Protein AF-0000000076003621 (afdb_homodimer)

Solvent-accessible surface area (backbone atoms only — not comparable to full-atom values): 28282 Å² total; per-residue (Å²): 124,83,83,75,46,68,60,59,46,50,54,52,49,52,49,28,58,71,68,69,46,86,74,50,71,67,56,45,51,52,56,72,64,28,63,40,57,48,38,31,34,68,28,37,88,36,46,29,37,24,36,35,69,44,71,56,98,90,53,69,40,78,43,74,31,65,52,78,73,79,88,33,91,80,41,56,34,46,34,38,33,46,78,54,76,48,55,56,41,84,85,41,44,79,79,32,50,40,42,40,43,40,58,27,38,72,63,53,36,50,29,49,46,36,62,70,53,46,44,52,33,43,67,65,29,80,82,43,19,76,74,44,52,66,67,57,47,48,39,50,50,51,43,40,50,43,36,45,6,50,48,42,36,56,53,35,67,68,35,69,69,48,70,64,55,89,81,62,53,70,46,48,54,40,61,62,37,50,46,47,50,26,48,46,32,29,70,43,32,86,44,71,68,52,14,53,40,22,41,49,55,29,60,55,42,45,70,48,51,57,46,60,68,43,42,88,70,48,57,76,77,54,44,55,58,47,46,53,48,43,52,52,36,49,49,51,51,63,63,46,74,90,45,86,79,57,67,51,64,72,57,50,53,50,47,50,50,39,65,73,95,125,83,83,75,46,67,61,58,44,50,54,53,49,52,49,28,59,71,67,69,47,86,74,48,71,68,57,47,51,52,56,73,65,29,63,43,56,48,37,29,34,68,28,37,89,36,47,32,36,26,36,36,71,44,71,56,96,91,53,69,41,78,44,73,32,67,55,76,74,79,88,32,90,80,41,56,35,44,34,39,34,46,78,52,75,47,56,57,41,84,86,41,43,79,78,32,50,40,43,38,42,40,56,26,37,70,62,52,36,50,29,47,47,38,62,70,51,47,42,51,32,44,66,64,28,80,82,43,19,77,73,43,51,66,67,58,45,49,39,51,50,49,43,42,49,42,37,44,8,52,47,42,39,56,55,33,68,67,36,68,70,50,69,63,55,91,78,62,53,70,45,48,52,40,60,61,38,50,45,48,50,25,48,47,32,31,72,44,33,86,43,70,68,50,14,54,40,23,40,48,54,28,59,54,42,46,70,47,51,59,46,60,68,42,44,90,72,48,57,75,75,54,45,54,57,46,46,52,49,44,51,52,37,50,50,50,50,63,65,45,75,90,45,86,79,59,69,51,66,72,57,50,55,49,47,51,51,40,65,72,94

Nearest PDB structures (foldseek):
  6rlb-assembly1_A  TM=5.817E-01  e=7.624E-12  Homo sapiens
  6sc2-assembly1_A  TM=5.817E-01  e=7.624E-12  Homo sapiens
  6rlb-assembly1_B  TM=5.662E-01  e=7.692E-11  Homo sapiens
  6sc2-assembly1_B  TM=5.662E-01  e=7.692E-11  Homo sapiens
  8j07-assembly1_k9  TM=4.889E-01  e=2.533E-06  Homo sapiens

pLDDT: mean 79.36, std 13.83, range [41.5, 97.62]

Secondary structure (DSSP, 8-state):
---S-HHHHHHHHHHHHHHT----HHHHHHHHT-HHHHHHHH-TT--EEEEEEES-TT--EEEEESS----STT-EEEEEEESSS----TTTHHHHEEEEEEES-HHHHHHHIIIIIIHIIIII-TTTGGGS-HHHHHHHHHHHHHHHHHHHHHHHHSS-GGG--TT--TT--SHHHHHHHHHHHHHH-SSHHHHHHHHHHHHHHHHHHHHHHHGGGS-HHHHHHHHHHHHHHHHHHHH--SSSSPPPHHHHHHHHHHHH-/---S-HHHHHHHHHHHHHHT----HHHHHHHHT-HHHHHHHH-TT--EEEEEEES-TT--EEEEESS----STT-EEEEEEESSS----TTTHHHHEEEEEEES-HHHHHHHIIIIIIHIIIII-TTTGGGS-HHHHHHHHHHHHHHHHHHHHHHHHSS-GGG--TT--TT--SHHHHHHHHHHHHHH-SSHHHHHHHHHHHHHHHHHHHHHHHGGGS-HHHHHHHHHHHHHHHHHHHH--SSSSPPPHHHHHHHHHHHH-

Organism: Limulus polyphemus (NCBI:txid6850)

Structure (mmCIF, N/CA/C/O backbone):
data_AF-0000000076003621-model_v1
#
loop_
_entity.id
_entity.type
_entity.pdbx_description
1 polymer 'Cytoplasmic dynein 2 heavy chain 1-like'
#
loop_
_atom_site.group_PDB
_atom_site.id
_atom_site.type_symbol
_atom_site.label_atom_id
_atom_site.label_alt_id
_atom_site.label_comp_id
_atom_site.label_asym_id
_atom_site.label_entity_id
_atom_site.label_seq_id
_atom_site.pdbx_PDB_ins_code
_atom_site.Cartn_x
_atom_site.Cartn_y
_atom_site.Cartn_z
_atom_site.occupancy
_atom_site.B_iso_or_equiv
_atom_site.auth_seq_id
_atom_site.auth_comp_id
_atom_site.auth_asym_id
_atom_site.auth_atom_id
_atom_site.pdbx_PDB_model_num
ATOM 1 N N . MET A 1 1 ? 32.781 -0.521 5.449 1 44.59 1 MET A N 1
ATOM 2 C CA . MET A 1 1 ? 33.469 -1.793 5.207 1 44.59 1 MET A CA 1
ATOM 3 C C . MET A 1 1 ? 32.469 -2.928 5.07 1 44.59 1 MET A C 1
ATOM 5 O O . MET A 1 1 ? 31.438 -2.945 5.766 1 44.59 1 MET A O 1
ATOM 9 N N . PRO A 1 2 ? 32.594 -3.572 3.93 1 59.22 2 PRO A N 1
ATOM 10 C CA . PRO A 1 2 ? 31.734 -4.746 3.758 1 59.22 2 PRO A CA 1
ATOM 11 C C . PRO A 1 2 ? 31.875 -5.758 4.891 1 59.22 2 PRO A C 1
ATOM 13 O O . PRO A 1 2 ? 33 -6.125 5.254 1 59.22 2 PRO A O 1
ATOM 16 N N . SER A 1 3 ? 31.156 -5.715 5.992 1 62.19 3 SER A N 1
ATOM 17 C CA . SER A 1 3 ? 31.266 -6.508 7.211 1 62.19 3 SER A CA 1
ATOM 18 C C . SER A 1 3 ? 31.266 -8 6.902 1 62.19 3 SER A C 1
ATOM 20 O O . SER A 1 3 ? 31.5 -8.82 7.789 1 62.19 3 SER A O 1
ATOM 22 N N . GLY A 1 4 ? 31.312 -8.297 5.516 1 77.81 4 GLY A N 1
ATOM 23 C CA . GLY A 1 4 ? 31.328 -9.688 5.102 1 77.81 4 GLY A CA 1
ATOM 24 C C . GLY A 1 4 ? 29.953 -10.242 4.781 1 77.81 4 GLY A C 1
ATOM 25 O O . GLY A 1 4 ? 29.828 -11.258 4.098 1 77.81 4 GLY A O 1
ATOM 26 N N . ASP A 1 5 ? 28.969 -9.766 5.348 1 92 5 ASP A N 1
ATOM 27 C CA . ASP A 1 5 ? 27.609 -10.18 5.023 1 92 5 ASP A CA 1
ATOM 28 C C . ASP A 1 5 ? 26.922 -9.156 4.113 1 92 5 ASP A C 1
ATOM 30 O O . ASP A 1 5 ? 26.484 -8.109 4.574 1 92 5 ASP A O 1
ATOM 34 N N . SER A 1 6 ? 26.891 -9.5 2.891 1 90.81 6 SER A N 1
ATOM 35 C CA . SER A 1 6 ? 26.375 -8.578 1.889 1 90.81 6 SER A CA 1
ATOM 36 C C . SER A 1 6 ? 24.906 -8.234 2.154 1 90.81 6 SER A C 1
ATOM 38 O O . SER A 1 6 ? 24.453 -7.141 1.818 1 90.81 6 SER A O 1
ATOM 40 N N . ARG A 1 7 ? 24.25 -9.18 2.76 1 95 7 ARG A N 1
ATOM 41 C CA . ARG A 1 7 ? 22.859 -8.93 3.086 1 95 7 ARG A CA 1
ATOM 42 C C . ARG A 1 7 ? 22.719 -7.789 4.09 1 95 7 ARG A C 1
ATOM 44 O O . ARG A 1 7 ? 21.938 -6.859 3.881 1 95 7 ARG A O 1
ATOM 51 N N . LYS A 1 8 ? 23.469 -7.887 5.102 1 94.62 8 LYS A N 1
ATOM 52 C CA . LYS A 1 8 ? 23.422 -6.887 6.164 1 94.62 8 LYS A CA 1
ATOM 53 C C . LYS A 1 8 ? 23.969 -5.543 5.68 1 94.62 8 LYS A C 1
ATOM 55 O O . LYS A 1 8 ? 23.469 -4.488 6.066 1 94.62 8 LYS A O 1
ATOM 60 N N . ASP A 1 9 ? 24.953 -5.613 4.824 1 91.31 9 ASP A N 1
ATOM 61 C CA . ASP A 1 9 ? 25.5 -4.391 4.242 1 91.31 9 ASP A CA 1
ATOM 62 C C . ASP A 1 9 ? 24.438 -3.637 3.443 1 91.31 9 ASP A C 1
ATOM 64 O O . ASP A 1 9 ? 24.359 -2.41 3.521 1 91.31 9 ASP A O 1
ATOM 68 N N . PHE A 1 10 ? 23.734 -4.375 2.729 1 92.56 10 PHE A N 1
ATOM 69 C CA . PHE A 1 10 ? 22.672 -3.785 1.912 1 92.56 10 PHE A CA 1
ATOM 70 C C . PHE A 1 10 ? 21.656 -3.062 2.783 1 92.56 10 PHE A C 1
ATOM 72 O O . PHE A 1 10 ? 21.312 -1.907 2.521 1 92.56 10 PHE A O 1
ATOM 79 N N . ILE A 1 11 ? 21.203 -3.678 3.844 1 94.88 11 ILE A N 1
ATOM 80 C CA . ILE A 1 11 ? 20.172 -3.141 4.719 1 94.88 11 ILE A CA 1
ATOM 81 C C . ILE A 1 11 ? 20.703 -1.92 5.461 1 94.88 11 ILE A C 1
ATOM 83 O O . ILE A 1 11 ? 20.062 -0.873 5.496 1 94.88 11 ILE A O 1
ATOM 87 N N . LEU A 1 12 ? 21.859 -2.041 5.953 1 92.62 12 LEU A N 1
ATOM 88 C CA . LEU A 1 12 ? 22.438 -0.977 6.77 1 92.62 12 LEU A CA 1
ATOM 89 C C . LEU A 1 12 ? 22.781 0.239 5.918 1 92.62 12 LEU A C 1
ATOM 91 O O . LEU A 1 12 ? 22.609 1.379 6.359 1 92.62 12 LEU A O 1
ATOM 95 N N . THR A 1 13 ? 23.234 -0.003 4.723 1 89.62 13 THR A N 1
ATOM 96 C CA . THR A 1 13 ? 23.516 1.105 3.818 1 89.62 13 THR A CA 1
ATOM 97 C C . THR A 1 13 ? 22.234 1.846 3.447 1 89.62 13 THR A C 1
ATOM 99 O O . THR A 1 13 ? 22.203 3.078 3.422 1 89.62 13 THR A O 1
ATOM 102 N N . SER A 1 14 ? 21.234 1.098 3.16 1 91.44 14 SER A N 1
ATOM 103 C CA . SER A 1 14 ? 19.953 1.691 2.82 1 91.44 14 SER A CA 1
ATOM 104 C C . SER A 1 14 ? 19.422 2.549 3.963 1 91.44 14 SER A C 1
ATOM 106 O O . SER A 1 14 ? 18.891 3.641 3.734 1 91.44 14 SER A O 1
ATOM 108 N N . ILE A 1 15 ? 19.609 2.043 5.133 1 92.12 15 ILE A N 1
ATOM 109 C CA . ILE A 1 15 ? 19.125 2.752 6.316 1 92.12 15 ILE A CA 1
ATOM 110 C C . ILE A 1 15 ? 19.922 4.043 6.5 1 92.12 15 ILE A C 1
ATOM 112 O O . ILE A 1 15 ? 19.344 5.105 6.73 1 92.12 15 ILE A O 1
ATOM 116 N N . GLY A 1 16 ? 21.141 3.936 6.402 1 88.12 16 GLY A N 1
ATOM 117 C CA . GLY A 1 16 ? 21.969 5.117 6.527 1 88.12 16 GLY A CA 1
ATOM 118 C C . GLY A 1 16 ? 21.641 6.191 5.508 1 88.12 16 GLY A C 1
ATOM 119 O O . GLY A 1 16 ? 21.594 7.379 5.836 1 88.12 16 GLY A O 1
ATOM 120 N N . ASP A 1 17 ? 21.438 5.758 4.344 1 86.25 17 ASP A N 1
ATOM 121 C CA . ASP A 1 17 ? 21.109 6.691 3.27 1 86.25 17 ASP A CA 1
ATOM 122 C C . ASP A 1 17 ? 19.734 7.336 3.502 1 86.25 17 ASP A C 1
ATOM 124 O O . ASP A 1 17 ? 19.578 8.547 3.338 1 86.25 17 ASP A O 1
ATOM 128 N N . PHE A 1 18 ? 18.828 6.617 3.891 1 89.44 18 PHE A N 1
ATOM 129 C CA . PHE A 1 18 ? 17.453 7.102 4.062 1 89.44 18 PHE A CA 1
ATOM 130 C C . PHE A 1 18 ? 17.391 8.125 5.184 1 89.44 18 PHE A C 1
ATOM 132 O O . PHE A 1 18 ? 16.719 9.156 5.051 1 89.44 18 PHE A O 1
ATOM 139 N N . PHE A 1 19 ? 18.031 7.828 6.203 1 88.06 19 PHE A N 1
ATOM 140 C CA . PHE A 1 19 ? 17.953 8.727 7.352 1 88.06 19 PHE A CA 1
ATOM 141 C C . PHE A 1 19 ? 19.078 9.758 7.309 1 88.06 19 PHE A C 1
ATOM 143 O O . PHE A 1 19 ? 19.172 10.609 8.195 1 88.06 19 PHE A O 1
ATOM 150 N N . SER A 1 20 ? 19.859 9.688 6.285 1 82.38 20 SER A N 1
ATOM 151 C CA . SER A 1 20 ? 21 10.594 6.137 1 82.38 20 SER A CA 1
ATOM 152 C C . SER A 1 20 ? 21.859 10.602 7.391 1 82.38 20 SER A C 1
ATOM 154 O O . SER A 1 20 ? 22.188 11.672 7.922 1 82.38 20 SER A O 1
ATOM 156 N N . LEU A 1 21 ? 22.125 9.445 7.828 1 81.19 21 LEU A N 1
ATOM 157 C CA . LEU A 1 21 ? 22.938 9.305 9.031 1 81.19 21 LEU A CA 1
ATOM 158 C C . LEU A 1 21 ? 24.297 8.727 8.695 1 81.19 21 LEU A C 1
ATOM 160 O O . LEU A 1 21 ? 24.422 7.852 7.836 1 81.19 21 LEU A O 1
ATOM 164 N N . SER A 1 22 ? 25.219 9.406 9.312 1 78.56 22 SER A N 1
ATOM 165 C CA . SER A 1 22 ? 26.562 8.812 9.305 1 78.56 22 SER A CA 1
ATOM 166 C C . SER A 1 22 ? 26.75 7.895 10.5 1 78.56 22 SER A C 1
ATOM 168 O O . SER A 1 22 ? 26.75 8.344 11.648 1 78.56 22 SER A O 1
ATOM 170 N N . MET A 1 23 ? 26.812 6.645 10.227 1 76.75 23 MET A N 1
ATOM 171 C CA . MET A 1 23 ? 26.938 5.672 11.312 1 76.75 23 MET A CA 1
ATOM 172 C C . MET A 1 23 ? 28.391 5.406 11.641 1 76.75 23 MET A C 1
ATOM 174 O O . MET A 1 23 ? 29.203 5.133 10.75 1 76.75 23 MET A O 1
ATOM 178 N N . ASP A 1 24 ? 28.625 5.676 12.953 1 81.75 24 ASP A N 1
ATOM 179 C CA . ASP A 1 24 ? 29.984 5.32 13.375 1 81.75 24 ASP A CA 1
ATOM 180 C C . ASP A 1 24 ? 30.141 3.803 13.477 1 81.75 24 ASP A C 1
ATOM 182 O O . ASP A 1 24 ? 29.172 3.059 13.344 1 81.75 24 ASP A O 1
ATOM 186 N N . GLU A 1 25 ? 31.328 3.441 13.672 1 80.81 25 GLU A N 1
ATOM 187 C CA . GLU A 1 25 ? 31.656 2.02 13.672 1 80.81 25 GLU A CA 1
ATOM 188 C C . GLU A 1 25 ? 30.922 1.288 14.797 1 80.81 25 GLU A C 1
ATOM 190 O O . GLU A 1 25 ? 30.484 0.15 14.617 1 80.81 25 GLU A O 1
ATOM 195 N N . ASN A 1 26 ? 30.828 1.912 15.891 1 83.81 26 ASN A N 1
ATOM 196 C CA . ASN A 1 26 ? 30.156 1.29 17.031 1 83.81 26 ASN A CA 1
ATOM 197 C C . ASN A 1 26 ? 28.672 1.074 16.75 1 83.81 26 ASN A C 1
ATOM 199 O O . ASN A 1 26 ? 28.125 0.01 17.047 1 83.81 26 ASN A O 1
ATOM 203 N N . THR A 1 27 ? 28.062 2.039 16.188 1 85.31 27 THR A N 1
ATOM 204 C CA . THR A 1 27 ? 26.641 1.944 15.836 1 85.31 27 THR A CA 1
ATOM 205 C C . THR A 1 27 ? 26.422 0.868 14.773 1 85.31 27 THR A C 1
ATOM 207 O O . THR A 1 27 ? 25.5 0.068 14.875 1 85.31 27 THR A O 1
ATOM 210 N N . LEU A 1 28 ? 27.266 0.879 13.883 1 86 28 LEU A N 1
ATOM 211 C CA . LEU A 1 28 ? 27.172 -0.095 12.797 1 86 28 LEU A CA 1
ATOM 212 C C . LEU A 1 28 ? 27.312 -1.517 13.336 1 86 28 LEU A C 1
ATOM 214 O O . LEU A 1 28 ? 26.578 -2.414 12.914 1 86 28 LEU A O 1
ATOM 218 N N . ASN A 1 29 ? 28.234 -1.646 14.242 1 86.81 29 ASN A N 1
ATOM 219 C CA . ASN A 1 29 ? 28.438 -2.965 14.836 1 86.81 29 ASN A CA 1
ATOM 220 C C . ASN A 1 29 ? 27.234 -3.404 15.664 1 86.81 29 ASN A C 1
ATOM 222 O O . ASN A 1 29 ? 26.859 -4.582 15.664 1 86.81 29 ASN A O 1
ATOM 226 N N . GLN A 1 30 ? 26.734 -2.539 16.344 1 89.69 30 GLN A N 1
ATOM 227 C CA . GLN A 1 30 ? 25.547 -2.842 17.156 1 89.69 30 GLN A CA 1
ATOM 228 C C . GLN A 1 30 ? 24.375 -3.258 16.281 1 89.69 30 GLN A C 1
ATOM 230 O O . GLN A 1 30 ? 23.688 -4.246 16.562 1 89.69 30 GLN A O 1
ATOM 235 N N . LEU A 1 31 ? 24.172 -2.547 15.227 1 91.94 31 LEU A N 1
ATOM 236 C CA . LEU A 1 31 ? 23.078 -2.834 14.32 1 91.94 31 LEU A CA 1
ATOM 237 C C . LEU A 1 31 ? 23.312 -4.129 13.555 1 91.94 31 LEU A C 1
ATOM 239 O O . LEU A 1 31 ? 22.391 -4.898 13.312 1 91.94 31 LEU A O 1
ATOM 243 N N . PHE A 1 32 ? 24.531 -4.328 13.25 1 92.19 32 PHE A N 1
ATOM 244 C CA . PHE A 1 32 ? 24.938 -5.52 12.516 1 92.19 32 PHE A CA 1
ATOM 245 C C . PHE A 1 32 ? 24.609 -6.781 13.305 1 92.19 32 PHE A C 1
ATOM 247 O O . PHE A 1 32 ? 24.281 -7.816 12.719 1 92.19 32 PHE A O 1
ATOM 254 N N . ASN A 1 33 ? 24.672 -6.648 14.562 1 93.38 33 ASN A N 1
ATOM 255 C CA . ASN A 1 33 ? 24.453 -7.816 15.406 1 93.38 33 ASN A CA 1
ATOM 256 C C . ASN A 1 33 ? 23.094 -7.781 16.078 1 93.38 33 ASN A C 1
ATOM 258 O O . ASN A 1 33 ? 22.797 -8.594 16.953 1 93.38 33 ASN A O 1
ATOM 262 N N . ALA A 1 34 ? 22.281 -6.898 15.695 1 95.38 34 ALA A N 1
ATOM 263 C CA . ALA A 1 34 ? 20.953 -6.766 16.281 1 95.38 34 ALA A CA 1
ATOM 264 C C . ALA A 1 34 ? 20.109 -8.023 16.031 1 95.38 34 ALA A C 1
ATOM 266 O O . ALA A 1 34 ? 20.141 -8.586 14.945 1 95.38 34 ALA A O 1
ATOM 267 N N . LYS A 1 35 ? 19.438 -8.438 16.984 1 96.94 35 LYS A N 1
ATOM 268 C CA . LYS A 1 35 ? 18.625 -9.641 16.906 1 96.94 35 LYS A CA 1
ATOM 269 C C . LYS A 1 35 ? 17.531 -9.5 15.852 1 96.94 35 LYS A C 1
ATOM 271 O O . LYS A 1 35 ? 17.219 -10.445 15.133 1 96.94 35 LYS A O 1
ATOM 276 N N . GLU A 1 36 ? 16.922 -8.352 15.758 1 97.56 36 GLU A N 1
ATOM 277 C CA . GLU A 1 36 ? 15.836 -8.102 14.828 1 97.56 36 GLU A CA 1
ATOM 278 C C . GLU A 1 36 ? 16.297 -8.266 13.383 1 97.56 36 GLU A C 1
ATOM 280 O O . GLU A 1 36 ? 15.555 -8.805 12.555 1 97.56 36 GLU A O 1
ATOM 285 N N . LEU A 1 37 ? 17.484 -7.781 13.141 1 97.44 37 LEU A N 1
ATOM 286 C CA . LEU A 1 37 ? 18.047 -7.926 11.797 1 97.44 37 LEU A CA 1
ATOM 287 C C . LEU A 1 37 ? 18.328 -9.391 11.484 1 97.44 37 LEU A C 1
ATOM 289 O O . LEU A 1 37 ? 18 -9.867 10.391 1 97.44 37 LEU A O 1
ATOM 293 N N . ASN A 1 38 ? 18.906 -10.086 12.414 1 97.44 38 ASN A N 1
ATOM 294 C CA . ASN A 1 38 ? 19.188 -11.508 12.242 1 97.44 38 ASN A CA 1
ATOM 295 C C . ASN A 1 38 ? 17.906 -12.312 12.039 1 97.44 38 ASN A C 1
ATOM 297 O O . ASN A 1 38 ? 17.859 -13.203 11.195 1 97.44 38 ASN A O 1
ATOM 301 N N . ASN A 1 39 ? 16.922 -12.023 12.797 1 97.31 39 ASN A N 1
ATOM 302 C CA . ASN A 1 39 ? 15.641 -12.703 12.648 1 97.31 39 ASN A CA 1
ATOM 303 C C . ASN A 1 39 ? 15.062 -12.508 11.25 1 97.31 39 ASN A C 1
ATOM 305 O O . ASN A 1 39 ? 14.594 -13.469 10.633 1 97.31 39 ASN A O 1
ATOM 309 N N . PHE A 1 40 ? 15.094 -11.375 10.797 1 97.56 40 PHE A N 1
ATOM 310 C CA . PHE A 1 40 ? 14.531 -11.039 9.492 1 97.56 40 PHE A CA 1
ATOM 311 C C . PHE A 1 40 ? 15.258 -11.805 8.391 1 97.56 40 PHE A C 1
ATOM 313 O O . PHE A 1 40 ? 14.617 -12.312 7.465 1 97.56 40 PHE A O 1
ATOM 320 N N . LEU A 1 41 ? 16.547 -11.844 8.531 1 97.19 41 LEU A N 1
ATOM 321 C CA . LEU A 1 41 ? 17.344 -12.43 7.453 1 97.19 41 LEU A CA 1
ATOM 322 C C . LEU A 1 41 ? 17.375 -13.945 7.562 1 97.19 41 LEU A C 1
ATOM 324 O O . LEU A 1 41 ? 17.328 -14.648 6.551 1 97.19 41 LEU A O 1
ATOM 328 N N . ASP A 1 42 ? 17.391 -14.461 8.773 1 96.69 42 ASP A N 1
ATOM 329 C CA . ASP A 1 42 ? 17.734 -15.867 8.953 1 96.69 42 ASP A CA 1
ATOM 330 C C . ASP A 1 42 ? 16.516 -16.672 9.367 1 96.69 42 ASP A C 1
ATOM 332 O O . ASP A 1 42 ? 16.578 -17.906 9.438 1 96.69 42 ASP A O 1
ATOM 336 N N . GLU A 1 43 ? 15.477 -16.047 9.711 1 93.94 43 GLU A N 1
ATOM 337 C CA . GLU A 1 43 ? 14.258 -16.766 10.07 1 93.94 43 GLU A CA 1
ATOM 338 C C . GLU A 1 43 ? 13.203 -16.656 8.977 1 93.94 43 GLU A C 1
ATOM 340 O O . GLU A 1 43 ? 12.852 -15.555 8.555 1 93.94 43 GLU A O 1
ATOM 345 N N . GLN A 1 44 ? 12.688 -17.719 8.602 1 88.69 44 GLN A N 1
ATOM 346 C CA . GLN A 1 44 ? 11.727 -17.766 7.508 1 88.69 44 GLN A CA 1
ATOM 347 C C . GLN A 1 44 ? 10.398 -17.125 7.91 1 88.69 44 GLN A C 1
ATOM 349 O O . GLN A 1 44 ? 9.719 -16.516 7.074 1 88.69 44 GLN A O 1
ATOM 354 N N . ASP A 1 45 ? 10.055 -17.156 9.18 1 87.56 45 ASP A N 1
ATOM 355 C CA . ASP A 1 45 ? 8.742 -16.688 9.625 1 87.56 45 ASP A CA 1
ATOM 356 C C . ASP A 1 45 ? 8.781 -15.227 10.055 1 87.56 45 ASP A C 1
ATOM 358 O O . ASP A 1 45 ? 7.777 -14.672 10.5 1 87.56 45 ASP A O 1
ATOM 362 N N . CYS A 1 46 ? 9.93 -14.633 9.945 1 92.94 46 CYS A N 1
ATOM 363 C CA . CYS A 1 46 ? 10.055 -13.203 10.203 1 92.94 46 CYS A CA 1
ATOM 364 C C . CYS A 1 46 ? 10.078 -12.414 8.898 1 92.94 46 CYS A C 1
ATOM 366 O O . CYS A 1 46 ? 11.086 -12.406 8.195 1 92.94 46 CYS A O 1
ATOM 368 N N . HIS A 1 47 ? 9.055 -11.602 8.68 1 93.38 47 HIS A N 1
ATOM 369 C CA . HIS A 1 47 ? 8.852 -11.07 7.34 1 93.38 47 HIS A CA 1
ATOM 370 C C . HIS A 1 47 ? 9.18 -9.578 7.289 1 93.38 47 HIS A C 1
ATOM 372 O O . HIS A 1 47 ? 9.305 -9 6.207 1 93.38 47 HIS A O 1
ATOM 378 N N . ILE A 1 48 ? 9.414 -8.992 8.5 1 96 48 ILE A N 1
ATOM 379 C CA . ILE A 1 48 ? 9.461 -7.535 8.484 1 96 48 ILE A CA 1
ATOM 380 C C . ILE A 1 48 ? 10.656 -7.043 9.305 1 96 48 ILE A C 1
ATOM 382 O O . ILE A 1 48 ? 10.969 -7.609 10.352 1 96 48 ILE A O 1
ATOM 386 N N . LEU A 1 49 ? 11.297 -6.117 8.805 1 97.56 49 LEU A N 1
ATOM 387 C CA . LEU A 1 49 ? 12.258 -5.312 9.547 1 97.56 49 LEU A CA 1
ATOM 388 C C . LEU A 1 49 ? 11.945 -3.828 9.414 1 97.56 49 LEU A C 1
ATOM 390 O O . LEU A 1 49 ? 12 -3.271 8.312 1 97.56 49 LEU A O 1
ATOM 394 N N . SER A 1 50 ? 11.531 -3.213 10.453 1 95.5 50 SER A N 1
ATOM 395 C CA . SER A 1 50 ? 11.258 -1.778 10.469 1 95.5 50 SER A CA 1
ATOM 396 C C . SER A 1 50 ? 12.344 -1.021 11.227 1 95.5 50 SER A C 1
ATOM 398 O O . SER A 1 50 ? 12.906 -1.535 12.203 1 95.5 50 SER A O 1
ATOM 400 N N . THR A 1 51 ? 12.641 0.121 10.75 1 94.44 51 THR A N 1
ATOM 401 C CA . THR A 1 51 ? 13.695 0.934 11.344 1 94.44 51 THR A CA 1
ATOM 402 C C . THR A 1 51 ? 13.18 2.328 11.68 1 94.44 51 THR A C 1
ATOM 404 O O . THR A 1 51 ? 12.453 2.938 10.891 1 94.44 51 THR A O 1
ATOM 407 N N . GLN A 1 52 ? 13.5 2.744 12.836 1 89.81 52 GLN A N 1
ATOM 408 C CA . GLN A 1 52 ? 13.148 4.09 13.281 1 89.81 52 GLN A CA 1
ATOM 409 C C . GLN A 1 52 ? 14.328 4.754 13.992 1 89.81 52 GLN A C 1
ATOM 411 O O . GLN A 1 52 ? 15.25 4.074 14.445 1 89.81 52 GLN A O 1
ATOM 416 N N . VAL A 1 53 ? 14.242 5.996 13.953 1 87.31 53 VAL A N 1
ATOM 417 C CA . VAL A 1 53 ? 15.289 6.75 14.633 1 87.31 53 VAL A CA 1
ATOM 418 C C . VAL A 1 53 ? 14.688 7.555 15.781 1 87.31 53 VAL A C 1
ATOM 420 O O . VAL A 1 53 ? 13.617 8.148 15.641 1 87.31 53 VAL A O 1
ATOM 423 N N . GLU A 1 54 ? 15.273 7.273 16.906 1 79.25 54 GLU A N 1
ATOM 424 C CA . GLU A 1 54 ? 14.852 8.039 18.078 1 79.25 54 GLU A CA 1
ATOM 425 C C . GLU A 1 54 ? 16 8.891 18.609 1 79.25 54 GLU A C 1
ATOM 427 O O . GLU A 1 54 ? 17.172 8.5 18.531 1 79.25 54 GLU A O 1
ATOM 432 N N . GLY A 1 55 ? 15.484 10.023 19.094 1 74 55 GLY A N 1
ATOM 433 C CA . GLY A 1 55 ? 16.484 10.82 19.797 1 74 55 GLY A CA 1
ATOM 434 C C . GLY A 1 55 ? 16.594 12.234 19.266 1 74 55 GLY A C 1
ATOM 435 O O . GLY A 1 55 ? 15.891 12.602 18.312 1 74 55 GLY A O 1
ATOM 436 N N . GLN A 1 56 ? 17.281 13.055 19.984 1 64.19 56 GLN A N 1
ATOM 437 C CA . GLN A 1 56 ? 17.5 14.461 19.672 1 64.19 56 GLN A CA 1
ATOM 438 C C . GLN A 1 56 ? 18.719 14.633 18.766 1 64.19 56 GLN A C 1
ATOM 440 O O . GLN A 1 56 ? 19.531 13.711 18.609 1 64.19 56 GLN A O 1
ATOM 445 N N . LYS A 1 57 ? 18.953 15.758 17.984 1 60.56 57 LYS A N 1
ATOM 446 C CA . LYS A 1 57 ? 19.875 16.188 16.938 1 60.56 57 LYS A CA 1
ATOM 447 C C . LYS A 1 57 ? 21.219 15.484 17.078 1 60.56 57 LYS A C 1
ATOM 449 O O . LYS A 1 57 ? 21.75 14.945 16.094 1 60.56 57 LYS A O 1
ATOM 454 N N . ASP A 1 58 ? 21.812 15.367 18.219 1 63 58 ASP A N 1
ATOM 455 C CA . ASP A 1 58 ? 23.203 14.945 18.359 1 63 58 ASP A CA 1
ATOM 456 C C . ASP A 1 58 ? 23.281 13.484 18.797 1 63 58 ASP A C 1
ATOM 458 O O . ASP A 1 58 ? 24.359 12.875 18.75 1 63 58 ASP A O 1
ATOM 462 N N . GLU A 1 59 ? 22.141 12.93 19.078 1 71 59 GLU A N 1
ATOM 463 C CA . GLU A 1 59 ? 22.172 11.555 19.578 1 71 59 GLU A CA 1
ATOM 464 C C . GLU A 1 59 ? 21.047 10.727 18.984 1 71 59 GLU A C 1
ATOM 466 O O . GLU A 1 59 ? 20.188 10.219 19.703 1 71 59 GLU A O 1
ATOM 471 N N . LYS A 1 60 ? 21.156 10.508 17.781 1 77.5 60 LYS A N 1
ATOM 472 C CA . LYS A 1 60 ? 20.125 9.711 17.125 1 77.5 60 LYS A CA 1
ATOM 473 C C . LYS A 1 60 ? 20.438 8.219 17.203 1 77.5 60 LYS A C 1
ATOM 475 O O . LYS A 1 60 ? 21.578 7.809 16.984 1 77.5 60 LYS A O 1
ATOM 480 N N . GLU A 1 61 ? 19.531 7.508 17.734 1 84.62 61 GLU A N 1
ATOM 481 C CA . GLU A 1 61 ? 19.672 6.059 17.828 1 84.62 61 GLU A CA 1
ATOM 482 C C . GLU A 1 61 ? 18.672 5.359 16.891 1 84.62 61 GLU A C 1
ATOM 484 O O . GLU A 1 61 ? 17.5 5.746 16.828 1 84.62 61 GLU A O 1
ATOM 489 N N . ILE A 1 62 ? 19.219 4.43 16.219 1 89.25 62 ILE A N 1
ATOM 490 C CA . ILE A 1 62 ? 18.406 3.646 15.305 1 89.25 62 ILE A CA 1
ATOM 491 C C . ILE A 1 62 ? 17.859 2.412 16.016 1 89.25 62 ILE A C 1
ATOM 493 O O . ILE A 1 62 ? 18.594 1.736 16.75 1 89.25 62 ILE A O 1
ATOM 497 N N . TYR A 1 63 ? 16.656 2.162 15.812 1 89.75 63 TYR A N 1
ATOM 498 C CA . TYR A 1 63 ? 16.031 1 16.422 1 89.75 63 TYR A CA 1
ATOM 499 C C . TYR A 1 63 ? 15.375 0.11 15.375 1 89.75 63 TYR A C 1
ATOM 501 O O . TYR A 1 63 ? 14.773 0.606 14.422 1 89.75 63 TYR A O 1
ATOM 509 N N . PHE A 1 64 ? 15.602 -1.197 15.641 1 95.25 64 PHE A N 1
ATOM 510 C CA . PHE A 1 64 ? 14.992 -2.193 14.773 1 95.25 64 PHE A CA 1
ATOM 511 C C . PHE A 1 64 ? 13.797 -2.846 15.453 1 95.25 64 PHE A C 1
ATOM 513 O O . PHE A 1 64 ? 13.797 -3.037 16.672 1 95.25 64 PHE A O 1
ATOM 520 N N . MET A 1 65 ? 12.844 -3.16 14.656 1 94.62 65 MET A N 1
ATOM 521 C CA . MET A 1 65 ? 11.711 -3.959 15.117 1 94.62 65 MET A CA 1
ATOM 522 C C . MET A 1 65 ? 11.266 -4.945 14.047 1 94.62 65 MET A C 1
ATOM 524 O O . MET A 1 65 ? 11.391 -4.668 12.852 1 94.62 65 MET A O 1
ATOM 528 N N . ASN A 1 66 ? 10.742 -6.047 14.461 1 96.19 66 ASN A N 1
ATOM 529 C CA . ASN A 1 66 ? 10.188 -7.012 13.523 1 96.19 66 ASN A CA 1
ATOM 530 C C . ASN A 1 66 ? 8.672 -6.875 13.414 1 96.19 66 ASN A C 1
ATOM 532 O O . ASN A 1 66 ? 7.957 -7.875 13.328 1 96.19 66 ASN A O 1
ATOM 536 N N . LYS A 1 67 ? 8.273 -5.723 13.625 1 91.19 67 LYS A N 1
ATOM 537 C CA . LYS A 1 67 ? 6.895 -5.281 13.438 1 91.19 67 LYS A CA 1
ATOM 538 C C . LYS A 1 67 ? 6.832 -3.801 13.078 1 91.19 67 LYS A C 1
ATOM 540 O O . LYS A 1 67 ? 7.832 -3.088 13.195 1 91.19 67 LYS A O 1
ATOM 545 N N . VAL A 1 68 ? 5.785 -3.377 12.539 1 90.94 68 VAL A N 1
ATOM 546 C CA . VAL A 1 68 ? 5.605 -1.965 12.219 1 90.94 68 VAL A CA 1
ATOM 547 C C . VAL A 1 68 ? 4.75 -1.293 13.289 1 90.94 68 VAL A C 1
ATOM 549 O O . VAL A 1 68 ? 3.59 -1.66 13.484 1 90.94 68 VAL A O 1
ATOM 552 N N . GLU A 1 69 ? 5.34 -0.372 13.938 1 86.25 69 GLU A N 1
ATOM 553 C CA . GLU A 1 69 ? 4.648 0.346 15 1 86.25 69 GLU A CA 1
ATOM 554 C C . GLU A 1 69 ? 4.91 1.848 14.914 1 86.25 69 GLU A C 1
ATOM 556 O O . GLU A 1 69 ? 5.738 2.383 15.648 1 86.25 69 GLU A O 1
ATOM 561 N N . PRO A 1 70 ? 4.137 2.443 14.039 1 82.56 70 PRO A N 1
ATOM 562 C CA . PRO A 1 70 ? 4.328 3.893 13.945 1 82.56 70 PRO A CA 1
ATOM 563 C C . PRO A 1 70 ? 3.936 4.621 15.227 1 82.56 70 PRO A C 1
ATOM 565 O O . PRO A 1 70 ? 2.924 4.289 15.852 1 82.56 70 PRO A O 1
ATOM 568 N N . LYS A 1 71 ? 4.766 5.441 15.688 1 73.75 71 LYS A N 1
ATOM 569 C CA . LYS A 1 71 ? 4.527 6.191 16.922 1 73.75 71 LYS A CA 1
ATOM 570 C C . LYS A 1 71 ? 3.715 7.453 16.641 1 73.75 71 LYS A C 1
ATOM 572 O O . LYS A 1 71 ? 3.102 8.016 17.562 1 73.75 71 LYS A O 1
ATOM 577 N N . GLY A 1 72 ? 3.533 7.863 15.547 1 66.38 72 GLY A N 1
ATOM 578 C CA . GLY A 1 72 ? 2.762 9.062 15.258 1 66.38 72 GLY A CA 1
ATOM 579 C C . GLY A 1 72 ? 3.611 10.203 14.734 1 66.38 72 GLY A C 1
ATOM 580 O O . GLY A 1 72 ? 4.629 9.977 14.078 1 66.38 72 GLY A O 1
ATOM 581 N N . THR A 1 73 ? 3.557 11.414 15.109 1 62.16 73 THR A N 1
ATOM 582 C CA . THR A 1 73 ? 3.84 12.688 14.461 1 62.16 73 THR A CA 1
ATOM 583 C C . THR A 1 73 ? 5.328 12.82 14.148 1 62.16 73 THR A C 1
ATOM 585 O O . THR A 1 73 ? 6.156 12.883 15.055 1 62.16 73 THR A O 1
ATOM 588 N N . ASP A 1 74 ? 5.77 12.805 12.906 1 65.94 74 ASP A N 1
ATOM 589 C CA . ASP A 1 74 ? 7.012 13.148 12.227 1 65.94 74 ASP A CA 1
ATOM 590 C C . ASP A 1 74 ? 7.996 11.977 12.266 1 65.94 74 ASP A C 1
ATOM 592 O O . ASP A 1 74 ? 9.203 12.172 12.109 1 65.94 74 ASP A O 1
ATOM 596 N N . ASP A 1 75 ? 7.461 10.906 12.633 1 76.69 75 ASP A N 1
ATOM 597 C CA . ASP A 1 75 ? 8.32 9.727 12.68 1 76.69 75 ASP A CA 1
ATOM 598 C C . ASP A 1 75 ? 8.523 9.148 11.281 1 76.69 75 ASP A C 1
ATOM 600 O O . ASP A 1 75 ? 7.559 8.836 10.586 1 76.69 75 ASP A O 1
ATOM 604 N N . ARG A 1 76 ? 9.844 9.086 10.938 1 87.38 76 ARG A N 1
ATOM 605 C CA . ARG A 1 76 ? 10.164 8.438 9.672 1 87.38 76 ARG A CA 1
ATOM 606 C C . ARG A 1 76 ? 10.492 6.961 9.891 1 87.38 76 ARG A C 1
ATOM 608 O O . ARG A 1 76 ? 11.281 6.613 10.766 1 87.38 76 ARG A O 1
ATOM 615 N N . ILE A 1 77 ? 9.93 6.133 9.117 1 92.62 77 ILE A N 1
ATOM 616 C CA . ILE A 1 77 ? 10.141 4.699 9.266 1 92.62 77 ILE A CA 1
ATOM 617 C C . ILE A 1 77 ? 10.531 4.094 7.914 1 92.62 77 ILE A C 1
ATOM 619 O O . ILE A 1 77 ? 9.922 4.414 6.887 1 92.62 77 ILE A O 1
ATOM 623 N N . LEU A 1 78 ? 11.562 3.361 7.883 1 94.62 78 LEU A N 1
ATOM 624 C CA . LEU A 1 78 ? 11.945 2.547 6.73 1 94.62 78 LEU A CA 1
ATOM 625 C C . LEU A 1 78 ? 11.672 1.07 6.996 1 94.62 78 LEU A C 1
ATOM 627 O O . LEU A 1 78 ? 12.07 0.538 8.039 1 94.62 78 LEU A O 1
ATOM 631 N N . ILE A 1 79 ? 11.016 0.438 6.055 1 95.69 79 ILE A N 1
ATOM 632 C CA . ILE A 1 79 ? 10.562 -0.932 6.273 1 95.69 79 ILE A CA 1
ATOM 633 C C . ILE A 1 79 ? 11.078 -1.831 5.156 1 95.69 79 ILE A C 1
ATOM 635 O O . ILE A 1 79 ? 10.953 -1.497 3.975 1 95.69 79 ILE A O 1
ATOM 639 N N . PHE A 1 80 ? 11.656 -2.912 5.59 1 96.25 80 PHE A N 1
ATOM 640 C CA . PHE A 1 80 ? 11.969 -4.016 4.691 1 96.25 80 PHE A CA 1
ATOM 641 C C . PHE A 1 80 ? 11.047 -5.203 4.949 1 96.25 80 PHE A C 1
ATOM 643 O O . PHE A 1 80 ? 10.805 -5.562 6.102 1 96.25 80 PHE A O 1
ATOM 650 N N . PHE A 1 81 ? 10.531 -5.781 3.902 1 94.38 81 PHE A N 1
ATOM 651 C CA . PHE A 1 81 ? 9.695 -6.953 4.141 1 94.38 81 PHE A CA 1
ATOM 652 C C . PHE A 1 81 ? 9.875 -7.98 3.027 1 94.38 81 PHE A C 1
ATOM 654 O O . PHE A 1 81 ? 10.164 -7.621 1.884 1 94.38 81 PHE A O 1
ATOM 661 N N . LYS A 1 82 ? 9.703 -9.242 3.432 1 91.69 82 LYS A N 1
ATOM 662 C CA . LYS A 1 82 ? 9.852 -10.375 2.516 1 91.69 82 LYS A CA 1
ATOM 663 C C . LYS A 1 82 ? 8.555 -10.641 1.76 1 91.69 82 LYS A C 1
ATOM 665 O O . LYS A 1 82 ? 7.469 -10.562 2.334 1 91.69 82 LYS A O 1
ATOM 670 N N . ILE A 1 83 ? 8.711 -11.008 0.527 1 85.5 83 ILE A N 1
ATOM 671 C CA . ILE A 1 83 ? 7.531 -11.344 -0.261 1 85.5 83 ILE A CA 1
ATOM 672 C C . ILE A 1 83 ? 7.234 -12.836 -0.139 1 85.5 83 ILE A C 1
ATOM 674 O O . ILE A 1 83 ? 6.09 -13.266 -0.292 1 85.5 83 ILE A O 1
ATOM 678 N N . ARG A 1 84 ? 8.281 -13.594 0.112 1 82.88 84 ARG A N 1
ATOM 679 C CA . ARG A 1 84 ? 8.164 -15.031 0.357 1 82.88 84 ARG A CA 1
ATOM 680 C C . ARG A 1 84 ? 8.758 -15.398 1.714 1 82.88 84 ARG A C 1
ATOM 682 O O . ARG A 1 84 ? 9.695 -14.758 2.184 1 82.88 84 ARG A O 1
ATOM 689 N N . PRO A 1 85 ? 8.172 -16.406 2.285 1 84.5 85 PRO A N 1
ATOM 690 C CA . PRO A 1 85 ? 8.672 -16.844 3.592 1 84.5 85 PRO A CA 1
ATOM 691 C C . PRO A 1 85 ? 9.961 -17.656 3.492 1 84.5 85 PRO A C 1
ATOM 693 O O . PRO A 1 85 ? 10 -18.812 3.908 1 84.5 85 PRO A O 1
ATOM 696 N N . ASP A 1 86 ? 11.016 -17.062 2.996 1 89.75 86 ASP A N 1
ATOM 697 C CA . ASP A 1 86 ? 12.32 -17.703 2.836 1 89.75 86 ASP A CA 1
ATOM 698 C C . ASP A 1 86 ? 13.375 -17 3.693 1 89.75 86 ASP A C 1
ATOM 700 O O . ASP A 1 86 ? 13.242 -15.828 4.023 1 89.75 86 ASP A O 1
ATOM 704 N N . VAL A 1 87 ? 14.312 -17.812 4.027 1 93.75 87 VAL A N 1
ATOM 705 C CA . VAL A 1 87 ? 15.523 -17.188 4.555 1 93.75 87 VAL A CA 1
ATOM 706 C C . VAL A 1 87 ? 16.188 -16.344 3.471 1 93.75 87 VAL A C 1
ATOM 708 O O . VAL A 1 87 ? 16.188 -16.719 2.295 1 93.75 87 VAL A O 1
ATOM 711 N N . ILE A 1 88 ? 16.656 -15.227 3.846 1 95.19 88 ILE A N 1
ATOM 712 C CA . ILE A 1 88 ? 17.266 -14.344 2.867 1 95.19 88 ILE A CA 1
ATOM 713 C C . ILE A 1 88 ? 18.734 -14.734 2.664 1 95.19 88 ILE A C 1
ATOM 715 O O . ILE A 1 88 ? 19.484 -14.852 3.631 1 95.19 88 ILE A O 1
ATOM 719 N N . THR A 1 89 ? 19.094 -14.984 1.477 1 94.75 89 THR A N 1
ATOM 720 C CA . THR A 1 89 ? 20.469 -15.266 1.039 1 94.75 89 THR A CA 1
ATOM 721 C C . THR A 1 89 ? 20.953 -14.195 0.068 1 94.75 89 THR A C 1
ATOM 723 O O . THR A 1 89 ? 20.156 -13.383 -0.42 1 94.75 89 THR A O 1
ATOM 726 N N . PRO A 1 90 ? 22.234 -14.18 -0.143 1 91 90 PRO A N 1
ATOM 727 C CA . PRO A 1 90 ? 22.719 -13.219 -1.136 1 91 90 PRO A CA 1
ATOM 728 C C . PRO A 1 90 ? 22.062 -13.398 -2.504 1 91 90 PRO A C 1
ATOM 730 O O . PRO A 1 90 ? 21.906 -12.43 -3.248 1 91 90 PRO A O 1
ATOM 733 N N . ASP A 1 91 ? 21.516 -14.562 -2.812 1 90.38 91 ASP A N 1
ATOM 734 C CA . ASP A 1 91 ? 20.953 -14.867 -4.125 1 90.38 91 ASP A CA 1
ATOM 735 C C . ASP A 1 91 ? 19.516 -14.359 -4.234 1 90.38 91 ASP A C 1
ATOM 737 O O . ASP A 1 91 ? 19.047 -14.023 -5.324 1 90.38 91 ASP A O 1
ATOM 741 N N . ASN A 1 92 ? 18.844 -14.297 -3.129 1 90.25 92 ASN A N 1
ATOM 742 C CA . ASN A 1 92 ? 17.438 -13.938 -3.234 1 90.25 92 ASN A CA 1
ATOM 743 C C . ASN A 1 92 ? 17.141 -12.586 -2.574 1 90.25 92 ASN A C 1
ATOM 745 O O . ASN A 1 92 ? 15.992 -12.18 -2.461 1 90.25 92 ASN A O 1
ATOM 749 N N . LEU A 1 93 ? 18.188 -11.891 -2.152 1 90.81 93 LEU A N 1
ATOM 750 C CA . LEU A 1 93 ? 18.094 -10.617 -1.449 1 90.81 93 LEU A CA 1
ATOM 751 C C . LEU A 1 93 ? 17.297 -9.602 -2.262 1 90.81 93 LEU A C 1
ATOM 753 O O . LEU A 1 93 ? 16.344 -9.008 -1.752 1 90.81 93 LEU A O 1
ATOM 757 N N . HIS A 1 94 ? 17.531 -9.555 -3.543 1 86.69 94 HIS A N 1
ATOM 758 C CA . HIS A 1 94 ? 16.969 -8.5 -4.371 1 86.69 94 HIS A CA 1
ATOM 759 C C . HIS A 1 94 ? 15.633 -8.922 -4.973 1 86.69 94 HIS A C 1
ATOM 761 O O . HIS A 1 94 ? 14.875 -8.078 -5.449 1 86.69 94 HIS A O 1
ATOM 767 N N . SER A 1 95 ? 15.391 -10.188 -4.855 1 85.12 95 SER A N 1
ATOM 768 C CA . SER A 1 95 ? 14.141 -10.672 -5.434 1 85.12 95 SER A CA 1
ATOM 769 C C . SER A 1 95 ? 13.094 -10.906 -4.355 1 85.12 95 SER A C 1
ATOM 771 O O . SER A 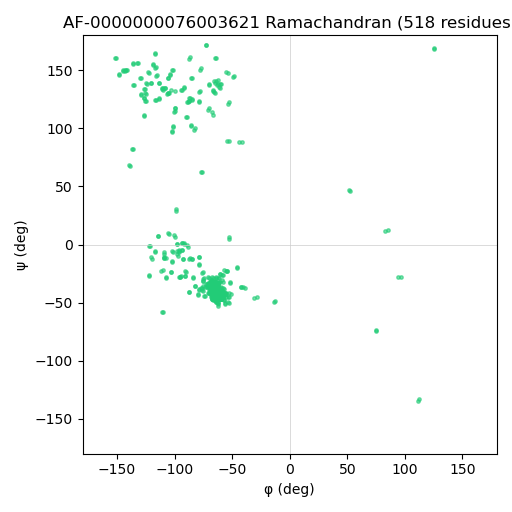1 95 ? 11.898 -11.016 -4.656 1 85.12 95 SER A O 1
ATOM 773 N N . ASN A 1 96 ? 13.539 -10.93 -3.145 1 89.88 96 ASN A N 1
ATOM 774 C CA . ASN A 1 96 ? 12.594 -11.32 -2.105 1 89.88 96 ASN A CA 1
ATOM 775 C C . ASN A 1 96 ? 12.359 -10.195 -1.107 1 89.88 96 ASN A C 1
ATOM 777 O O . ASN A 1 96 ? 11.484 -10.297 -0.244 1 89.88 96 ASN A O 1
ATOM 781 N N . ILE A 1 97 ? 13.086 -9.117 -1.221 1 92.12 97 ILE A N 1
ATOM 782 C CA . ILE A 1 97 ? 12.93 -8.031 -0.259 1 92.12 97 ILE A CA 1
ATOM 783 C C . ILE A 1 97 ? 12.344 -6.801 -0.954 1 92.12 97 ILE A C 1
ATOM 785 O O . ILE A 1 97 ? 12.875 -6.344 -1.97 1 92.12 97 ILE A O 1
ATOM 789 N N . PHE A 1 98 ? 11.25 -6.32 -0.386 1 92.62 98 PHE A N 1
ATOM 790 C CA . PHE A 1 98 ? 10.656 -5.043 -0.763 1 92.62 98 PHE A CA 1
ATOM 791 C C . PHE A 1 98 ? 11 -3.967 0.26 1 92.62 98 PHE A C 1
ATOM 793 O O . PHE A 1 98 ? 11.281 -4.273 1.422 1 92.62 98 PHE A O 1
ATOM 800 N N . ILE A 1 99 ? 11.078 -2.746 -0.193 1 93.75 99 ILE A N 1
ATOM 801 C CA . ILE A 1 99 ? 11.352 -1.61 0.68 1 93.75 99 ILE A CA 1
ATOM 802 C C . ILE A 1 99 ? 10.195 -0.611 0.603 1 93.75 99 ILE A C 1
ATOM 804 O O . ILE A 1 99 ? 9.672 -0.344 -0.48 1 93.75 99 ILE A O 1
ATOM 808 N N . THR A 1 100 ? 9.812 -0.07 1.71 1 93.06 100 THR A N 1
ATOM 809 C CA . THR A 1 100 ? 8.812 0.994 1.758 1 93.06 100 THR A CA 1
ATOM 810 C C . THR A 1 100 ? 9.086 1.941 2.922 1 93.06 100 THR A C 1
ATOM 812 O O . THR A 1 100 ? 9.648 1.533 3.941 1 93.06 100 THR A O 1
ATOM 815 N N . SER A 1 101 ? 8.789 3.174 2.73 1 93 101 SER A N 1
ATOM 816 C CA . SER A 1 101 ? 8.953 4.145 3.809 1 93 101 SER A CA 1
ATOM 817 C C . SER A 1 101 ? 7.617 4.781 4.184 1 93 101 SER A C 1
ATOM 819 O O . SER A 1 101 ? 6.656 4.723 3.414 1 93 101 SER A O 1
ATOM 821 N N . MET A 1 102 ? 7.559 5.219 5.352 1 87.31 102 MET A N 1
ATOM 822 C CA . MET A 1 102 ? 6.383 5.945 5.824 1 87.31 102 MET A CA 1
ATOM 823 C C . MET A 1 102 ? 6.789 7.078 6.766 1 87.31 102 MET A C 1
ATOM 825 O O . MET A 1 102 ? 7.816 6.992 7.441 1 87.31 102 MET A O 1
ATOM 829 N N . ILE A 1 103 ? 5.914 8.094 6.672 1 79.69 103 ILE A N 1
ATOM 830 C CA . ILE A 1 103 ? 6.117 9.219 7.578 1 79.69 103 ILE A CA 1
ATOM 831 C C . ILE A 1 103 ? 4.832 9.5 8.352 1 79.69 103 ILE A C 1
ATOM 833 O O . ILE A 1 103 ? 3.758 9.633 7.762 1 79.69 103 ILE A O 1
ATOM 837 N N . ASP A 1 104 ? 4.891 9.547 9.688 1 74.69 104 ASP A N 1
ATOM 838 C CA . ASP A 1 104 ? 3.842 10.008 10.594 1 74.69 104 ASP A CA 1
ATOM 839 C C . ASP A 1 104 ? 2.729 8.977 10.719 1 74.69 104 ASP A C 1
ATOM 841 O O . ASP A 1 104 ? 2.721 8.18 11.664 1 74.69 104 ASP A O 1
ATOM 845 N N . SER A 1 105 ? 1.853 8.812 9.688 1 80.56 105 SER A N 1
ATOM 846 C CA . SER A 1 105 ? 0.605 8.062 9.797 1 80.56 105 SER A CA 1
ATOM 847 C C . SER A 1 105 ? 0.517 6.98 8.734 1 80.56 105 SER A C 1
ATOM 849 O O . SER A 1 105 ? 0.715 7.25 7.547 1 80.56 105 SER A O 1
ATOM 851 N N . PRO A 1 106 ? 0.326 5.758 9.312 1 87.81 106 PRO A N 1
ATOM 852 C CA . PRO A 1 106 ? 0.129 4.688 8.328 1 87.81 1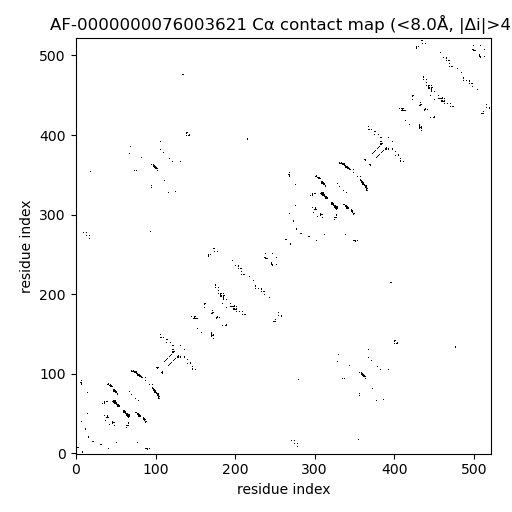06 PRO A CA 1
ATOM 853 C C . PRO A 1 106 ? -1.06 4.941 7.406 1 87.81 106 PRO A C 1
ATOM 855 O O . PRO A 1 106 ? -1.075 4.465 6.27 1 87.81 106 PRO A O 1
ATOM 858 N N . ILE A 1 107 ? -2.041 5.703 7.883 1 87.31 107 ILE A N 1
ATOM 859 C CA . ILE A 1 107 ? -3.195 6.035 7.055 1 87.31 107 ILE A CA 1
ATOM 860 C C . ILE A 1 107 ? -2.762 6.938 5.902 1 87.31 107 ILE A C 1
ATOM 862 O O . ILE A 1 107 ? -3.102 6.684 4.742 1 87.31 107 ILE A O 1
ATOM 866 N N . THR A 1 108 ? -2.021 7.887 6.246 1 84.44 108 THR A N 1
ATOM 867 C CA . THR A 1 108 ? -1.517 8.82 5.242 1 84.44 108 THR A CA 1
ATOM 868 C C . THR A 1 108 ? -0.597 8.102 4.258 1 84.44 108 THR A C 1
ATOM 870 O O . THR A 1 108 ? -0.653 8.359 3.053 1 84.44 108 THR A O 1
ATOM 873 N N . ALA A 1 109 ? 0.214 7.242 4.793 1 88.69 109 ALA A N 1
ATOM 874 C CA . ALA A 1 109 ? 1.139 6.492 3.951 1 88.69 109 ALA A CA 1
ATOM 875 C C . ALA A 1 109 ? 0.385 5.609 2.961 1 88.69 109 ALA A C 1
ATOM 877 O O . ALA A 1 109 ? 0.719 5.57 1.774 1 88.69 109 ALA A O 1
ATOM 878 N N . LEU A 1 110 ? -0.576 4.922 3.441 1 92.44 110 LEU A N 1
ATOM 879 C CA . LEU A 1 110 ? -1.376 4.07 2.568 1 92.44 110 LEU A CA 1
ATOM 880 C C . LEU A 1 110 ? -2.111 4.902 1.522 1 92.44 110 LEU A C 1
ATOM 882 O O . LEU A 1 110 ? -2.146 4.535 0.345 1 92.44 110 LEU A O 1
ATOM 886 N N . TYR A 1 111 ? -2.676 5.984 1.965 1 90.94 111 TYR A N 1
ATOM 887 C CA . TYR A 1 111 ? -3.404 6.859 1.051 1 90.94 111 TYR A CA 1
ATOM 888 C C . TYR A 1 111 ? -2.516 7.297 -0.108 1 90.94 111 TYR A C 1
ATOM 890 O O . TYR A 1 111 ? -2.883 7.137 -1.274 1 90.94 111 TYR A O 1
ATOM 898 N N . HIS A 1 112 ? -1.392 7.777 0.15 1 88.38 112 HIS A N 1
ATOM 899 C CA . HIS A 1 112 ? -0.516 8.32 -0.884 1 88.38 112 HIS A CA 1
ATOM 900 C C . HIS A 1 112 ? 0.026 7.211 -1.78 1 88.38 112 HIS A C 1
ATOM 902 O O . HIS A 1 112 ? 0.217 7.414 -2.982 1 88.38 112 HIS A O 1
ATOM 908 N N . SER A 1 113 ? 0.363 6.086 -1.171 1 92.25 113 SER A N 1
ATOM 909 C CA . SER A 1 113 ? 0.821 4.961 -1.979 1 92.25 113 SER A CA 1
ATOM 910 C C . SER A 1 113 ? -0.236 4.543 -2.996 1 92.25 113 SER A C 1
ATOM 912 O O . SER A 1 113 ? 0.079 4.305 -4.164 1 92.25 113 SER A O 1
ATOM 914 N N . VAL A 1 114 ? -1.43 4.453 -2.512 1 92.12 114 VAL A N 1
ATOM 915 C CA . VAL A 1 114 ? -2.523 4.062 -3.398 1 92.12 114 VAL A CA 1
ATOM 916 C C . VAL A 1 114 ? -2.746 5.148 -4.449 1 92.12 114 VAL A C 1
ATOM 918 O O . VAL A 1 114 ? -2.799 4.859 -5.648 1 92.12 114 VAL A O 1
ATOM 921 N N . GLN A 1 115 ? -2.797 6.324 -4.02 1 90.75 115 GLN A N 1
ATOM 922 C CA . GLN A 1 115 ? -3.15 7.449 -4.875 1 90.75 115 GLN A CA 1
ATOM 923 C C . GLN A 1 115 ? -2.086 7.684 -5.945 1 90.75 115 GLN A C 1
ATOM 925 O O . GLN A 1 115 ? -2.408 7.965 -7.098 1 90.75 115 GLN A O 1
ATOM 930 N N . LYS A 1 116 ? -0.918 7.617 -5.57 1 89.25 116 LYS A N 1
ATOM 931 C CA . LYS A 1 116 ? 0.15 8.055 -6.465 1 89.25 116 LYS A CA 1
ATOM 932 C C . LYS A 1 116 ? 0.744 6.875 -7.227 1 89.25 116 LYS A C 1
ATOM 934 O O . LYS A 1 116 ? 1.207 7.031 -8.359 1 89.25 116 LYS A O 1
ATOM 939 N N . ILE A 1 117 ? 0.683 5.711 -6.645 1 91.56 117 ILE A N 1
ATOM 940 C CA . ILE A 1 117 ? 1.413 4.598 -7.242 1 91.56 117 ILE A CA 1
ATOM 941 C C . ILE A 1 117 ? 0.427 3.59 -7.828 1 91.56 117 ILE A C 1
ATOM 943 O O . ILE A 1 117 ? 0.402 3.371 -9.039 1 91.56 117 ILE A O 1
ATOM 947 N N . PHE A 1 118 ? -0.437 3.07 -7.035 1 92.44 118 PHE A N 1
ATOM 948 C CA . PHE A 1 118 ? -1.134 1.846 -7.41 1 92.44 118 PHE A CA 1
ATOM 949 C C . PHE A 1 118 ? -2.387 2.162 -8.219 1 92.44 118 PHE A C 1
ATOM 951 O O . PHE A 1 118 ? -2.705 1.458 -9.18 1 92.44 118 PHE A O 1
ATOM 958 N N . ALA A 1 119 ? -3.084 3.188 -7.812 1 89.62 119 ALA A N 1
ATOM 959 C CA . ALA A 1 119 ? -4.32 3.506 -8.523 1 89.62 119 ALA A CA 1
ATOM 960 C C . ALA A 1 119 ? -4.043 3.842 -9.984 1 89.62 119 ALA A C 1
ATOM 962 O O . ALA A 1 119 ? -4.676 3.287 -10.891 1 89.62 119 ALA A O 1
ATOM 963 N N . PRO A 1 120 ? -3.098 4.656 -10.25 1 87.19 120 PRO A N 1
ATOM 964 C CA . PRO A 1 120 ? -2.826 4.973 -11.648 1 87.19 120 PRO A CA 1
ATOM 965 C C . PRO A 1 120 ? -2.406 3.746 -12.461 1 87.19 120 PRO A C 1
ATOM 967 O O . PRO A 1 120 ? -2.74 3.639 -13.641 1 87.19 120 PRO A O 1
ATOM 970 N N . VAL A 1 121 ? -1.747 2.846 -11.906 1 87.81 121 VAL A N 1
ATOM 971 C CA . VAL A 1 121 ? -1.237 1.676 -12.617 1 87.81 121 VAL A CA 1
ATOM 972 C C . VAL A 1 121 ? -2.355 0.651 -12.789 1 87.81 121 VAL A C 1
ATOM 974 O O . VAL A 1 121 ? -2.523 0.087 -13.875 1 87.81 121 VAL A O 1
ATOM 977 N N . LEU A 1 122 ? -3.08 0.489 -11.766 1 88.19 122 LEU A N 1
ATOM 978 C CA . LEU A 1 122 ? -4.027 -0.622 -11.766 1 88.19 122 LEU A CA 1
ATOM 979 C C . LEU A 1 122 ? -5.383 -0.181 -12.305 1 88.19 122 LEU A C 1
ATOM 981 O O . LEU A 1 122 ? -6.176 -1.011 -12.758 1 88.19 122 LEU A O 1
ATOM 985 N N . LEU A 1 123 ? -5.656 1.09 -12.234 1 82.81 123 LEU A N 1
ATOM 986 C CA . LEU A 1 123 ? -6.965 1.571 -12.664 1 82.81 123 LEU A CA 1
ATOM 987 C C . LEU A 1 123 ? -6.871 2.229 -14.039 1 82.81 123 LEU A C 1
ATOM 989 O O . LEU A 1 123 ? -7.863 2.301 -14.766 1 82.81 123 LEU A O 1
ATOM 993 N N . LYS A 1 124 ? -5.746 2.695 -14.422 1 78.44 124 LYS A N 1
ATOM 994 C CA . LYS A 1 124 ? -5.672 3.521 -15.625 1 78.44 124 LYS A CA 1
ATOM 995 C C . LYS A 1 124 ? -4.707 2.922 -16.641 1 78.44 124 LYS A C 1
ATOM 997 O O . LYS A 1 124 ? -4.824 3.178 -17.844 1 78.44 124 LYS A O 1
ATOM 1002 N N . ASN A 1 125 ? -3.734 2.166 -16.188 1 75.31 125 ASN A N 1
ATOM 1003 C CA . ASN A 1 125 ? -2.695 1.633 -17.062 1 75.31 125 ASN A CA 1
ATOM 1004 C C . ASN A 1 125 ? -3.244 0.56 -18 1 75.31 125 ASN A C 1
ATOM 1006 O O . ASN A 1 125 ? -3.963 -0.341 -17.562 1 75.31 125 ASN A O 1
ATOM 1010 N N . GLU A 1 126 ? -2.869 0.579 -19.172 1 71.62 126 GLU A N 1
ATOM 1011 C CA . GLU A 1 126 ? -3.389 -0.292 -20.234 1 71.62 126 GLU A CA 1
ATOM 1012 C C . GLU A 1 126 ? -2.943 -1.736 -20.016 1 71.62 126 GLU A C 1
ATOM 1014 O O . GLU A 1 126 ? -3.656 -2.672 -20.391 1 71.62 126 GLU A O 1
ATOM 1019 N N . ARG A 1 127 ? -1.881 -1.877 -19.516 1 74.88 127 ARG A N 1
ATOM 1020 C CA . ARG A 1 127 ? -1.313 -3.215 -19.391 1 74.88 127 ARG A CA 1
ATOM 1021 C C . ARG A 1 127 ? -1.932 -3.953 -18.203 1 74.88 127 ARG A C 1
ATOM 1023 O O . ARG A 1 127 ? -2.199 -5.152 -18.281 1 74.88 127 ARG A O 1
ATOM 1030 N N . TRP A 1 128 ? -2.156 -3.285 -17.188 1 77.25 128 TRP A N 1
ATOM 1031 C CA . TRP A 1 128 ? -2.502 -3.963 -15.938 1 77.25 128 TRP A CA 1
ATOM 1032 C C . TRP A 1 128 ? -3.977 -3.766 -15.602 1 77.25 128 TRP A C 1
ATOM 1034 O O . TRP A 1 128 ? -4.594 -4.621 -14.961 1 77.25 128 TRP A O 1
ATOM 1044 N N . SER A 1 129 ? -4.531 -2.695 -16.031 1 72.25 129 SER A N 1
ATOM 1045 C CA . SER A 1 129 ? -5.902 -2.354 -15.664 1 72.25 129 SER A CA 1
ATOM 1046 C C . SER A 1 129 ? -6.883 -3.416 -16.141 1 72.25 129 SER A C 1
ATOM 1048 O O . SER A 1 129 ? -7.781 -3.818 -15.398 1 72.25 129 SER A O 1
ATOM 1050 N N . PRO A 1 130 ? -6.656 -3.922 -17.297 1 69.5 130 PRO A N 1
ATOM 1051 C CA . PRO A 1 130 ? -7.605 -4.934 -17.766 1 69.5 130 PRO A CA 1
ATOM 1052 C C . PRO A 1 130 ? -7.543 -6.227 -16.953 1 69.5 130 PRO A C 1
ATOM 1054 O O . PRO A 1 130 ? -8.539 -6.941 -16.844 1 69.5 130 PRO A O 1
ATOM 1057 N N . SER A 1 131 ? -6.395 -6.52 -16.469 1 68.5 131 SER A N 1
ATOM 1058 C CA . SER A 1 131 ? -6.219 -7.746 -15.695 1 68.5 131 SER A CA 1
ATOM 1059 C C . SER A 1 131 ? -6.727 -7.574 -14.266 1 68.5 131 SER A C 1
ATOM 1061 O O . SER A 1 131 ? -6.922 -8.562 -13.547 1 68.5 131 SER A O 1
ATOM 1063 N N . PHE A 1 132 ? -6.848 -6.363 -13.961 1 78 132 PHE A N 1
ATOM 1064 C CA . PHE A 1 132 ? -7.32 -6.047 -12.617 1 78 132 PHE A CA 1
ATOM 1065 C C . PHE A 1 132 ? -8.844 -6.059 -12.562 1 78 132 PHE A C 1
ATOM 1067 O O . PHE A 1 132 ? -9.5 -5.242 -13.219 1 78 132 PHE A O 1
ATOM 1074 N N . ASN A 1 133 ? -9.492 -7.027 -12.055 1 73.5 133 ASN A N 1
ATOM 1075 C CA . ASN A 1 133 ? -10.93 -7.262 -12.109 1 73.5 133 ASN A CA 1
ATOM 1076 C C . ASN A 1 133 ? -11.711 -6.062 -11.578 1 73.5 133 ASN A C 1
ATOM 1078 O O . ASN A 1 133 ? -11.219 -5.324 -10.727 1 73.5 133 ASN A O 1
ATOM 1082 N N . PRO A 1 134 ? -12.805 -5.801 -12.023 1 71.75 134 PRO A N 1
ATOM 1083 C CA . PRO A 1 134 ? -13.633 -4.633 -11.719 1 71.75 134 PRO A CA 1
ATOM 1084 C C . PRO A 1 134 ? -13.945 -4.504 -10.227 1 71.75 134 PRO A C 1
ATOM 1086 O O . PRO A 1 134 ? -14.016 -3.389 -9.703 1 71.75 134 PRO A O 1
ATOM 1089 N N . LYS A 1 135 ? -14.148 -5.574 -9.656 1 73.5 135 LYS A N 1
ATOM 1090 C CA . LYS A 1 135 ? -14.422 -5.531 -8.219 1 73.5 135 LYS A CA 1
ATOM 1091 C C . LYS A 1 135 ? -13.258 -4.914 -7.457 1 73.5 135 LYS A C 1
ATOM 1093 O O . LYS A 1 135 ? -13.453 -4.059 -6.594 1 73.5 135 LYS A O 1
ATOM 1098 N N . LEU A 1 136 ? -12.109 -5.359 -7.773 1 83.06 136 LEU A N 1
ATOM 1099 C CA . LEU A 1 136 ? -10.906 -4.844 -7.117 1 83.06 136 LEU A CA 1
ATOM 1100 C C . LEU A 1 136 ? -10.68 -3.381 -7.477 1 83.06 136 LEU A C 1
ATOM 1102 O O . LEU A 1 136 ? -10.188 -2.605 -6.652 1 83.06 136 LEU A O 1
ATOM 1106 N N . GLN A 1 137 ? -11.023 -3.076 -8.672 1 81.62 137 GLN A N 1
ATOM 1107 C CA . GLN A 1 137 ? -10.93 -1.676 -9.07 1 81.62 137 GLN A CA 1
ATOM 1108 C C . GLN A 1 137 ? -11.844 -0.795 -8.219 1 81.62 137 GLN A C 1
ATOM 1110 O O . GLN A 1 137 ? -11.43 0.278 -7.773 1 81.62 137 GLN A O 1
ATOM 1115 N N . SER A 1 138 ? -12.969 -1.326 -8.062 1 78.5 138 SER A N 1
ATOM 1116 C CA . SER A 1 138 ? -13.93 -0.59 -7.246 1 78.5 138 SER A CA 1
ATOM 1117 C C . SER A 1 138 ? -13.461 -0.491 -5.797 1 78.5 138 SER A C 1
ATOM 1119 O O . SER A 1 138 ? -13.539 0.575 -5.184 1 78.5 138 SER A O 1
ATOM 1121 N N . LEU A 1 139 ? -13.023 -1.576 -5.262 1 82.44 139 LEU A N 1
ATOM 1122 C CA . LEU A 1 139 ? -12.523 -1.605 -3.893 1 82.44 139 LEU A CA 1
ATOM 1123 C C . LEU A 1 139 ? -11.367 -0.623 -3.715 1 82.44 139 LEU A C 1
ATOM 1125 O O . LEU A 1 139 ? -11.328 0.122 -2.734 1 82.44 139 LEU A O 1
ATOM 1129 N N . LEU A 1 140 ? -10.508 -0.672 -4.668 1 90.19 140 LEU A N 1
ATOM 1130 C CA . LEU A 1 140 ? -9.352 0.208 -4.609 1 90.19 140 LEU A CA 1
ATOM 1131 C C . LEU A 1 140 ? -9.773 1.671 -4.695 1 90.19 140 LEU A C 1
ATOM 1133 O O . LEU A 1 140 ? -9.234 2.521 -3.98 1 90.19 140 LEU A O 1
ATOM 1137 N N . GLY A 1 141 ? -10.656 1.889 -5.547 1 84.69 141 GLY A N 1
ATOM 1138 C CA . GLY A 1 141 ? -11.172 3.24 -5.676 1 84.69 141 GLY A CA 1
ATOM 1139 C C . GLY A 1 141 ? -11.867 3.736 -4.418 1 84.69 141 GLY A C 1
ATOM 1140 O O . GLY A 1 141 ? -11.648 4.871 -3.99 1 84.69 141 GLY A O 1
ATOM 1141 N N . GLU A 1 142 ? -12.648 2.916 -3.865 1 80.19 142 GLU A N 1
ATOM 1142 C CA . GLU A 1 142 ? -13.359 3.26 -2.635 1 80.19 142 GLU A CA 1
ATOM 1143 C C . GLU A 1 142 ? -12.383 3.451 -1.475 1 80.19 142 GLU A C 1
ATOM 1145 O O . GLU A 1 142 ? -12.57 4.344 -0.644 1 80.19 142 GLU A O 1
ATOM 1150 N N . LEU A 1 143 ? -11.492 2.602 -1.425 1 89 143 LEU A N 1
ATOM 1151 C CA . LEU A 1 143 ? -10.469 2.725 -0.388 1 89 143 LEU A CA 1
ATOM 1152 C C . LEU A 1 143 ? -9.719 4.047 -0.522 1 89 143 LEU A C 1
ATOM 1154 O O . LEU A 1 143 ? -9.5 4.746 0.47 1 89 143 LEU A O 1
ATOM 1158 N N . GLU A 1 144 ? -9.328 4.344 -1.73 1 88.75 144 GLU A N 1
ATOM 1159 C CA . GLU A 1 144 ? -8.625 5.598 -1.981 1 88.75 144 GLU A CA 1
ATOM 1160 C C . GLU A 1 144 ? -9.453 6.797 -1.54 1 88.75 144 GLU A C 1
ATOM 1162 O O . GLU A 1 144 ? -8.945 7.699 -0.872 1 88.75 144 GLU A O 1
ATOM 1167 N N . ALA A 1 145 ? -10.664 6.793 -1.922 1 79.69 145 ALA A N 1
ATOM 1168 C CA . ALA A 1 145 ? -11.562 7.887 -1.57 1 79.69 145 ALA A CA 1
ATOM 1169 C C . ALA A 1 145 ? -11.734 7.992 -0.057 1 79.69 145 ALA A C 1
ATOM 1171 O O . ALA A 1 145 ? -11.703 9.094 0.5 1 79.69 145 ALA A O 1
ATOM 1172 N N . GLY A 1 146 ? -11.938 6.871 0.537 1 80.88 146 GLY A N 1
ATOM 1173 C CA . GLY A 1 146 ? -12.102 6.852 1.981 1 80.88 146 GLY A CA 1
ATOM 1174 C C . GLY A 1 146 ? -10.867 7.312 2.729 1 80.88 146 GLY A C 1
ATOM 1175 O O . GLY A 1 146 ? -10.969 8.094 3.676 1 80.88 146 GLY A O 1
ATOM 1176 N N . LEU A 1 147 ? -9.734 6.809 2.361 1 86.06 147 LEU A N 1
ATOM 1177 C CA . LEU A 1 147 ? -8.477 7.23 2.959 1 86.06 147 LEU A CA 1
ATOM 1178 C C . LEU A 1 147 ? -8.25 8.727 2.754 1 86.06 147 LEU A C 1
ATOM 1180 O O . LEU A 1 147 ? -7.801 9.422 3.67 1 86.06 147 LEU A O 1
ATOM 1184 N N . GLY A 1 148 ? -8.508 9.164 1.559 1 83.06 148 GLY A N 1
ATOM 1185 C CA . GLY A 1 148 ? -8.383 10.586 1.262 1 83.06 148 GLY A CA 1
ATOM 1186 C C . GLY A 1 148 ? -9.203 11.461 2.18 1 83.06 148 GLY A C 1
ATOM 1187 O O . GLY A 1 148 ? -8.727 12.492 2.654 1 83.06 148 GLY A O 1
ATOM 1188 N N . SER A 1 149 ? -10.297 11.016 2.379 1 75.69 149 SER A N 1
ATOM 1189 C CA . SER A 1 149 ? -11.18 11.742 3.277 1 75.69 149 SER A CA 1
ATOM 1190 C C . SER A 1 149 ? -10.602 11.82 4.684 1 75.69 149 SER A C 1
ATOM 1192 O O . SER A 1 149 ? -10.672 12.867 5.332 1 75.69 149 SER A O 1
ATOM 1194 N N . MET A 1 150 ? -10.07 10.805 5.176 1 77 150 MET A N 1
ATOM 1195 C CA . MET A 1 150 ? -9.469 10.75 6.508 1 77 150 MET A CA 1
ATOM 1196 C C . MET A 1 150 ? -8.266 11.68 6.602 1 77 150 MET A C 1
ATOM 1198 O O . MET A 1 150 ? -8.102 12.391 7.594 1 77 150 MET A O 1
ATOM 1202 N N . VAL A 1 151 ? -7.469 11.641 5.609 1 78.06 151 VAL A N 1
ATOM 1203 C CA . VAL A 1 151 ? -6.254 12.445 5.586 1 78.06 151 VAL A CA 1
ATOM 1204 C C . VAL A 1 151 ? -6.613 13.93 5.543 1 78.06 151 VAL A C 1
ATOM 1206 O O . VAL A 1 151 ? -5.988 14.742 6.223 1 78.06 151 VAL A O 1
ATOM 1209 N N . ARG A 1 152 ? -7.543 14.242 4.809 1 71.62 152 ARG A N 1
ATOM 1210 C CA . ARG A 1 152 ? -7.988 15.625 4.707 1 71.62 152 ARG A CA 1
ATOM 1211 C C . ARG A 1 152 ? -8.57 16.109 6.027 1 71.62 152 ARG A C 1
ATOM 1213 O O . ARG A 1 152 ? -8.367 17.266 6.418 1 71.62 152 ARG A O 1
ATOM 1220 N N . LYS A 1 153 ? -9.289 15.25 6.672 1 65.62 153 LYS A N 1
ATOM 1221 C CA . LYS A 1 153 ? -9.859 15.594 7.973 1 65.62 153 LYS A CA 1
ATOM 1222 C C . LYS A 1 153 ? -8.758 15.812 9.008 1 65.62 153 LYS A C 1
ATOM 1224 O O . LYS A 1 153 ? -8.867 16.703 9.852 1 65.62 153 LYS A O 1
ATOM 1229 N N . SER A 1 154 ? -7.898 14.922 8.945 1 61.97 154 SER A N 1
ATOM 1230 C CA . SER A 1 154 ? -6.785 15.047 9.883 1 61.97 154 SER A CA 1
ATOM 1231 C C . SER A 1 154 ? -5.988 16.312 9.625 1 61.97 154 SER A C 1
ATOM 1233 O O . SER A 1 154 ? -5.535 16.969 10.57 1 61.97 154 SER A O 1
ATOM 1235 N N . ASP A 1 155 ? -5.805 16.484 8.328 1 55.84 155 ASP A N 1
ATOM 1236 C CA . ASP A 1 155 ? -5.086 17.703 7.969 1 55.84 155 ASP A CA 1
ATOM 1237 C C . ASP A 1 155 ? -5.879 18.938 8.367 1 55.84 155 ASP A C 1
ATOM 1239 O O . ASP A 1 155 ? -5.301 19.922 8.82 1 55.84 155 ASP A O 1
ATOM 1243 N N . LYS A 1 156 ? -7.191 18.875 7.965 1 52.69 156 LYS A N 1
ATOM 1244 C CA . LYS A 1 156 ? -8.07 20 8.305 1 52.69 156 LYS A CA 1
ATOM 1245 C C . LYS A 1 156 ? -8.203 20.156 9.82 1 52.69 156 LYS A C 1
ATOM 1247 O O . LYS A 1 156 ? -8.344 21.266 10.328 1 52.69 156 LYS A O 1
ATOM 1252 N N . ALA A 1 157 ? -8.586 18.984 10.469 1 46.91 157 ALA A N 1
ATOM 1253 C CA . ALA A 1 157 ? -8.602 19.109 11.93 1 46.91 157 ALA A CA 1
ATOM 1254 C C . ALA A 1 157 ? -7.426 19.953 12.414 1 46.91 157 ALA A C 1
ATOM 1256 O O . ALA A 1 157 ? -7.535 20.656 13.422 1 46.91 157 ALA A O 1
ATOM 1257 N N . ASP A 1 158 ? -6.438 19.656 11.68 1 43.53 158 ASP A N 1
ATOM 1258 C CA . ASP A 1 158 ? -5.402 20.641 11.977 1 43.53 158 ASP A CA 1
ATOM 1259 C C . ASP A 1 158 ? -5.812 22.031 11.5 1 43.53 158 ASP A C 1
ATOM 1261 O O . ASP A 1 158 ? -5.328 23.031 12.016 1 43.53 158 ASP A O 1
ATOM 1265 N N . LEU A 1 159 ? -6.566 22 10.336 1 41.81 159 LEU A N 1
ATOM 1266 C CA . LEU A 1 159 ? -7.086 23.297 9.93 1 41.81 159 LEU A CA 1
ATOM 1267 C C . LEU A 1 159 ? -8.32 23.672 10.75 1 41.81 159 LEU A C 1
ATOM 1269 O O . LEU A 1 159 ? -9.031 22.797 11.242 1 41.81 159 LEU A O 1
ATOM 1273 N N . GLU A 1 160 ? -8.477 24.75 11.297 1 41.5 160 GLU A N 1
ATOM 1274 C CA . GLU A 1 160 ? -9.5 25.359 12.148 1 41.5 160 GLU A CA 1
ATOM 1275 C C . GLU A 1 160 ? -10.898 25.016 11.648 1 41.5 160 GLU A C 1
ATOM 1277 O O . GLU A 1 160 ? -11.242 25.281 10.5 1 41.5 160 GLU A O 1
ATOM 1282 N N . VAL A 1 161 ? -11.586 23.891 12.023 1 43.44 161 VAL A N 1
ATOM 1283 C CA . VAL A 1 161 ? -12.945 23.375 11.938 1 43.44 161 VAL A CA 1
ATOM 1284 C C . VAL A 1 161 ? -13.898 24.516 11.539 1 43.44 161 VAL A C 1
ATOM 1286 O O . VAL A 1 161 ? -14.797 24.312 10.727 1 43.44 161 VAL A O 1
ATOM 1289 N N . GLY A 1 162 ? -13.789 25.547 12.203 1 42.31 162 GLY A N 1
ATOM 1290 C CA . GLY A 1 162 ? -14.703 26.672 12.086 1 42.31 162 GLY A CA 1
ATOM 1291 C C . GLY A 1 162 ? -14.781 27.234 10.68 1 42.31 162 GLY A C 1
ATOM 1292 O O . GLY A 1 162 ? -15.734 27.938 10.344 1 42.31 162 GLY A O 1
ATOM 1293 N N . GLU A 1 163 ? -13.688 27.172 9.93 1 47.31 163 GLU A N 1
ATOM 1294 C CA . GLU A 1 163 ? -13.648 27.875 8.656 1 47.31 163 GLU A CA 1
ATOM 1295 C C . GLU A 1 163 ? -13.922 26.922 7.492 1 47.31 163 GLU A C 1
ATOM 1297 O O . GLU A 1 163 ? -13.82 27.328 6.328 1 47.31 163 GLU A O 1
ATOM 1302 N N . ARG A 1 164 ? -14.234 25.844 7.738 1 53.34 164 ARG A N 1
ATOM 1303 C CA . ARG A 1 164 ? -14.477 24.922 6.629 1 53.34 164 ARG A CA 1
ATOM 1304 C C . ARG A 1 164 ? -15.75 25.297 5.879 1 53.34 164 ARG A C 1
ATOM 1306 O O . ARG A 1 164 ? -16.812 25.438 6.484 1 53.34 164 ARG A O 1
ATOM 1313 N N . GLU A 1 165 ? -15.562 25.641 4.594 1 60.84 165 GLU A N 1
ATOM 1314 C CA . GLU A 1 165 ? -16.688 26.016 3.74 1 60.84 165 GLU A CA 1
ATOM 1315 C C . GLU A 1 165 ? -17.609 24.828 3.486 1 60.84 165 GLU A C 1
ATOM 1317 O O . GLU A 1 165 ? -17.156 23.688 3.432 1 60.84 165 GLU A O 1
ATOM 1322 N N . GLU A 1 166 ? -18.828 25.016 3.641 1 70.75 166 GLU A N 1
ATOM 1323 C CA . GLU A 1 166 ? -19.891 24.031 3.434 1 70.75 166 GLU A CA 1
ATOM 1324 C C . GLU A 1 166 ? -19.688 23.281 2.125 1 70.75 166 GLU A C 1
ATOM 1326 O O . GLU A 1 166 ? -20.078 22.109 2.01 1 70.75 166 GLU A O 1
ATOM 1331 N N . ASN A 1 167 ? -18.875 23.922 1.264 1 61.16 167 ASN A N 1
ATOM 1332 C CA . ASN A 1 167 ? -18.719 23.328 -0.059 1 61.16 167 ASN A CA 1
ATOM 1333 C C . ASN A 1 167 ? -17.5 22.391 -0.111 1 61.16 167 ASN A C 1
ATOM 1335 O O . ASN A 1 167 ? -17.281 21.719 -1.113 1 61.16 167 ASN A O 1
ATOM 1339 N N . ASN A 1 168 ? -16.875 22.406 0.905 1 60.19 168 ASN A N 1
ATOM 1340 C CA . ASN A 1 168 ? -15.719 21.516 0.933 1 60.19 168 ASN A CA 1
ATOM 1341 C C . ASN A 1 168 ? -16.109 20.078 1.282 1 60.19 168 ASN A C 1
ATOM 1343 O O . ASN A 1 168 ? -16.328 19.766 2.451 1 60.19 168 ASN A O 1
ATOM 1347 N N . LEU A 1 169 ? -16.219 19.203 0.291 1 62 169 LEU A N 1
ATOM 1348 C CA . LEU A 1 169 ? -16.703 17.828 0.437 1 62 169 LEU A CA 1
ATOM 1349 C C . LEU A 1 169 ? -15.531 16.859 0.549 1 62 169 LEU A C 1
ATOM 1351 O O . LEU A 1 169 ? -15.727 15.656 0.754 1 62 169 LEU A O 1
ATOM 1355 N N . ALA A 1 170 ? -14.391 17.406 0.391 1 52.97 170 ALA A N 1
ATOM 1356 C CA . ALA A 1 170 ? -13.203 16.562 0.286 1 52.97 170 ALA A CA 1
ATOM 1357 C C . ALA A 1 170 ? -13.016 15.727 1.545 1 52.97 170 ALA A C 1
ATOM 1359 O O . ALA A 1 170 ? -12.578 14.57 1.469 1 52.97 170 ALA A O 1
ATOM 1360 N N . GLY A 1 171 ? -13.547 16.203 2.676 1 56.72 171 GLY A N 1
ATOM 1361 C CA . GLY A 1 171 ? -13.383 15.5 3.936 1 56.72 171 GLY A CA 1
ATOM 1362 C C . GLY A 1 171 ? -14.57 14.633 4.297 1 56.72 171 GLY A C 1
ATOM 1363 O O . GLY A 1 171 ? -14.547 13.922 5.301 1 56.72 171 GLY A O 1
ATOM 1364 N N . ILE A 1 172 ? -15.586 14.648 3.391 1 68.88 172 ILE A N 1
ATOM 1365 C CA . ILE A 1 172 ? -16.828 13.922 3.674 1 68.88 172 ILE A CA 1
ATOM 1366 C C . ILE A 1 172 ? -16.844 12.609 2.891 1 68.88 172 ILE A C 1
ATOM 1368 O O . ILE A 1 172 ? -17.234 12.586 1.721 1 68.88 172 ILE A O 1
ATOM 1372 N N . LEU A 1 173 ? -16.469 11.539 3.504 1 56.25 173 LEU A N 1
ATOM 1373 C CA . LEU A 1 173 ? -16.297 10.281 2.795 1 56.25 173 LEU A CA 1
ATOM 1374 C C . LEU A 1 173 ? -17.375 9.273 3.193 1 56.25 173 LEU A C 1
ATOM 1376 O O . LEU A 1 173 ? -17.562 8.266 2.51 1 56.25 173 LEU A O 1
ATOM 1380 N N . SER A 1 174 ? -17.984 9.453 4.34 1 63.25 174 SER A N 1
ATOM 1381 C CA . SER A 1 174 ? -19.078 8.633 4.844 1 63.25 174 SER A CA 1
ATOM 1382 C C . SER A 1 174 ? -20.219 9.5 5.363 1 63.25 174 SER A C 1
ATOM 1384 O O . SER A 1 174 ? -20.031 10.695 5.621 1 63.25 174 SER A O 1
ATOM 1386 N N . PRO A 1 175 ? -21.359 8.805 5.32 1 73.25 175 PRO A N 1
ATOM 1387 C CA . PRO A 1 175 ? -22.469 9.562 5.906 1 73.25 175 PRO A CA 1
ATOM 1388 C C . PRO A 1 175 ? -22.156 10.094 7.305 1 73.25 175 PRO A C 1
ATOM 1390 O O . PRO A 1 175 ? -22.547 11.211 7.648 1 73.25 175 PRO A O 1
ATOM 1393 N N . ASN A 1 176 ? -21.391 9.328 7.941 1 72.31 176 ASN A N 1
ATOM 1394 C CA . ASN A 1 176 ? -21.047 9.773 9.281 1 72.31 176 ASN A CA 1
ATOM 1395 C C . ASN A 1 176 ? -20.141 11.008 9.25 1 72.31 176 ASN A C 1
ATOM 1397 O O . ASN A 1 176 ? -20.234 11.875 10.117 1 72.31 176 ASN A O 1
ATOM 1401 N N . ASP A 1 177 ? -19.359 11.078 8.305 1 70.12 177 ASP A N 1
ATOM 1402 C CA . ASP A 1 177 ? -18.562 12.289 8.117 1 70.12 177 ASP A CA 1
ATOM 1403 C C . ASP A 1 177 ? -19.453 13.516 7.941 1 70.12 177 ASP A C 1
ATOM 1405 O O . ASP A 1 177 ? -19.156 14.586 8.461 1 70.12 177 ASP A O 1
ATOM 1409 N N . GLU A 1 178 ? -20.469 13.273 7.105 1 80 178 GLU A N 1
ATOM 1410 C CA . GLU A 1 178 ? -21.422 14.352 6.867 1 80 178 GLU A CA 1
ATOM 1411 C C . GLU A 1 178 ? -22.094 14.789 8.164 1 80 178 GLU A C 1
ATOM 1413 O O . GLU A 1 178 ? -22.219 15.984 8.43 1 80 178 GLU A O 1
ATOM 1418 N N . PHE A 1 179 ? -22.406 13.828 8.914 1 81.94 179 PHE A N 1
ATOM 1419 C CA . PHE A 1 179 ? -23.062 14.133 10.172 1 81.94 179 PHE A CA 1
ATOM 1420 C C . PHE A 1 179 ? -22.125 14.875 11.117 1 81.94 179 PHE A C 1
ATOM 1422 O O . PHE A 1 179 ? -22.516 15.852 11.758 1 81.94 179 PHE A O 1
ATOM 1429 N N . THR A 1 180 ? -20.953 14.398 11.156 1 76.56 180 THR A N 1
ATOM 1430 C CA . THR A 1 180 ? -19.938 15.016 12.016 1 76.56 180 THR A CA 1
ATOM 1431 C C . THR A 1 180 ? -19.641 16.438 11.555 1 76.56 180 THR A C 1
ATOM 1433 O O . THR A 1 180 ? -19.422 17.328 12.383 1 76.56 180 THR A O 1
ATOM 1436 N N . PHE A 1 181 ? -19.578 16.625 10.289 1 82.38 181 PHE A N 1
ATOM 1437 C CA . PHE A 1 181 ? -19.359 17.953 9.727 1 82.38 181 PHE A CA 1
ATOM 1438 C C . PHE A 1 181 ? -20.375 18.938 10.281 1 82.38 181 PHE A C 1
ATOM 1440 O O . PHE A 1 181 ? -20.016 20.031 10.742 1 82.38 181 PHE A O 1
ATOM 1447 N N . TRP A 1 182 ? -21.625 18.578 10.219 1 85.94 182 TRP A N 1
ATOM 1448 C CA . TRP A 1 182 ? -22.688 19.484 10.648 1 85.94 182 TRP A CA 1
ATOM 1449 C C . TRP A 1 182 ? -22.688 19.641 12.172 1 85.94 182 TRP A C 1
ATOM 1451 O O . TRP A 1 182 ? -22.984 20.719 12.688 1 85.94 182 TRP A O 1
ATOM 1461 N N . ASN A 1 183 ? -22.328 18.578 12.828 1 84.06 183 ASN A N 1
ATOM 1462 C CA . ASN A 1 183 ? -22.172 18.688 14.273 1 84.06 183 ASN A CA 1
ATOM 1463 C C . ASN A 1 183 ? -21.062 19.672 14.656 1 84.06 183 ASN A C 1
ATOM 1465 O O . ASN A 1 183 ? -21.25 20.484 15.555 1 84.06 183 ASN A O 1
ATOM 1469 N N . ASP A 1 184 ? -20 19.578 14 1 79.56 184 ASP A N 1
ATOM 1470 C CA . ASP A 1 184 ? -18.859 20.469 14.25 1 79.56 184 ASP A CA 1
ATOM 1471 C C . ASP A 1 184 ? -19.219 21.922 13.906 1 79.56 184 ASP A C 1
ATOM 1473 O O . ASP A 1 184 ? -18.891 22.828 14.656 1 79.56 184 ASP A O 1
ATOM 1477 N N . ARG A 1 185 ? -19.797 22.062 12.82 1 81.81 185 ARG A N 1
ATOM 1478 C CA . ARG A 1 185 ? -20.188 23.406 12.391 1 81.81 185 ARG A CA 1
ATOM 1479 C C . ARG A 1 185 ? -21.188 24.016 13.359 1 81.81 185 ARG A C 1
ATOM 1481 O O . ARG A 1 185 ? -21.188 25.234 13.57 1 81.81 185 ARG A O 1
ATOM 1488 N N . ALA A 1 186 ? -22.047 23.188 13.875 1 85.75 186 ALA A N 1
ATOM 1489 C CA . ALA A 1 186 ? -23.016 23.672 14.852 1 85.75 186 ALA A CA 1
ATOM 1490 C C . ALA A 1 186 ? -22.328 24.156 16.109 1 85.75 186 ALA A C 1
ATOM 1492 O O . ALA A 1 186 ? -22.844 25.062 16.781 1 85.75 186 ALA A O 1
ATOM 1493 N N . ARG A 1 187 ? -21.234 23.594 16.359 1 81.56 187 ARG A N 1
ATOM 1494 C CA . ARG A 1 187 ? -20.531 23.906 17.594 1 81.56 187 ARG A CA 1
ATOM 1495 C C . ARG A 1 187 ? -19.484 25 17.375 1 81.56 187 ARG A C 1
ATOM 1497 O O . ARG A 1 187 ? -19.25 25.828 18.25 1 81.56 187 ARG A O 1
ATOM 1504 N N . LEU A 1 188 ? -18.953 25.125 16.188 1 76.69 188 LEU A N 1
ATOM 1505 C CA . LEU A 1 188 ? -17.734 25.906 16.016 1 76.69 188 LEU A CA 1
ATOM 1506 C C . LEU A 1 188 ? -17.969 27.062 15.047 1 76.69 188 LEU A C 1
ATOM 1508 O O . LEU A 1 188 ? -17.125 27.938 14.914 1 76.69 188 LEU A O 1
ATOM 1512 N N . ALA A 1 189 ? -19.047 27.047 14.406 1 76.25 189 ALA A N 1
ATOM 1513 C CA . ALA A 1 189 ? -19.281 28.094 13.414 1 76.25 189 ALA A CA 1
ATOM 1514 C C . ALA A 1 189 ? -19.281 29.469 14.07 1 76.25 189 ALA A C 1
ATOM 1516 O O . ALA A 1 189 ? -19.688 29.625 15.227 1 76.25 189 ALA A O 1
ATOM 1517 N N . PRO A 1 190 ? -18.688 30.438 13.492 1 75.62 190 PRO A N 1
ATOM 1518 C CA . PRO A 1 190 ? -18.578 31.781 14.086 1 75.62 190 PRO A CA 1
ATOM 1519 C C . PRO A 1 190 ? -19.938 32.469 14.242 1 75.62 190 PRO A C 1
ATOM 1521 O O . PRO A 1 190 ? -20.141 33.219 15.188 1 75.62 190 PRO A O 1
ATOM 1524 N N . GLY A 1 191 ? -20.938 32.312 13.445 1 80.62 191 GLY A N 1
ATOM 1525 C CA . GLY A 1 191 ? -22.219 33.031 13.477 1 80.62 191 GLY A CA 1
ATOM 1526 C C . GLY A 1 191 ? -23.344 32.188 14.078 1 80.62 191 GLY A C 1
ATOM 1527 O O . GLY A 1 191 ? -23.391 30.984 13.891 1 80.62 191 GLY A O 1
ATOM 1528 N N . ARG A 1 192 ? -24.062 32.938 15.016 1 87 192 ARG A N 1
ATOM 1529 C CA . ARG A 1 192 ? -25.203 32.281 15.648 1 87 192 ARG A CA 1
ATOM 1530 C C . ARG A 1 192 ? -26.141 31.656 14.609 1 87 192 ARG A C 1
ATOM 1532 O O . ARG A 1 192 ? -26.641 30.547 14.789 1 87 192 ARG A O 1
ATOM 1539 N N . ALA A 1 193 ? -26.391 32.375 13.531 1 87.06 193 ALA A N 1
ATOM 1540 C CA . ALA A 1 193 ? -27.281 31.875 12.477 1 87.06 193 ALA A CA 1
ATOM 1541 C C . ALA A 1 193 ? -26.75 30.594 11.867 1 87.06 193 ALA A C 1
ATOM 1543 O O . ALA A 1 193 ? -27.5 29.641 11.633 1 87.06 193 ALA A O 1
ATOM 1544 N N . GLU A 1 194 ? -25.469 30.609 11.688 1 85.44 194 GLU A N 1
ATOM 1545 C CA . GLU A 1 194 ? -24.859 29.438 11.094 1 85.44 194 GLU A CA 1
ATOM 1546 C C . GLU A 1 194 ? -24.844 28.266 12.078 1 85.44 194 GLU A C 1
ATOM 1548 O O . GLU A 1 194 ? -25.031 27.109 11.672 1 85.44 194 GLU A O 1
ATOM 1553 N N . LYS A 1 195 ? -24.656 28.547 13.258 1 87.31 195 LYS A N 1
ATOM 1554 C CA . LYS A 1 195 ? -24.672 27.5 14.281 1 87.31 195 LYS A CA 1
ATOM 1555 C C . LYS A 1 195 ? -26.062 26.859 14.383 1 87.31 195 LYS A C 1
ATOM 1557 O O . LYS A 1 195 ? -26.172 25.641 14.422 1 87.31 195 LYS A O 1
ATOM 1562 N N . GLU A 1 196 ? -27.031 27.719 14.398 1 91.25 196 GLU A N 1
ATOM 1563 C CA . GLU A 1 196 ? -28.406 27.234 14.5 1 91.25 196 GLU A CA 1
ATOM 1564 C C . GLU A 1 196 ? -28.797 26.422 13.258 1 91.25 196 GLU A C 1
ATOM 1566 O O . GLU A 1 196 ? -29.422 25.375 13.367 1 91.25 196 GLU A O 1
ATOM 1571 N N . ARG A 1 197 ? -28.391 26.922 12.117 1 90.88 197 ARG A N 1
ATOM 1572 C CA . ARG A 1 197 ? -28.641 26.219 10.867 1 90.88 197 ARG A CA 1
ATOM 1573 C C . ARG A 1 197 ? -27.969 24.859 10.859 1 90.88 197 ARG A C 1
ATOM 1575 O O . ARG A 1 197 ? -28.594 23.844 10.516 1 90.88 197 ARG A O 1
ATOM 1582 N N . SER A 1 198 ? -26.797 24.875 11.25 1 88.81 198 SER A N 1
ATOM 1583 C CA . SER A 1 198 ? -26.031 23.641 11.266 1 88.81 198 SER A CA 1
ATOM 1584 C C . SER A 1 198 ? -26.578 22.656 12.305 1 88.81 198 SER A C 1
ATOM 1586 O O . SER A 1 198 ? -26.609 21.453 12.07 1 88.81 198 SER A O 1
ATOM 1588 N N . ALA A 1 199 ? -26.922 23.172 13.383 1 89.88 199 ALA A N 1
ATOM 1589 C CA . ALA A 1 199 ? -27.547 22.344 14.414 1 89.88 199 ALA A CA 1
ATOM 1590 C C . ALA A 1 199 ? -28.844 21.703 13.906 1 89.88 199 ALA A C 1
ATOM 1592 O O . ALA A 1 199 ? -29.141 20.547 14.227 1 89.88 199 ALA A O 1
ATOM 1593 N N . HIS A 1 200 ? -29.578 22.5 13.164 1 91.56 200 HIS A N 1
ATOM 1594 C CA . HIS A 1 200 ? -30.812 21.984 12.578 1 91.56 200 HIS A CA 1
ATOM 1595 C C . HIS A 1 200 ? -30.516 20.844 11.609 1 91.56 200 HIS A C 1
ATOM 1597 O O . HIS A 1 200 ? -31.172 19.797 11.664 1 91.56 200 HIS A O 1
ATOM 1603 N N . PHE A 1 201 ? -29.578 21.047 10.695 1 90.19 201 PHE A N 1
ATOM 1604 C CA . PHE A 1 201 ? -29.219 19.984 9.773 1 90.19 201 PHE A CA 1
ATOM 1605 C C . PHE A 1 201 ? -28.766 18.734 10.539 1 90.19 201 PHE A C 1
ATOM 1607 O O . PHE A 1 201 ? -29.156 17.609 10.188 1 90.19 201 PHE A O 1
ATOM 1614 N N . HIS A 1 202 ? -28 18.938 11.5 1 88.12 202 HIS A N 1
ATOM 1615 C CA . HIS A 1 202 ? -27.516 17.812 12.312 1 88.12 202 HIS A CA 1
ATOM 1616 C C . HIS A 1 202 ? -28.688 17.062 12.945 1 88.12 202 HIS A C 1
ATOM 1618 O O . HIS A 1 202 ? -28.688 15.836 12.977 1 88.12 202 HIS A O 1
ATOM 1624 N N . SER A 1 203 ? -29.609 17.828 13.469 1 90 203 SER A N 1
ATOM 1625 C CA . SER A 1 203 ? -30.766 17.203 14.109 1 90 203 SER A CA 1
ATOM 1626 C C . SER A 1 203 ? -31.578 16.375 13.117 1 90 203 SER A C 1
ATOM 1628 O O . SER A 1 203 ? -32.125 15.336 13.469 1 90 203 SER A O 1
ATOM 1630 N N . LEU A 1 204 ? -31.656 16.797 11.891 1 87.88 204 LEU A N 1
ATOM 1631 C CA . LEU A 1 204 ? -32.375 16.062 10.852 1 87.88 204 LEU A CA 1
ATOM 1632 C C . LEU A 1 204 ? -31.672 14.758 10.531 1 87.88 204 LEU A C 1
ATOM 1634 O O . LEU A 1 204 ? -32.312 13.758 10.219 1 87.88 204 LEU A O 1
ATOM 1638 N N . PHE A 1 205 ? -30.359 14.758 10.672 1 87.81 205 PHE A N 1
ATOM 1639 C CA . PHE A 1 205 ? -29.578 13.578 10.32 1 87.81 205 PHE A CA 1
ATOM 1640 C C . PHE A 1 205 ? -29.5 12.602 11.492 1 87.81 205 PHE A C 1
ATOM 1642 O O . PHE A 1 205 ? -29.109 11.453 11.328 1 87.81 205 PHE A O 1
ATOM 1649 N N . GLU A 1 206 ? -29.859 12.906 12.625 1 84.25 206 GLU A N 1
ATOM 1650 C CA . GLU A 1 206 ? -29.672 12.164 13.875 1 84.25 206 GLU A CA 1
ATOM 1651 C C . GLU A 1 206 ? -30.203 10.742 13.75 1 84.25 206 GLU A C 1
ATOM 1653 O O . GLU A 1 206 ? -29.531 9.789 14.148 1 84.25 206 GLU A O 1
ATOM 1658 N N . PRO A 1 207 ? -31.406 10.555 13.164 1 81.25 207 PRO A N 1
ATOM 1659 C CA . PRO A 1 207 ? -31.891 9.18 13.031 1 81.25 207 PRO A CA 1
ATOM 1660 C C . PRO A 1 207 ? -30.984 8.32 12.148 1 81.25 207 PRO A C 1
ATOM 1662 O O . PRO A 1 207 ? -30.828 7.125 12.406 1 81.25 207 PRO A O 1
ATOM 1665 N N . LEU A 1 208 ? -30.422 8.945 11.195 1 77.44 208 LEU A N 1
ATOM 1666 C CA . LEU A 1 208 ? -29.594 8.211 10.25 1 77.44 208 LEU A CA 1
ATOM 1667 C C . LEU A 1 208 ? -28.234 7.875 10.875 1 77.44 208 LEU A C 1
ATOM 1669 O O . LEU A 1 208 ? -27.672 6.805 10.617 1 77.44 208 LEU A O 1
ATOM 1673 N N . GLN A 1 209 ? -27.797 8.836 11.586 1 75.31 209 GLN A N 1
ATOM 1674 C CA . GLN A 1 209 ? -26.516 8.617 12.25 1 75.31 209 GLN A CA 1
ATOM 1675 C C . GLN A 1 209 ? -26.547 7.371 13.133 1 75.31 209 GLN A C 1
ATOM 1677 O O . GLN A 1 209 ? -25.625 6.562 13.102 1 75.31 209 GLN A O 1
ATOM 1682 N N . LYS A 1 210 ? -27.578 7.215 13.789 1 70.69 210 LYS A N 1
ATOM 1683 C CA . LYS A 1 210 ? -27.75 6.047 14.648 1 70.69 210 LYS A CA 1
ATOM 1684 C C . LYS A 1 210 ? -27.828 4.766 13.828 1 70.69 210 LYS A C 1
ATOM 1686 O O . LYS A 1 210 ? -27.25 3.744 14.203 1 70.69 210 LYS A O 1
ATOM 1691 N N . SER A 1 211 ? -28.484 4.895 12.773 1 69.69 211 SER A N 1
ATOM 1692 C CA . SER A 1 211 ? -28.672 3.729 11.914 1 69.69 211 SER A CA 1
ATOM 1693 C C . SER A 1 211 ? -27.375 3.33 11.234 1 69.69 211 SER A C 1
ATOM 1695 O O . SER A 1 211 ? -27.078 2.143 11.094 1 69.69 211 SER A O 1
ATOM 1697 N N . PHE A 1 212 ? -26.703 4.293 10.805 1 64.06 212 PHE A N 1
ATOM 1698 C CA . PHE A 1 212 ? -25.484 4 10.062 1 64.06 212 PHE A CA 1
ATOM 1699 C C . PHE A 1 212 ? -24.359 3.559 11 1 64.06 212 PHE A C 1
ATOM 1701 O O . PHE A 1 212 ? -23.453 2.85 10.586 1 64.06 212 PHE A O 1
ATOM 1708 N N . GLU A 1 213 ? -24.5 3.951 12.133 1 58.53 213 GLU A N 1
ATOM 1709 C CA . GLU A 1 213 ? -23.547 3.463 13.133 1 58.53 213 GLU A CA 1
ATOM 1710 C C . GLU A 1 213 ? -23.734 1.967 13.383 1 58.53 213 GLU A C 1
ATOM 1712 O O . GLU A 1 213 ? -22.766 1.262 13.68 1 58.53 213 GLU A O 1
ATOM 1717 N N . THR A 1 214 ? -24.922 1.503 13.188 1 52.38 214 THR A N 1
ATOM 1718 C CA . THR A 1 214 ? -25.25 0.109 13.469 1 52.38 214 THR A CA 1
ATOM 1719 C C . THR A 1 214 ? -25.172 -0.729 12.195 1 52.38 214 THR A C 1
ATOM 1721 O O . THR A 1 214 ? -25.312 -1.952 12.242 1 52.38 214 THR A O 1
ATOM 1724 N N . LEU A 1 215 ? -25.047 -0.072 11.227 1 52.38 215 LEU A N 1
ATOM 1725 C CA . LEU A 1 215 ? -25.141 -0.725 9.922 1 52.38 215 LEU A CA 1
ATOM 1726 C C . LEU A 1 215 ? -24.109 -1.833 9.789 1 52.38 215 LEU A C 1
ATOM 1728 O O . LEU A 1 215 ? -24.375 -2.869 9.18 1 52.38 215 LEU A O 1
ATOM 1732 N N . GLU A 1 216 ? -23 -1.617 10.242 1 45 216 GLU A N 1
ATOM 1733 C CA . GLU A 1 216 ? -21.969 -2.639 10.148 1 45 216 GLU A CA 1
ATOM 1734 C C . GLU A 1 216 ? -22.438 -3.965 10.742 1 45 216 GLU A C 1
ATOM 1736 O O . GLU A 1 216 ? -21.922 -5.027 10.391 1 45 216 GLU A O 1
ATOM 1741 N N . THR A 1 217 ? -23.375 -3.883 11.57 1 43.12 217 THR A N 1
ATOM 1742 C CA . THR A 1 217 ? -23.844 -5.047 12.312 1 43.12 217 THR A CA 1
ATOM 1743 C C . THR A 1 217 ? -25.219 -5.492 11.828 1 43.12 217 THR A C 1
ATOM 1745 O O . THR A 1 217 ? -25.75 -6.504 12.289 1 43.12 217 THR A O 1
ATOM 1748 N N . VAL A 1 218 ? -25.797 -4.809 11.125 1 46.72 218 VAL A N 1
ATOM 1749 C CA . VAL A 1 218 ? -27.203 -5.074 10.852 1 46.72 218 VAL A 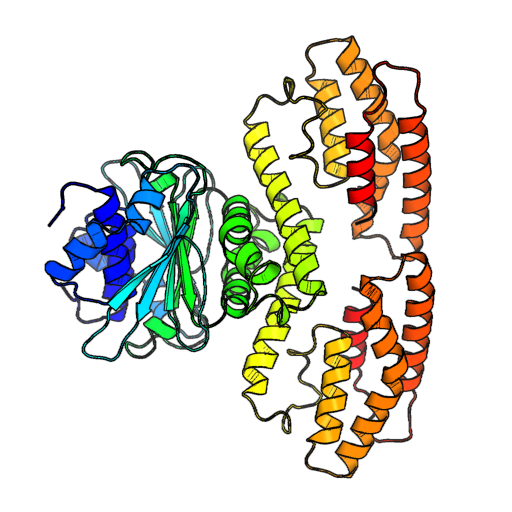CA 1
ATOM 1750 C C . VAL A 1 218 ? -27.328 -6.062 9.695 1 46.72 218 VAL A C 1
ATOM 1752 O O . VAL A 1 218 ? -26.641 -5.926 8.68 1 46.72 218 VAL A O 1
ATOM 1755 N N . PRO A 1 219 ? -28.047 -7.102 9.992 1 43.22 219 PRO A N 1
ATOM 1756 C CA . PRO A 1 219 ? -28.375 -8.062 8.938 1 43.22 219 PRO A CA 1
ATOM 1757 C C . PRO A 1 219 ? -28.922 -7.391 7.68 1 43.22 219 PRO A C 1
ATOM 1759 O O . PRO A 1 219 ? -29.453 -6.281 7.746 1 43.22 219 PRO A O 1
ATOM 1762 N N . LEU A 1 220 ? -28.625 -7.867 6.531 1 44.41 220 LEU A N 1
ATOM 1763 C CA . LEU A 1 220 ? -28.969 -7.367 5.207 1 44.41 220 LEU A CA 1
ATOM 1764 C C . LEU A 1 220 ? -30.422 -6.898 5.164 1 44.41 220 LEU A C 1
ATOM 1766 O O . LEU A 1 220 ? -30.734 -5.883 4.535 1 44.41 220 LEU A O 1
ATOM 1770 N N . VAL A 1 221 ? -31.328 -7.566 5.859 1 48.97 221 VAL A N 1
ATOM 1771 C CA . VAL A 1 221 ? -32.781 -7.312 5.863 1 48.97 221 VAL A CA 1
ATOM 1772 C C . VAL A 1 221 ? -33.062 -5.926 6.438 1 48.97 221 VAL A C 1
ATOM 1774 O O . VAL A 1 221 ? -33.938 -5.219 5.961 1 48.97 221 VAL A O 1
ATOM 1777 N N . GLU A 1 222 ? -32.281 -5.555 7.289 1 54.59 222 GLU A N 1
ATOM 1778 C CA . GLU A 1 222 ? -32.531 -4.312 8.008 1 54.59 222 GLU A CA 1
ATOM 1779 C C . GLU A 1 222 ? -31.922 -3.119 7.285 1 54.59 222 GLU A C 1
ATOM 1781 O O . GLU A 1 222 ? -32.188 -1.967 7.633 1 54.59 222 GLU A O 1
ATOM 1786 N N . CYS A 1 223 ? -31.344 -3.543 6.289 1 55.06 223 CYS A N 1
ATOM 1787 C CA . CYS A 1 223 ? -30.75 -2.484 5.484 1 55.06 223 CYS A CA 1
ATOM 1788 C C . CYS A 1 223 ? -31.812 -1.715 4.715 1 55.06 223 CYS A C 1
ATOM 1790 O O . CYS A 1 223 ? -31.703 -0.5 4.543 1 55.06 223 CYS A O 1
ATOM 1792 N N . LEU A 1 224 ? -32.906 -2.43 4.402 1 56.41 224 LEU A N 1
ATOM 1793 C CA . LEU A 1 224 ? -33.969 -1.755 3.693 1 56.41 224 LEU A CA 1
ATOM 1794 C C . LEU A 1 224 ? -34.594 -0.673 4.566 1 56.41 224 LEU A C 1
ATOM 1796 O O . LEU A 1 224 ? -34.906 0.415 4.078 1 56.41 224 LEU A O 1
ATOM 1800 N N . ASP A 1 225 ? -34.719 -1.052 5.754 1 67.81 225 ASP A N 1
ATOM 1801 C CA . ASP A 1 225 ? -35.281 -0.085 6.695 1 67.81 225 ASP A CA 1
ATOM 1802 C C . ASP A 1 225 ? -34.344 1.116 6.863 1 67.81 225 ASP A C 1
ATOM 1804 O O . ASP A 1 225 ? -34.812 2.254 6.965 1 67.81 225 ASP A O 1
ATOM 1808 N N . ILE A 1 226 ? -33.156 0.791 6.734 1 70.12 226 ILE A N 1
ATOM 1809 C CA . ILE A 1 226 ? -32.156 1.862 6.898 1 70.12 226 ILE A CA 1
ATOM 1810 C C . ILE A 1 226 ? -32.156 2.746 5.652 1 70.12 226 ILE A C 1
ATOM 1812 O O . ILE A 1 226 ? -32.062 3.971 5.754 1 70.12 226 ILE A O 1
ATOM 1816 N N . LEU A 1 227 ? -32.438 2.105 4.648 1 66.5 227 LEU A N 1
ATOM 1817 C CA . LEU A 1 227 ? -32.469 2.863 3.4 1 66.5 227 LEU A CA 1
ATOM 1818 C C . LEU A 1 227 ? -33.719 3.746 3.33 1 66.5 227 LEU A C 1
ATOM 1820 O O . LEU A 1 227 ? -33.656 4.902 2.908 1 66.5 227 LEU A O 1
ATOM 1824 N N . GLU A 1 228 ? -34.781 3.154 3.705 1 71.56 228 GLU A N 1
ATOM 1825 C CA . GLU A 1 228 ? -36.031 3.936 3.754 1 71.56 228 GLU A CA 1
ATOM 1826 C C . GLU A 1 228 ? -35.875 5.125 4.695 1 71.56 228 GLU A C 1
ATOM 1828 O O . GLU A 1 228 ? -36.344 6.23 4.383 1 71.56 228 GLU A O 1
ATOM 1833 N N . LEU A 1 229 ? -35.281 4.828 5.719 1 77.62 229 LEU A N 1
ATOM 1834 C CA . LEU A 1 229 ? -35.031 5.898 6.676 1 77.62 229 LEU A CA 1
ATOM 1835 C C . LEU A 1 229 ? -34.094 6.949 6.082 1 77.62 229 LEU A C 1
ATOM 1837 O O . LEU A 1 229 ? -34.312 8.148 6.262 1 77.62 229 LEU A O 1
ATOM 1841 N N . ALA A 1 230 ? -33.188 6.469 5.41 1 75.44 230 ALA A N 1
ATOM 1842 C CA . ALA A 1 230 ? -32.25 7.391 4.793 1 75.44 230 ALA A CA 1
ATOM 1843 C C . ALA A 1 230 ? -32.938 8.305 3.787 1 75.44 230 ALA A C 1
ATOM 1845 O O . ALA A 1 230 ? -32.719 9.516 3.789 1 75.44 230 ALA A O 1
ATOM 1846 N N . PHE A 1 231 ? -33.875 7.691 3.064 1 73.88 231 PHE A N 1
ATOM 1847 C CA . PHE A 1 231 ? -34.562 8.492 2.064 1 73.88 231 PHE A CA 1
ATOM 1848 C C . PHE A 1 231 ? -35.469 9.508 2.727 1 73.88 231 PHE A C 1
ATOM 1850 O O . PHE A 1 231 ? -35.594 10.648 2.266 1 73.88 231 PHE A O 1
ATOM 1857 N N . SER A 1 232 ? -36.094 9.055 3.684 1 80.69 232 SER A N 1
ATOM 1858 C CA . SER A 1 232 ? -36.969 9.953 4.418 1 80.69 232 SER A CA 1
ATOM 1859 C C . SER A 1 232 ? -36.188 11.117 5.023 1 80.69 232 SER A C 1
ATOM 1861 O O . SER A 1 232 ? -36.625 12.273 4.926 1 80.69 232 SER A O 1
ATOM 1863 N N . VAL A 1 233 ? -35.094 10.844 5.57 1 82 233 VAL A N 1
ATOM 1864 C CA . VAL A 1 233 ? -34.281 11.867 6.219 1 82 233 VAL A CA 1
ATOM 1865 C C . VAL A 1 233 ? -33.688 12.82 5.168 1 82 233 VAL A C 1
ATOM 1867 O O . VAL A 1 233 ? -33.688 14.039 5.363 1 82 233 VAL A O 1
ATOM 1870 N N . LEU A 1 234 ? -33.312 12.289 4.094 1 80.5 234 LEU A N 1
ATOM 1871 C CA . LEU A 1 234 ? -32.75 13.125 3.035 1 80.5 234 LEU A CA 1
ATOM 1872 C C . LEU A 1 234 ? -33.812 14.062 2.467 1 80.5 234 LEU A C 1
ATOM 1874 O O . LEU A 1 234 ? -33.531 15.219 2.146 1 80.5 234 LEU A O 1
ATOM 1878 N N . ASP A 1 235 ? -34.969 13.469 2.324 1 79.06 235 ASP A N 1
ATOM 1879 C CA . ASP A 1 235 ? -36.062 14.281 1.872 1 79.06 235 ASP A CA 1
ATOM 1880 C C . ASP A 1 235 ? -36.344 15.438 2.836 1 79.06 235 ASP A C 1
ATOM 1882 O O . ASP A 1 235 ? -36.594 16.562 2.406 1 79.06 235 ASP A O 1
ATOM 1886 N N . ASP A 1 236 ? -36.344 15.156 4.062 1 85.31 236 ASP A N 1
ATOM 1887 C CA . ASP A 1 236 ? -36.562 16.188 5.078 1 85.31 236 ASP A CA 1
ATOM 1888 C C . ASP A 1 236 ? -35.469 17.25 5.016 1 85.31 236 ASP A C 1
ATOM 1890 O O . ASP A 1 236 ? -35.75 18.453 5.125 1 85.31 236 ASP A O 1
ATOM 1894 N N . VAL A 1 237 ? -34.188 16.828 4.867 1 85.62 237 VAL A N 1
ATOM 1895 C CA . VAL A 1 237 ? -33.062 17.75 4.801 1 85.62 237 VAL A CA 1
ATOM 1896 C C . VAL A 1 237 ? -33.188 18.641 3.562 1 85.62 237 VAL A C 1
ATOM 1898 O O . VAL A 1 237 ? -32.969 19.844 3.627 1 85.62 237 VAL A O 1
ATOM 1901 N N . TRP A 1 238 ? -33.688 18.016 2.521 1 80.56 238 TRP A N 1
ATOM 1902 C CA . TRP A 1 238 ? -33.812 18.719 1.243 1 80.56 238 TRP A CA 1
ATOM 1903 C C . TRP A 1 238 ? -34.938 19.734 1.279 1 80.56 238 TRP A C 1
ATOM 1905 O O . TRP A 1 238 ? -34.781 20.828 0.729 1 80.56 238 TRP A O 1
ATOM 1915 N N . LYS A 1 239 ? -35.906 19.391 1.969 1 82.5 239 LYS A N 1
ATOM 1916 C CA . LYS A 1 239 ? -37.125 20.203 1.929 1 82.5 239 LYS A CA 1
ATOM 1917 C C . LYS A 1 239 ? -37.156 21.203 3.09 1 82.5 239 LYS A C 1
ATOM 1919 O O . LYS A 1 239 ? -38.062 22.031 3.176 1 82.5 239 LYS A O 1
ATOM 1924 N N . GLN A 1 240 ? -36.219 21.062 3.908 1 83.31 240 GLN A N 1
ATOM 1925 C CA . GLN A 1 240 ? -36.25 21.922 5.082 1 83.31 240 GLN A CA 1
ATOM 1926 C C . GLN A 1 240 ? -36.188 23.391 4.684 1 83.31 240 GLN A C 1
ATOM 1928 O O . GLN A 1 240 ? -35.438 23.766 3.783 1 83.31 240 GLN A O 1
ATOM 1933 N N . GLU A 1 241 ? -37.062 24.266 5.297 1 82.19 241 GLU A N 1
ATOM 1934 C CA . GLU A 1 241 ? -37.156 25.703 5 1 82.19 241 GLU A CA 1
ATOM 1935 C C . GLU A 1 241 ? -36.906 26.547 6.246 1 82.19 241 GLU A C 1
ATOM 1937 O O . GLU A 1 241 ? -37 27.766 6.207 1 82.19 241 GLU A O 1
ATOM 1942 N N . GLU A 1 242 ? -36.688 25.859 7.336 1 85 242 GLU A N 1
ATOM 1943 C CA . GLU A 1 242 ? -36.5 26.562 8.602 1 85 242 GLU A CA 1
ATOM 1944 C C . GLU A 1 242 ? -35.281 27.484 8.562 1 85 242 GLU A C 1
ATOM 1946 O O . GLU A 1 242 ? -35.281 28.562 9.156 1 85 242 GLU A O 1
ATOM 1951 N N . TYR A 1 243 ? -34.281 27 7.898 1 84.88 243 TYR A N 1
ATOM 1952 C CA . TYR A 1 243 ? -33.062 27.797 7.867 1 84.88 243 TYR A CA 1
ATOM 1953 C C . TYR A 1 243 ? -32.562 27.984 6.438 1 84.88 243 TYR A C 1
ATOM 1955 O O . TYR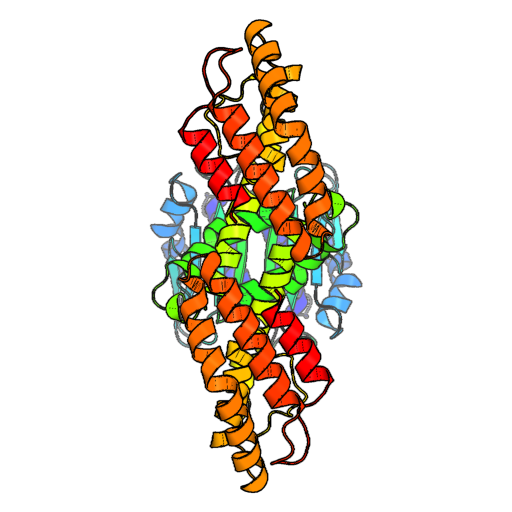 A 1 243 ? -32.781 27.125 5.582 1 84.88 243 TYR A O 1
ATOM 1963 N N . THR A 1 244 ? -32.031 29.172 6.195 1 82.94 244 THR A N 1
ATOM 1964 C CA . THR A 1 244 ? -31.406 29.531 4.93 1 82.94 244 THR A CA 1
ATOM 1965 C C . THR A 1 244 ? -29.906 29.766 5.113 1 82.94 244 THR A C 1
ATOM 1967 O O . THR A 1 244 ? -29.484 30.281 6.152 1 82.94 244 THR A O 1
ATOM 1970 N N . PRO A 1 245 ? -29.094 29.266 4.105 1 80.56 245 PRO A N 1
ATOM 1971 C CA . PRO A 1 245 ? -29.312 28.594 2.816 1 80.56 245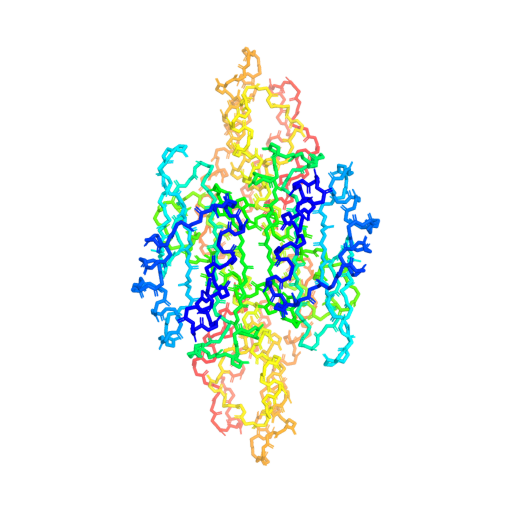 PRO A CA 1
ATOM 1972 C C . PRO A 1 245 ? -29.688 27.125 2.965 1 80.56 245 PRO A C 1
ATOM 1974 O O . PRO A 1 245 ? -29.312 26.484 3.959 1 80.56 245 PRO A O 1
ATOM 1977 N N . ALA A 1 246 ? -30.453 26.641 1.953 1 82.25 246 ALA A N 1
ATOM 1978 C CA . ALA A 1 246 ? -30.844 25.234 1.91 1 82.25 246 ALA A CA 1
ATOM 1979 C C . ALA A 1 246 ? -29.625 24.328 1.732 1 82.25 246 ALA A C 1
ATOM 1981 O O . ALA A 1 246 ? -28.531 24.812 1.422 1 82.25 246 ALA A O 1
ATOM 1982 N N . PHE A 1 247 ? -29.828 23.109 2.074 1 85.5 247 PHE A N 1
ATOM 1983 C CA . PHE A 1 247 ? -28.797 22.109 1.874 1 85.5 247 PHE A CA 1
ATOM 1984 C C . PHE A 1 247 ? -28.312 22.094 0.426 1 85.5 247 PHE A C 1
ATOM 1986 O O . PHE A 1 247 ? -29.125 22.031 -0.499 1 85.5 247 PHE A O 1
ATOM 1993 N N . GLN A 1 248 ? -27.078 22.312 0.192 1 79.5 248 GLN A N 1
ATOM 1994 C CA . GLN A 1 248 ? -26.516 22.516 -1.14 1 79.5 248 GLN A CA 1
ATOM 1995 C C . GLN A 1 248 ? -26.703 21.266 -2.004 1 79.5 248 GLN A C 1
ATOM 1997 O O . GLN A 1 248 ? -26.562 20.141 -1.519 1 79.5 248 GLN A O 1
ATOM 2002 N N . GLN A 1 249 ? -26.984 21.5 -3.217 1 73.56 249 GLN A N 1
ATOM 2003 C CA . GLN A 1 249 ? -27.234 20.406 -4.148 1 73.56 249 GLN A CA 1
ATOM 2004 C C . GLN A 1 249 ? -26.016 19.531 -4.309 1 73.56 249 GLN A C 1
ATOM 2006 O O . GLN A 1 249 ? -26.125 18.297 -4.355 1 73.56 249 GLN A O 1
ATOM 2011 N N . SER A 1 250 ? -24.922 20.156 -4.457 1 72.62 250 SER A N 1
ATOM 2012 C CA . SER A 1 250 ? -23.688 19.391 -4.637 1 72.62 250 SER A CA 1
ATOM 2013 C C . SER A 1 250 ? -23.422 18.484 -3.436 1 72.62 250 SER A C 1
ATOM 2015 O O . SER A 1 250 ? -23 17.344 -3.598 1 72.62 250 SER A O 1
ATOM 2017 N N . ARG A 1 251 ? -23.719 18.906 -2.301 1 79.44 251 ARG A N 1
ATOM 2018 C CA . ARG A 1 251 ? -23.484 18.156 -1.073 1 79.44 251 ARG A CA 1
ATOM 2019 C C . ARG A 1 251 ? -24.5 17.031 -0.928 1 79.44 251 ARG A C 1
ATOM 2021 O O . ARG A 1 251 ? -24.156 15.922 -0.508 1 79.44 251 ARG A O 1
ATOM 2028 N N . MET A 1 252 ? -25.734 17.328 -1.375 1 76.75 252 MET A N 1
ATOM 2029 C CA . MET A 1 252 ? -26.781 16.297 -1.364 1 76.75 252 MET A CA 1
ATOM 2030 C C . MET A 1 252 ? -26.422 15.164 -2.326 1 76.75 252 MET A C 1
ATOM 2032 O O . MET A 1 252 ? -26.531 13.992 -1.975 1 76.75 252 MET A O 1
ATOM 2036 N N . SER A 1 253 ? -25.953 15.547 -3.453 1 70.31 253 SER A N 1
ATOM 2037 C CA . SER A 1 253 ? -25.547 14.547 -4.434 1 70.31 253 SER A CA 1
ATOM 2038 C C . SER A 1 253 ? -24.391 13.703 -3.9 1 70.31 253 SER A C 1
ATOM 2040 O O . SER A 1 253 ? -24.391 12.477 -4.051 1 70.31 253 SER A O 1
ATOM 2042 N N . HIS A 1 254 ? -23.531 14.297 -3.314 1 71.81 254 HIS A N 1
ATOM 2043 C CA . HIS A 1 254 ? -22.391 13.602 -2.73 1 71.81 254 HIS A CA 1
ATOM 2044 C C . HIS A 1 254 ? -22.828 12.648 -1.625 1 71.81 254 HIS A C 1
ATOM 2046 O O . HIS A 1 254 ? -22.391 11.5 -1.572 1 71.81 254 HIS A O 1
ATOM 2052 N N . LEU A 1 255 ? -23.719 13.102 -0.777 1 78.44 255 LEU A N 1
ATOM 2053 C CA . LEU A 1 255 ? -24.219 12.305 0.336 1 78.44 255 LEU A CA 1
ATOM 2054 C C . LEU A 1 255 ? -24.969 11.07 -0.17 1 78.44 255 LEU A C 1
ATOM 2056 O O . LEU A 1 255 ? -24.781 9.969 0.346 1 78.44 255 LEU A O 1
ATOM 2060 N N . MET A 1 256 ? -25.703 11.281 -1.173 1 72.38 256 MET A N 1
ATOM 2061 C CA . MET A 1 256 ? -26.438 10.164 -1.77 1 72.38 256 MET A CA 1
ATOM 2062 C C . MET A 1 256 ? -25.484 9.141 -2.363 1 72.38 256 MET A C 1
ATOM 2064 O O . MET A 1 256 ? -25.703 7.934 -2.248 1 72.38 256 MET A O 1
ATOM 2068 N N . ASP A 1 257 ? -24.516 9.711 -2.852 1 64.5 257 ASP A N 1
ATOM 2069 C CA . ASP A 1 257 ? -23.516 8.82 -3.432 1 64.5 257 ASP A CA 1
ATOM 2070 C C . ASP A 1 257 ? -22.828 7.98 -2.352 1 64.5 257 ASP A C 1
ATOM 2072 O O . ASP A 1 257 ? -22.609 6.781 -2.543 1 64.5 257 ASP A O 1
ATOM 2076 N N . ILE A 1 258 ? -22.656 8.594 -1.305 1 66.62 258 ILE A N 1
ATOM 2077 C CA . ILE A 1 258 ? -21.953 7.926 -0.223 1 66.62 258 ILE A CA 1
ATOM 2078 C C . ILE A 1 258 ? -22.875 6.922 0.458 1 66.62 258 ILE A C 1
ATOM 2080 O O . ILE A 1 258 ? -22.438 5.859 0.903 1 66.62 258 ILE A O 1
ATOM 2084 N N . ILE A 1 259 ? -24.156 7.25 0.596 1 65.19 259 ILE A N 1
ATOM 2085 C CA . ILE A 1 259 ? -25.141 6.359 1.208 1 65.19 259 ILE A CA 1
ATOM 2086 C C . ILE A 1 259 ? -25.375 5.145 0.312 1 65.19 259 ILE A C 1
ATOM 2088 O O . ILE A 1 259 ? -25.562 4.031 0.805 1 65.19 259 ILE A O 1
ATOM 2092 N N . GLY A 1 260 ? -25.359 5.391 -0.899 1 58.22 260 GLY A N 1
ATOM 2093 C CA . GLY A 1 260 ? -25.609 4.336 -1.867 1 58.22 260 GLY A CA 1
ATOM 2094 C C . GLY A 1 260 ? -24.406 3.447 -2.107 1 58.22 260 GLY A C 1
ATOM 2095 O O . GLY A 1 260 ? -24.516 2.41 -2.768 1 58.22 260 GLY A O 1
ATOM 2096 N N . LYS A 1 261 ? -23.406 3.82 -1.649 1 52.38 261 LYS A N 1
ATOM 2097 C CA . LYS A 1 261 ? -22.188 3.039 -1.812 1 52.38 261 LYS 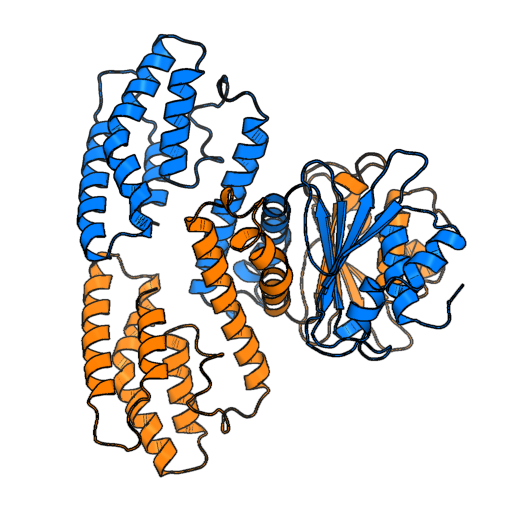A CA 1
ATOM 2098 C C . LYS A 1 261 ? -22.062 1.975 -0.724 1 52.38 261 LYS A C 1
ATOM 2100 O O . LYS A 1 261 ? -22.547 2.168 0.396 1 52.38 261 LYS A O 1
ATOM 2105 N N . MET B 1 1 ? 30.984 11.438 -4.953 1 44.78 1 MET B N 1
ATOM 2106 C CA . MET B 1 1 ? 31.203 12.852 -4.695 1 44.78 1 MET B CA 1
ATOM 2107 C C . MET B 1 1 ? 29.891 13.617 -4.625 1 44.78 1 MET B C 1
ATOM 2109 O O . MET B 1 1 ? 28.953 13.312 -5.367 1 44.78 1 MET B O 1
ATOM 2113 N N . PRO B 1 2 ? 29.75 14.25 -3.451 1 58.94 2 PRO B N 1
ATOM 2114 C CA . PRO B 1 2 ? 28.562 15.102 -3.332 1 58.94 2 PRO B CA 1
ATOM 2115 C C . PRO B 1 2 ? 28.438 16.109 -4.477 1 58.94 2 PRO B C 1
ATOM 2117 O O . PRO B 1 2 ? 29.406 16.797 -4.797 1 58.94 2 PRO B O 1
ATOM 2120 N N . SER B 1 3 ? 27.812 15.828 -5.594 1 62.34 3 SER B N 1
ATOM 2121 C CA . SER B 1 3 ? 27.719 16.609 -6.824 1 62.34 3 SER B CA 1
ATOM 2122 C C . SER B 1 3 ? 27.234 18.031 -6.535 1 62.34 3 SER B C 1
ATOM 2124 O O . SER B 1 3 ? 27.234 18.875 -7.426 1 62.34 3 SER B O 1
ATOM 2126 N N . GLY B 1 4 ? 27.094 18.312 -5.152 1 77.94 4 GLY B N 1
ATOM 2127 C CA . GLY B 1 4 ? 26.656 19.625 -4.758 1 77.94 4 GLY B CA 1
ATOM 2128 C C . GLY B 1 4 ? 25.156 19.703 -4.492 1 77.94 4 GLY B C 1
ATOM 2129 O O . GLY B 1 4 ? 24.688 20.625 -3.826 1 77.94 4 GLY B O 1
ATOM 2130 N N . ASP B 1 5 ? 24.406 18.938 -5.078 1 92.12 5 ASP B N 1
ATOM 2131 C CA . ASP B 1 5 ? 22.969 18.891 -4.809 1 92.12 5 ASP B CA 1
ATOM 2132 C C . ASP B 1 5 ? 22.625 17.703 -3.922 1 92.12 5 ASP B C 1
ATOM 2134 O O . ASP B 1 5 ? 22.562 16.562 -4.398 1 92.12 5 ASP B O 1
ATOM 2138 N N . SER B 1 6 ? 22.422 18.016 -2.713 1 90.88 6 SER B N 1
ATOM 2139 C CA . SER B 1 6 ? 22.203 16.953 -1.729 1 90.88 6 SER B CA 1
ATOM 2140 C C . SER B 1 6 ? 20.938 16.156 -2.055 1 90.88 6 SER B C 1
ATOM 2142 O O . SER B 1 6 ? 20.859 14.969 -1.731 1 90.88 6 SER B O 1
ATOM 2144 N N . ARG B 1 7 ? 20.031 16.844 -2.688 1 94.88 7 ARG B N 1
ATOM 2145 C CA . ARG B 1 7 ? 18.812 16.156 -3.07 1 94.88 7 ARG B CA 1
ATOM 2146 C C . ARG B 1 7 ? 19.094 15.047 -4.07 1 94.88 7 ARG B C 1
ATOM 2148 O O . ARG B 1 7 ? 18.656 13.906 -3.889 1 94.88 7 ARG B O 1
ATOM 2155 N N . LYS B 1 8 ? 19.797 15.391 -5.047 1 94.69 8 LYS B N 1
ATOM 2156 C CA . LYS B 1 8 ? 20.125 14.438 -6.102 1 94.69 8 LYS B CA 1
ATOM 2157 C C . LYS B 1 8 ? 21.062 13.344 -5.586 1 94.69 8 LYS B C 1
ATOM 2159 O O . LYS B 1 8 ? 20.938 12.18 -5.988 1 94.69 8 LYS B O 1
ATOM 2164 N N . ASP B 1 9 ? 21.938 13.711 -4.703 1 91.38 9 ASP B N 1
ATOM 2165 C CA . ASP B 1 9 ? 22.828 12.727 -4.094 1 91.38 9 ASP B CA 1
ATOM 2166 C C . ASP B 1 9 ? 22.047 11.664 -3.334 1 91.38 9 ASP B C 1
ATOM 2168 O O . ASP B 1 9 ? 22.359 10.477 -3.406 1 91.38 9 ASP B O 1
ATOM 2172 N N . PHE B 1 10 ? 21.094 12.133 -2.65 1 92.62 10 PHE B N 1
ATOM 2173 C CA . PHE B 1 10 ? 20.25 11.227 -1.875 1 92.62 10 PHE B CA 1
ATOM 2174 C C . PHE B 1 10 ? 19.562 10.219 -2.785 1 92.62 10 PHE B C 1
ATOM 2176 O O . PHE B 1 10 ? 19.609 9.008 -2.527 1 92.62 10 PHE B O 1
ATOM 2183 N N . ILE B 1 11 ? 19 10.664 -3.861 1 94.81 11 ILE B N 1
ATOM 2184 C CA . ILE B 1 11 ? 18.234 9.828 -4.777 1 94.81 11 ILE B CA 1
ATOM 2185 C C . ILE B 1 11 ? 19.172 8.852 -5.488 1 94.81 11 ILE B C 1
ATOM 2187 O O . ILE B 1 11 ? 18.891 7.648 -5.543 1 94.81 11 ILE B O 1
ATOM 2191 N N . LEU B 1 12 ? 20.234 9.336 -5.934 1 92.62 12 LEU B N 1
ATOM 2192 C CA . LEU B 1 12 ? 21.156 8.531 -6.719 1 92.62 12 LEU B CA 1
ATOM 2193 C C . LEU B 1 12 ? 21.844 7.484 -5.84 1 92.62 12 LEU B C 1
ATOM 2195 O O . LEU B 1 12 ? 22.094 6.359 -6.281 1 92.62 12 LEU B O 1
ATOM 2199 N N . THR B 1 13 ? 22.141 7.852 -4.633 1 89.69 13 THR B N 1
ATOM 2200 C CA . THR B 1 13 ? 22.734 6.887 -3.711 1 89.69 13 THR B CA 1
ATOM 2201 C C . THR B 1 13 ? 21.75 5.77 -3.396 1 89.69 13 THR B C 1
ATOM 2203 O O . THR B 1 13 ? 22.125 4.594 -3.367 1 89.69 13 THR B O 1
ATOM 2206 N N . SER B 1 14 ? 20.547 6.148 -3.15 1 91.44 14 SER B N 1
ATOM 2207 C CA . SER B 1 14 ? 19.516 5.164 -2.865 1 91.44 14 SER B CA 1
ATOM 2208 C C . SER B 1 14 ? 19.344 4.188 -4.027 1 91.44 14 SER B C 1
ATOM 2210 O O . SER B 1 14 ? 19.188 2.984 -3.814 1 91.44 14 SER B O 1
ATOM 2212 N N . ILE B 1 15 ? 19.391 4.742 -5.184 1 92 15 ILE B N 1
ATOM 2213 C CA . ILE B 1 15 ? 19.219 3.926 -6.379 1 92 15 ILE B CA 1
ATOM 2214 C C . ILE B 1 15 ? 20.406 2.965 -6.52 1 92 15 ILE B C 1
ATOM 2216 O O . ILE B 1 15 ? 20.219 1.771 -6.77 1 92 15 ILE B O 1
ATOM 2220 N N . GLY B 1 16 ? 21.531 3.463 -6.379 1 88.06 16 GLY B N 1
ATOM 2221 C CA . GLY B 1 16 ? 22.703 2.617 -6.453 1 88.06 16 GLY B CA 1
ATOM 2222 C C . GLY B 1 16 ? 22.703 1.487 -5.441 1 88.06 16 GLY B C 1
ATOM 2223 O O . GLY B 1 16 ? 23.047 0.353 -5.77 1 88.06 16 GLY B O 1
ATOM 2224 N N . ASP B 1 17 ? 22.297 1.812 -4.301 1 85.94 17 ASP B N 1
ATOM 2225 C CA . ASP B 1 17 ? 22.25 0.813 -3.238 1 85.94 17 ASP B CA 1
ATOM 2226 C C . ASP B 1 17 ? 21.172 -0.237 -3.527 1 85.94 17 ASP B C 1
ATOM 2228 O O . ASP B 1 17 ? 21.406 -1.436 -3.361 1 85.94 17 ASP B O 1
ATOM 2232 N N . PHE B 1 18 ? 20.094 0.152 -3.938 1 89.38 18 PHE B N 1
ATOM 2233 C CA . PHE B 1 18 ? 18.969 -0.745 -4.168 1 89.38 18 PHE B CA 1
ATOM 2234 C C . PHE B 1 18 ? 19.281 -1.733 -5.285 1 89.38 18 PHE B C 1
ATOM 2236 O O . PHE B 1 18 ? 18.984 -2.922 -5.172 1 89.38 18 PHE B O 1
ATOM 2243 N N . PHE B 1 19 ? 19.844 -1.227 -6.281 1 88.19 19 PHE B N 1
ATOM 2244 C CA . PHE B 1 19 ? 20.109 -2.092 -7.422 1 88.19 19 PHE B CA 1
ATOM 2245 C C . PHE B 1 19 ? 21.5 -2.709 -7.324 1 88.19 19 PHE B C 1
ATOM 2247 O O . PHE B 1 19 ? 21.922 -3.469 -8.203 1 88.19 19 PHE B O 1
ATOM 2254 N N . SER B 1 20 ? 22.188 -2.385 -6.266 1 82.31 20 SER B N 1
ATOM 2255 C CA . SER B 1 20 ? 23.547 -2.879 -6.059 1 82.31 20 SER B CA 1
ATOM 2256 C C . SER B 1 20 ? 24.422 -2.598 -7.27 1 82.31 20 SER B C 1
ATOM 2258 O O . SER B 1 20 ? 25.094 -3.496 -7.777 1 82.31 20 SER B O 1
ATOM 2260 N N . LEU B 1 21 ? 24.312 -1.421 -7.707 1 81 21 LEU B N 1
ATOM 2261 C CA . LEU B 1 21 ? 25.094 -1.015 -8.875 1 81 21 LEU B CA 1
ATOM 2262 C C . LEU B 1 21 ? 26.188 -0.021 -8.484 1 81 21 LEU B C 1
ATOM 2264 O O . LEU B 1 21 ? 25.969 0.84 -7.629 1 81 21 LEU B O 1
ATOM 2268 N N . SER B 1 22 ? 27.297 -0.359 -9.055 1 78.5 22 SER B N 1
ATOM 2269 C CA . SER B 1 22 ? 28.359 0.637 -8.992 1 78.5 22 SER B CA 1
ATOM 2270 C C . SER B 1 22 ? 28.297 1.58 -10.195 1 78.5 22 SER B C 1
ATOM 2272 O O . SER B 1 22 ? 28.5 1.157 -11.336 1 78.5 22 SER B O 1
ATOM 2274 N N . MET B 1 23 ? 27.922 2.779 -9.93 1 76.56 23 MET B N 1
ATOM 2275 C CA . MET B 1 23 ? 27.781 3.746 -11.016 1 76.56 23 MET B CA 1
ATOM 2276 C C . MET B 1 23 ? 29.094 4.477 -11.281 1 76.56 23 MET B C 1
ATOM 2278 O O . MET B 1 23 ? 29.719 4.992 -10.359 1 76.56 23 MET B O 1
ATOM 2282 N N . ASP B 1 24 ? 29.453 4.301 -12.578 1 81.56 24 ASP B N 1
ATOM 2283 C CA . ASP B 1 24 ? 30.625 5.078 -12.945 1 81.56 24 ASP B CA 1
ATOM 2284 C C . ASP B 1 24 ? 30.297 6.566 -13.047 1 81.56 24 ASP B C 1
ATOM 2286 O O . ASP B 1 24 ? 29.125 6.953 -12.953 1 81.56 24 ASP B O 1
ATOM 2290 N N . GLU B 1 25 ? 31.312 7.285 -13.195 1 80.62 25 GLU B N 1
ATOM 2291 C CA . GLU B 1 25 ? 31.156 8.742 -13.195 1 80.62 25 GLU B CA 1
ATOM 2292 C C . GLU B 1 25 ? 30.281 9.203 -14.352 1 80.62 25 GLU B C 1
ATOM 2294 O O . GLU B 1 25 ? 29.484 10.141 -14.203 1 80.62 25 GLU B O 1
ATOM 2299 N N . ASN B 1 26 ? 30.438 8.594 -15.453 1 83.56 26 ASN B N 1
ATOM 2300 C CA . ASN B 1 26 ? 29.641 8.977 -16.625 1 83.56 26 ASN B CA 1
ATOM 2301 C C . ASN B 1 26 ? 28.156 8.695 -16.406 1 83.56 26 ASN B C 1
ATOM 2303 O O . ASN B 1 26 ? 27.312 9.531 -16.734 1 83.56 26 ASN B O 1
ATOM 2307 N N . THR B 1 27 ? 27.859 7.582 -15.867 1 85.19 27 THR B N 1
ATOM 2308 C CA . THR B 1 27 ? 26.484 7.211 -15.57 1 85.19 27 THR B CA 1
ATOM 2309 C C . THR B 1 27 ? 25.875 8.148 -14.531 1 85.19 27 THR B C 1
ATOM 2311 O O . THR B 1 27 ? 24.734 8.609 -14.68 1 85.19 27 THR B O 1
ATOM 2314 N N . LEU B 1 28 ? 26.641 8.406 -13.602 1 85.81 28 LEU B N 1
ATOM 2315 C CA . LEU B 1 28 ? 26.203 9.289 -12.531 1 85.81 28 LEU B CA 1
ATOM 2316 C C . LEU B 1 28 ? 25.891 10.68 -13.062 1 85.81 28 LEU B C 1
ATOM 2318 O O . LEU B 1 28 ? 24.875 11.289 -12.688 1 85.81 28 LEU B O 1
ATOM 2322 N N . ASN B 1 29 ? 26.734 11.109 -13.938 1 86.69 29 ASN B N 1
ATOM 2323 C CA . ASN B 1 29 ? 26.531 12.43 -14.531 1 86.69 29 ASN B CA 1
ATOM 2324 C C . ASN B 1 29 ? 25.281 12.461 -15.406 1 86.69 29 ASN B C 1
ATOM 2326 O O . ASN B 1 29 ? 24.562 13.453 -15.438 1 86.69 29 ASN B O 1
ATOM 2330 N N . GLN B 1 30 ? 25.125 11.492 -16.109 1 89.62 30 GLN B N 1
ATOM 2331 C CA . GLN B 1 30 ? 23.953 11.398 -16.969 1 89.62 30 GLN B CA 1
ATOM 2332 C C . GLN B 1 30 ? 22.672 11.406 -16.141 1 89.62 30 GLN B C 1
ATOM 2334 O O . GLN B 1 30 ? 21.719 12.125 -16.469 1 89.62 30 GLN B O 1
ATOM 2339 N N . LEU B 1 31 ? 22.672 10.656 -15.102 1 91.94 31 LEU B N 1
ATOM 2340 C CA . LEU B 1 31 ? 21.484 10.562 -14.242 1 91.94 31 LEU B CA 1
ATOM 2341 C C . LEU B 1 31 ? 21.266 11.859 -13.477 1 91.94 31 LEU B C 1
ATOM 2343 O O . LEU B 1 31 ? 20.125 12.289 -13.281 1 91.94 31 LEU B O 1
ATOM 2347 N N . PHE B 1 32 ? 22.344 12.438 -13.125 1 92.25 32 PHE B N 1
ATOM 2348 C CA . PHE B 1 32 ? 22.312 13.695 -12.375 1 92.25 32 PHE B CA 1
ATOM 2349 C C . PHE B 1 32 ? 21.609 14.781 -13.188 1 92.25 32 PHE B C 1
ATOM 2351 O O . PHE B 1 32 ? 20.938 15.648 -12.617 1 92.25 32 PHE B O 1
ATOM 2358 N N . ASN B 1 33 ? 21.766 14.68 -14.445 1 93.31 33 ASN B N 1
ATOM 2359 C CA . ASN B 1 33 ? 21.219 15.719 -15.305 1 93.31 33 ASN B CA 1
ATOM 2360 C C . ASN B 1 33 ? 19.953 15.25 -16.031 1 93.31 33 ASN B C 1
ATOM 2362 O O . ASN B 1 33 ? 19.469 15.93 -16.938 1 93.31 33 ASN B O 1
ATOM 2366 N N . ALA B 1 34 ? 19.469 14.156 -15.68 1 95.38 34 ALA B N 1
ATOM 2367 C CA . ALA B 1 34 ? 18.281 13.602 -16.328 1 95.38 34 ALA B CA 1
ATOM 2368 C C . ALA B 1 34 ? 17.078 14.516 -16.125 1 95.38 34 ALA B C 1
ATOM 2370 O O . ALA B 1 34 ? 16.859 15.047 -15.031 1 95.38 34 ALA B O 1
ATOM 2371 N N . LYS B 1 35 ? 16.344 14.688 -17.094 1 96.88 35 LYS B N 1
ATOM 2372 C CA . LYS B 1 35 ? 15.18 15.562 -17.062 1 96.88 35 LYS B CA 1
ATOM 2373 C C . LYS B 1 35 ? 14.141 15.055 -16.062 1 96.88 35 LYS B C 1
ATOM 2375 O O . LYS B 1 35 ? 13.508 15.852 -15.359 1 96.88 35 LYS B O 1
ATOM 2380 N N . GLU B 1 36 ? 13.953 13.781 -15.992 1 97.5 36 GLU B N 1
ATOM 2381 C CA . GLU B 1 36 ? 12.953 13.18 -15.102 1 97.5 36 GLU B CA 1
ATOM 2382 C C . GLU B 1 36 ? 13.273 13.477 -13.641 1 97.5 36 GLU B C 1
ATOM 2384 O O . GLU B 1 36 ? 12.367 13.742 -12.844 1 97.5 36 GLU B O 1
ATOM 2389 N N . LEU B 1 37 ? 14.539 13.406 -13.344 1 97.44 37 LEU B N 1
ATOM 2390 C CA . LEU B 1 37 ? 14.961 13.711 -11.977 1 97.44 37 LEU B CA 1
ATOM 2391 C C . LEU B 1 37 ? 14.742 15.188 -11.656 1 97.44 37 LEU B C 1
ATOM 2393 O O . LEU B 1 37 ? 14.234 15.523 -10.586 1 97.44 37 LEU B O 1
ATOM 2397 N N . ASN B 1 38 ? 15.102 16.047 -12.578 1 97.38 38 ASN B N 1
ATOM 2398 C CA . ASN B 1 38 ? 14.906 17.484 -12.398 1 97.38 38 ASN B CA 1
ATOM 2399 C C . ASN B 1 38 ? 13.422 17.828 -12.258 1 97.38 38 ASN B C 1
ATOM 2401 O O . ASN B 1 38 ? 13.047 18.641 -11.414 1 97.38 38 ASN B O 1
ATOM 2405 N N . ASN B 1 39 ? 12.633 17.234 -13.055 1 97.25 39 ASN B N 1
ATOM 2406 C CA . ASN B 1 39 ? 11.195 17.469 -12.969 1 97.25 39 ASN B CA 1
ATOM 2407 C C . ASN B 1 39 ? 10.648 17.078 -11.602 1 97.25 39 ASN B C 1
ATOM 2409 O O . ASN B 1 39 ? 9.859 17.828 -11.008 1 97.25 39 ASN B O 1
ATOM 2413 N N . PHE B 1 40 ? 11.023 16.016 -11.148 1 97.62 40 PHE B N 1
ATOM 2414 C CA . PHE B 1 40 ? 10.547 15.508 -9.867 1 97.62 40 PHE B CA 1
ATOM 2415 C C . PHE B 1 40 ? 10.93 16.453 -8.734 1 97.62 40 PHE B C 1
ATOM 2417 O O . PHE B 1 40 ? 10.125 16.719 -7.836 1 97.62 40 PHE B O 1
ATOM 2424 N N . LEU B 1 41 ? 12.141 16.922 -8.805 1 97.12 41 LEU B N 1
ATOM 2425 C CA . LEU B 1 41 ? 12.656 17.719 -7.699 1 97.12 41 LEU B CA 1
ATOM 2426 C C . LEU B 1 41 ? 12.188 19.172 -7.816 1 97.12 41 LEU B C 1
ATOM 2428 O O . LEU B 1 41 ? 11.867 19.797 -6.812 1 97.12 41 LEU B O 1
ATOM 2432 N N . ASP B 1 42 ? 12.094 19.656 -9.023 1 96.69 42 ASP B N 1
ATOM 2433 C CA . ASP B 1 42 ? 11.969 21.109 -9.195 1 96.69 42 ASP B CA 1
ATOM 2434 C C . ASP B 1 42 ? 10.562 21.484 -9.672 1 96.69 42 ASP B C 1
ATOM 2436 O O . ASP B 1 42 ? 10.227 22.656 -9.758 1 96.69 42 ASP B O 1
ATOM 2440 N N . GLU B 1 43 ? 9.812 20.531 -10.062 1 93.81 43 GLU B N 1
ATOM 2441 C CA . GLU B 1 43 ? 8.445 20.828 -10.484 1 93.81 43 GLU B CA 1
ATOM 2442 C C . GLU B 1 43 ? 7.43 20.375 -9.43 1 93.81 43 GLU B C 1
ATOM 2444 O O . GLU B 1 43 ? 7.445 19.219 -9.008 1 93.81 43 GLU B O 1
ATOM 2449 N N . GLN B 1 44 ? 6.574 21.219 -9.102 1 88.5 44 GLN B N 1
ATOM 2450 C CA . GLN B 1 44 ? 5.602 20.938 -8.047 1 88.5 44 GLN B CA 1
ATOM 2451 C C . GLN B 1 44 ? 4.578 19.906 -8.5 1 88.5 44 GLN B C 1
ATOM 2453 O O . GLN B 1 44 ? 4.086 19.109 -7.695 1 88.5 44 GLN B O 1
ATOM 2458 N N . ASP B 1 45 ? 4.305 19.828 -9.789 1 87.56 45 ASP B N 1
ATOM 2459 C CA . ASP B 1 45 ? 3.234 18.969 -10.289 1 87.56 45 ASP B CA 1
ATOM 2460 C C . ASP B 1 45 ? 3.771 17.594 -10.703 1 87.56 45 ASP B C 1
ATOM 2462 O O . ASP B 1 45 ? 3.021 16.75 -11.188 1 87.56 45 ASP B O 1
ATOM 2466 N N . CYS B 1 46 ? 5.039 17.391 -10.539 1 92.88 46 CYS B N 1
ATOM 2467 C CA . CYS B 1 46 ? 5.637 16.078 -10.781 1 92.88 46 CYS B CA 1
ATOM 2468 C C . CYS B 1 46 ? 5.852 15.336 -9.469 1 92.88 46 CYS B C 1
ATOM 2470 O O . CYS B 1 46 ? 6.77 15.656 -8.711 1 92.88 46 CYS B O 1
ATOM 2472 N N . HIS B 1 47 ? 5.133 14.242 -9.289 1 93.5 47 HIS B N 1
ATOM 2473 C CA . HIS B 1 47 ? 5.062 13.664 -7.957 1 93.5 47 HIS B CA 1
ATOM 2474 C C . HIS B 1 47 ? 5.84 12.352 -7.879 1 93.5 47 HIS B C 1
ATOM 2476 O O . HIS B 1 47 ? 6.09 11.836 -6.789 1 93.5 47 HIS B O 1
ATOM 2482 N N . ILE B 1 48 ? 6.328 11.891 -9.078 1 96.06 48 ILE B N 1
ATOM 2483 C CA . ILE B 1 48 ? 6.84 10.523 -9.047 1 96.06 48 ILE B CA 1
ATOM 2484 C C . ILE B 1 48 ? 8.156 10.453 -9.812 1 96.06 48 ILE B C 1
ATOM 2486 O O . ILE B 1 48 ? 8.32 11.102 -10.852 1 96.06 48 ILE B O 1
ATOM 2490 N N . LEU B 1 49 ? 9.047 9.781 -9.281 1 97.62 49 LEU B N 1
ATOM 2491 C CA . LEU B 1 49 ? 10.258 9.336 -9.969 1 97.62 49 LEU B CA 1
ATOM 2492 C C . LEU B 1 49 ? 10.438 7.828 -9.844 1 97.62 49 LEU B C 1
ATOM 2494 O O . LEU B 1 49 ? 10.617 7.312 -8.742 1 97.62 49 LEU B O 1
ATOM 2498 N N . SER B 1 50 ? 10.281 7.125 -10.898 1 95.62 50 SER B N 1
ATOM 2499 C CA . SER B 1 50 ? 10.492 5.68 -10.922 1 95.62 50 SER B CA 1
ATOM 2500 C C . SER B 1 50 ? 11.797 5.32 -11.625 1 95.62 50 SER B C 1
ATOM 2502 O O . SER B 1 50 ? 12.203 5.996 -12.57 1 95.62 50 SER B O 1
ATOM 2504 N N . THR B 1 51 ? 12.438 4.328 -11.125 1 94.56 51 THR B N 1
ATOM 2505 C CA . THR B 1 51 ? 13.727 3.91 -11.664 1 94.56 51 THR B CA 1
ATOM 2506 C C . THR B 1 51 ? 13.711 2.428 -12.023 1 94.56 51 THR B C 1
ATOM 2508 O O . THR B 1 51 ? 13.18 1.607 -11.266 1 94.56 51 THR B O 1
ATOM 2511 N N . GLN B 1 52 ? 14.203 2.158 -13.148 1 89.75 52 GLN B N 1
ATOM 2512 C CA . GLN B 1 52 ? 14.328 0.78 -13.609 1 89.75 52 GLN B CA 1
ATOM 2513 C C . GLN B 1 52 ? 15.688 0.542 -14.258 1 89.75 52 GLN B C 1
ATOM 2515 O O . GLN B 1 52 ? 16.359 1.49 -14.664 1 89.75 52 GLN B O 1
ATOM 2520 N N . VAL B 1 53 ? 16.016 -0.661 -14.211 1 87.44 53 VAL B N 1
ATOM 2521 C CA . VAL B 1 53 ? 17.281 -1.029 -14.836 1 87.44 53 VAL B CA 1
ATOM 2522 C C . VAL B 1 53 ? 17.031 -1.976 -16 1 87.44 53 VAL B C 1
ATOM 2524 O O . VAL B 1 53 ? 16.203 -2.891 -15.906 1 87.44 53 VAL B O 1
ATOM 2527 N N . GLU B 1 54 ? 17.547 -1.507 -17.109 1 79.5 54 GLU B N 1
ATOM 2528 C CA . GLU B 1 54 ? 17.453 -2.355 -18.297 1 79.5 54 GLU B CA 1
ATOM 2529 C C . GLU B 1 54 ? 18.828 -2.781 -18.781 1 79.5 54 GLU B C 1
ATOM 2531 O O . GLU B 1 54 ? 19.797 -2.031 -18.641 1 79.5 54 GLU B O 1
ATOM 2536 N N . GLY B 1 55 ? 18.734 -4.016 -19.266 1 74.19 55 GLY B N 1
ATOM 2537 C CA . GLY B 1 55 ? 19.969 -4.438 -19.906 1 74.19 55 GLY B CA 1
ATOM 2538 C C . GLY B 1 55 ? 20.516 -5.742 -19.359 1 74.19 55 GLY B C 1
ATOM 2539 O O . GLY B 1 55 ? 19.922 -6.332 -18.453 1 74.19 55 GLY B O 1
ATOM 2540 N N . GLN B 1 56 ? 21.469 -6.254 -20.047 1 64.88 56 GLN B N 1
ATOM 2541 C CA . GLN B 1 56 ? 22.141 -7.512 -19.719 1 64.88 56 GLN B CA 1
ATOM 2542 C C . GLN B 1 56 ? 23.297 -7.289 -18.75 1 64.88 56 GLN B C 1
ATOM 2544 O O . GLN B 1 56 ? 23.75 -6.16 -18.578 1 64.88 56 GLN B O 1
ATOM 2549 N N . LYS B 1 57 ? 23.859 -8.305 -17.984 1 60.72 57 LYS B N 1
ATOM 2550 C CA . LYS B 1 57 ? 24.828 -8.414 -16.891 1 60.72 57 LYS B CA 1
ATOM 2551 C C . LYS B 1 57 ? 25.875 -7.305 -16.984 1 60.72 57 LYS B C 1
ATOM 2553 O O . LYS B 1 57 ? 26.156 -6.629 -15.992 1 60.72 57 LYS B O 1
ATOM 2558 N N . ASP B 1 58 ? 26.438 -7.023 -18.109 1 63.19 58 ASP B N 1
ATOM 2559 C CA . ASP B 1 58 ? 27.609 -6.168 -18.188 1 63.19 58 ASP B CA 1
ATOM 2560 C C . ASP B 1 58 ? 27.234 -4.754 -18.625 1 63.19 58 ASP B C 1
ATOM 2562 O O . ASP B 1 58 ? 28.047 -3.836 -18.547 1 63.19 58 ASP B O 1
ATOM 2566 N N . GLU B 1 59 ? 25.969 -4.598 -18.969 1 71.12 59 GLU B N 1
ATOM 2567 C CA . GLU B 1 59 ? 25.562 -3.287 -19.469 1 71.12 59 GLU B CA 1
ATOM 2568 C C . GLU B 1 59 ? 24.203 -2.873 -18.922 1 71.12 59 GLU B C 1
ATOM 2570 O O . GLU B 1 59 ? 23.266 -2.666 -19.688 1 71.12 59 GLU B O 1
ATOM 2575 N N . LYS B 1 60 ? 24.188 -2.652 -17.703 1 77.75 60 LYS B N 1
ATOM 2576 C CA . LYS B 1 60 ? 22.922 -2.246 -17.094 1 77.75 60 LYS B CA 1
ATOM 2577 C C . LYS B 1 60 ? 22.734 -0.733 -17.172 1 77.75 60 LYS B C 1
ATOM 2579 O O . LYS B 1 60 ? 23.672 0.026 -16.906 1 77.75 60 LYS B O 1
ATOM 2584 N N . GLU B 1 61 ? 21.672 -0.337 -17.75 1 84.75 61 GLU B N 1
ATOM 2585 C CA . GLU B 1 61 ? 21.328 1.078 -17.844 1 84.75 61 GLU B CA 1
ATOM 2586 C C . GLU B 1 61 ? 20.125 1.405 -16.969 1 84.75 61 GLU B C 1
ATOM 2588 O O . GLU B 1 61 ? 19.141 0.66 -16.938 1 84.75 61 GLU B O 1
ATOM 2593 N N . ILE B 1 62 ? 20.312 2.453 -16.266 1 89.38 62 ILE B N 1
ATOM 2594 C CA . ILE B 1 62 ? 19.234 2.918 -15.383 1 89.38 62 ILE B CA 1
ATOM 2595 C C . ILE B 1 62 ? 18.359 3.914 -16.125 1 89.38 62 ILE B C 1
ATOM 2597 O O . ILE B 1 62 ? 18.859 4.801 -16.828 1 89.38 62 ILE B O 1
ATOM 2601 N N . TYR B 1 63 ? 17.109 3.748 -15.992 1 89.81 63 TYR B N 1
ATOM 2602 C CA . TYR B 1 63 ? 16.156 4.641 -16.641 1 89.81 63 TYR B CA 1
ATOM 2603 C C . TYR B 1 63 ? 15.211 5.266 -15.633 1 89.81 63 TYR B C 1
ATOM 2605 O O . TYR B 1 63 ? 14.766 4.598 -14.695 1 89.81 63 TYR B O 1
ATOM 2613 N N . PHE B 1 64 ? 15.016 6.574 -15.891 1 95.38 64 PHE B N 1
ATOM 2614 C CA . PHE B 1 64 ? 14.078 7.312 -15.055 1 95.38 64 PHE B CA 1
ATOM 2615 C C . PHE B 1 64 ? 12.766 7.543 -15.797 1 95.38 64 PHE B C 1
ATOM 2617 O O . PHE B 1 64 ? 12.758 7.738 -17.016 1 95.38 64 PHE B O 1
ATOM 2624 N N . MET B 1 65 ? 11.727 7.539 -15.047 1 94.62 65 MET B N 1
ATOM 2625 C CA . MET B 1 65 ? 10.422 7.93 -15.562 1 94.62 65 MET B CA 1
ATOM 2626 C C . MET B 1 65 ? 9.633 8.711 -14.516 1 94.62 65 MET B C 1
ATOM 2628 O O . MET B 1 65 ? 9.789 8.477 -13.312 1 94.62 65 MET B O 1
ATOM 2632 N N . ASN B 1 66 ? 8.797 9.586 -14.969 1 96.19 66 ASN B N 1
ATOM 2633 C CA . ASN B 1 66 ? 7.914 10.305 -14.055 1 96.19 66 ASN B CA 1
ATOM 2634 C C . ASN B 1 66 ? 6.52 9.688 -14.016 1 96.19 66 ASN B C 1
ATOM 2636 O O . ASN B 1 66 ? 5.516 10.398 -13.977 1 96.19 66 ASN B O 1
ATOM 2640 N N . LYS B 1 67 ? 6.527 8.461 -14.227 1 91.19 67 LYS B N 1
ATOM 2641 C CA . LYS B 1 67 ? 5.359 7.594 -14.102 1 91.19 67 LYS B CA 1
ATOM 2642 C C . LYS B 1 67 ? 5.77 6.168 -13.734 1 91.19 67 LYS B C 1
ATOM 2644 O O . LYS B 1 67 ? 6.949 5.82 -13.797 1 91.19 67 LYS B O 1
ATOM 2649 N N . VAL B 1 68 ? 4.895 5.422 -13.242 1 91 68 VAL B N 1
ATOM 2650 C CA . VAL B 1 68 ? 5.168 4.027 -12.906 1 91 68 VAL B CA 1
ATOM 2651 C C . VAL B 1 68 ? 4.629 3.117 -14.008 1 91 68 VAL B C 1
ATOM 2653 O O . VAL B 1 68 ? 3.422 3.088 -14.258 1 91 68 VAL B O 1
ATOM 2656 N N . GLU B 1 69 ? 5.516 2.441 -14.609 1 86.25 69 GLU B N 1
ATOM 2657 C CA . GLU B 1 69 ? 5.145 1.542 -15.703 1 86.25 69 GLU B CA 1
ATOM 2658 C C . GLU B 1 69 ? 5.879 0.209 -15.586 1 86.25 69 GLU B C 1
ATOM 2660 O O . GLU B 1 69 ? 6.871 -0.019 -16.281 1 86.25 69 GLU B O 1
ATOM 2665 N N . PRO B 1 70 ? 5.309 -0.614 -14.75 1 82.69 70 PRO B N 1
ATOM 2666 C CA . PRO B 1 70 ? 5.965 -1.919 -14.633 1 82.69 70 PRO B CA 1
ATOM 2667 C C . PRO B 1 70 ? 5.891 -2.73 -15.93 1 82.69 70 PRO B C 1
ATOM 2669 O O . PRO B 1 70 ? 4.855 -2.742 -16.594 1 82.69 70 PRO B O 1
ATOM 2672 N N . LYS B 1 71 ? 6.965 -3.232 -16.344 1 73.81 71 LYS B N 1
ATOM 2673 C CA . LYS B 1 71 ? 7.043 -4.004 -17.578 1 73.81 71 LYS B CA 1
ATOM 2674 C C . LYS B 1 71 ? 6.676 -5.465 -17.328 1 73.81 71 LYS B C 1
ATOM 2676 O O . LYS B 1 71 ? 6.332 -6.188 -18.266 1 73.81 71 LYS B O 1
ATOM 2681 N N . GLY B 1 72 ? 6.586 -5.922 -16.234 1 66.56 72 GLY B N 1
ATOM 2682 C CA . GLY B 1 72 ? 6.23 -7.312 -15.977 1 66.56 72 GLY B CA 1
ATOM 2683 C C . GLY B 1 72 ? 7.371 -8.117 -15.383 1 66.56 72 GLY B C 1
ATOM 2684 O O . GLY B 1 72 ? 8.195 -7.586 -14.641 1 66.56 72 GLY B O 1
ATOM 2685 N N . THR B 1 73 ? 7.711 -9.242 -15.797 1 62.28 73 THR B N 1
ATOM 2686 C CA . THR B 1 73 ? 8.375 -10.352 -15.117 1 62.28 73 THR B CA 1
ATOM 2687 C C . THR B 1 73 ? 9.812 -9.984 -14.758 1 62.28 73 THR B C 1
ATOM 2689 O O . THR B 1 73 ? 10.633 -9.758 -15.648 1 62.28 73 THR B O 1
ATOM 2692 N N . ASP B 1 74 ? 10.195 -9.875 -13.492 1 66.75 74 ASP B N 1
ATOM 2693 C CA . ASP B 1 74 ? 11.453 -9.797 -12.766 1 66.75 74 ASP B CA 1
ATOM 2694 C C . ASP B 1 74 ? 12.008 -8.375 -12.758 1 66.75 74 ASP B C 1
ATOM 2696 O O . ASP B 1 74 ? 13.195 -8.164 -12.508 1 66.75 74 ASP B O 1
ATOM 2700 N N . ASP B 1 75 ? 11.164 -7.551 -13.172 1 77.56 75 ASP B N 1
ATOM 2701 C CA . ASP B 1 75 ? 11.602 -6.156 -13.18 1 77.56 75 ASP B CA 1
ATOM 2702 C C . ASP B 1 75 ? 11.531 -5.555 -11.773 1 77.56 75 ASP B C 1
ATOM 2704 O O . ASP B 1 75 ? 10.477 -5.586 -11.133 1 77.56 75 ASP B O 1
ATOM 2708 N N . ARG B 1 76 ? 12.727 -5.055 -11.383 1 87.69 76 ARG B N 1
ATOM 2709 C CA . ARG B 1 76 ? 12.758 -4.344 -10.109 1 87.69 76 ARG B CA 1
ATOM 2710 C C . ARG B 1 76 ? 12.594 -2.842 -10.32 1 87.69 76 ARG B C 1
ATOM 2712 O O . ARG B 1 76 ? 13.266 -2.252 -11.172 1 87.69 76 ARG B O 1
ATOM 2719 N N . ILE B 1 77 ? 11.758 -2.242 -9.57 1 92.69 77 ILE B N 1
ATOM 2720 C CA . ILE B 1 77 ? 11.5 -0.813 -9.711 1 92.69 77 ILE B CA 1
ATOM 2721 C C . ILE B 1 77 ? 11.609 -0.127 -8.352 1 92.69 77 ILE B C 1
ATOM 2723 O O . ILE B 1 77 ? 11.102 -0.638 -7.352 1 92.69 77 ILE B O 1
ATOM 2727 N N . LEU B 1 78 ? 12.359 0.9 -8.281 1 94.62 78 LEU B N 1
ATOM 2728 C CA . LEU B 1 78 ? 12.406 1.787 -7.125 1 94.62 78 LEU B CA 1
ATOM 2729 C C . LEU B 1 78 ? 11.672 3.096 -7.41 1 94.62 78 LEU B C 1
ATOM 2731 O O . LEU B 1 78 ? 11.914 3.732 -8.438 1 94.62 78 LEU B O 1
ATOM 2735 N N . ILE B 1 79 ? 10.797 3.465 -6.496 1 95.75 79 ILE B N 1
ATOM 2736 C CA . ILE B 1 79 ? 9.93 4.613 -6.742 1 95.75 79 ILE B CA 1
ATOM 2737 C C . ILE B 1 79 ? 10.078 5.625 -5.605 1 95.75 79 ILE B C 1
ATOM 2739 O O . ILE B 1 79 ? 10.016 5.254 -4.43 1 95.75 79 ILE B O 1
ATOM 2743 N N . PHE B 1 80 ? 10.297 6.84 -6.027 1 96.25 80 PHE B N 1
ATOM 2744 C CA . PHE B 1 80 ? 10.195 7.98 -5.121 1 96.25 80 PHE B CA 1
ATOM 2745 C C . PHE B 1 80 ? 8.945 8.805 -5.43 1 96.25 80 PHE B C 1
ATOM 2747 O O . PHE B 1 80 ? 8.648 9.07 -6.594 1 96.25 80 PHE B O 1
ATOM 2754 N N . PHE B 1 81 ? 8.211 9.188 -4.406 1 94.44 81 PHE B N 1
ATOM 2755 C CA . PHE B 1 81 ? 7.055 10.023 -4.691 1 94.44 81 PHE B CA 1
ATOM 2756 C C . PHE B 1 81 ? 6.84 11.047 -3.576 1 94.44 81 PHE B C 1
ATOM 2758 O O . PHE B 1 81 ? 7.176 10.781 -2.418 1 94.44 81 PHE B O 1
ATOM 2765 N N . LYS B 1 82 ? 6.285 12.18 -4 1 91.88 82 LYS B N 1
ATOM 2766 C CA . LYS B 1 82 ? 6.02 13.289 -3.088 1 91.88 82 LYS B CA 1
ATOM 2767 C C . LYS B 1 82 ? 4.672 13.117 -2.391 1 91.88 82 LYS B C 1
ATOM 2769 O O . LYS B 1 82 ? 3.697 12.695 -3.012 1 91.88 82 LYS B O 1
ATOM 2774 N N . ILE B 1 83 ? 4.648 13.508 -1.155 1 85.69 83 ILE B N 1
ATOM 2775 C CA . ILE B 1 83 ? 3.391 13.438 -0.42 1 85.69 83 ILE B CA 1
ATOM 2776 C C . ILE B 1 83 ? 2.637 14.758 -0.563 1 85.69 83 ILE B C 1
ATOM 2778 O O . ILE B 1 83 ? 1.408 14.789 -0.466 1 85.69 83 ILE B O 1
ATOM 2782 N N . ARG B 1 84 ? 3.381 15.812 -0.772 1 83.06 84 ARG B N 1
ATOM 2783 C CA . ARG B 1 84 ? 2.824 17.141 -1.031 1 83.06 84 ARG B CA 1
ATOM 2784 C C . ARG B 1 84 ? 3.316 17.688 -2.365 1 83.06 84 ARG B C 1
ATOM 2786 O O . ARG B 1 84 ? 4.434 17.391 -2.789 1 83.06 84 ARG B O 1
ATOM 2793 N N . PRO B 1 85 ? 2.459 18.453 -2.971 1 84.69 85 PRO B N 1
ATOM 2794 C CA . PRO B 1 85 ? 2.85 19.047 -4.258 1 84.69 85 PRO B CA 1
ATOM 2795 C C . PRO B 1 85 ? 3.801 20.219 -4.102 1 84.69 85 PRO B C 1
ATOM 2797 O O . PRO B 1 85 ? 3.479 21.344 -4.527 1 84.69 85 PRO B O 1
ATOM 2800 N N . ASP B 1 86 ? 4.961 20 -3.559 1 89.81 86 ASP B N 1
ATOM 2801 C CA . ASP B 1 86 ? 5.98 21.016 -3.342 1 89.81 86 ASP B CA 1
ATOM 2802 C C . ASP B 1 86 ? 7.242 20.719 -4.148 1 89.81 86 ASP B C 1
ATOM 2804 O O . ASP B 1 86 ? 7.512 19.562 -4.477 1 89.81 86 ASP B O 1
ATOM 2808 N N . VAL B 1 87 ? 7.887 21.797 -4.434 1 93.81 87 VAL B N 1
ATOM 2809 C CA . VAL B 1 87 ? 9.25 21.594 -4.906 1 93.81 87 VAL B CA 1
ATOM 2810 C C . VAL B 1 87 ? 10.102 21 -3.791 1 93.81 87 VAL B C 1
ATOM 2812 O O . VAL B 1 87 ? 9.93 21.344 -2.619 1 93.81 87 VAL B O 1
ATOM 2815 N N . ILE B 1 88 ? 10.945 20.109 -4.145 1 95.31 88 ILE B N 1
ATOM 2816 C CA . ILE B 1 88 ? 11.773 19.453 -3.135 1 95.31 88 ILE B CA 1
ATOM 2817 C C . ILE B 1 88 ? 13.016 20.312 -2.867 1 95.31 88 ILE B C 1
ATOM 2819 O O . ILE B 1 88 ? 13.742 20.672 -3.799 1 95.31 88 ILE B O 1
ATOM 2823 N N . THR B 1 89 ? 13.227 20.656 -1.658 1 94.69 89 THR B N 1
ATOM 2824 C CA . THR B 1 89 ? 14.398 21.359 -1.162 1 94.69 89 THR B CA 1
ATOM 2825 C C . THR B 1 89 ? 15.164 20.5 -0.162 1 94.69 89 THR B C 1
ATOM 2827 O O . THR B 1 89 ? 14.664 19.469 0.292 1 94.69 89 THR B O 1
ATOM 2830 N N . PRO B 1 90 ? 16.375 20.891 0.093 1 91.06 90 PRO B N 1
ATOM 2831 C CA . PRO B 1 90 ? 17.109 20.141 1.112 1 91.06 90 PRO B CA 1
ATOM 2832 C C . PRO B 1 90 ? 16.359 20.078 2.449 1 91.06 90 PRO B C 1
ATOM 2834 O O . PRO B 1 90 ? 16.5 19.109 3.193 1 91.06 90 PRO B O 1
ATOM 2837 N N . ASP B 1 91 ? 15.453 21 2.725 1 90.38 91 ASP B N 1
ATOM 2838 C CA . ASP B 1 91 ? 14.758 21.094 4.008 1 90.38 91 ASP B CA 1
ATOM 2839 C C . ASP B 1 91 ? 13.562 20.156 4.059 1 90.38 91 ASP B C 1
ATOM 2841 O O . ASP B 1 91 ? 13.195 19.672 5.133 1 90.38 91 ASP B O 1
ATOM 2845 N N . ASN B 1 92 ? 12.992 19.875 2.924 1 90.25 92 ASN B N 1
ATOM 2846 C CA . ASN B 1 92 ? 11.773 19.078 2.971 1 90.25 92 ASN B CA 1
ATOM 2847 C C . ASN B 1 92 ? 11.977 17.719 2.309 1 90.25 92 ASN B C 1
ATOM 2849 O O . ASN B 1 92 ? 11.016 16.953 2.152 1 90.25 92 ASN B O 1
ATOM 2853 N N . LEU B 1 93 ? 13.203 17.391 1.935 1 90.88 93 LEU B N 1
ATOM 2854 C CA . LEU B 1 93 ? 13.562 16.172 1.236 1 90.88 93 LEU B CA 1
ATOM 2855 C C . LEU B 1 93 ? 13.109 14.945 2.018 1 90.88 93 LEU B C 1
ATOM 2857 O O . LEU B 1 93 ? 12.43 14.07 1.47 1 90.88 93 LEU B O 1
ATOM 2861 N N . HIS B 1 94 ? 13.289 14.961 3.309 1 86.75 94 HIS B N 1
ATOM 2862 C CA . HIS B 1 94 ? 13.062 13.766 4.117 1 86.75 94 HIS B CA 1
ATOM 2863 C C . HIS B 1 94 ? 11.641 13.727 4.652 1 86.75 94 HIS B C 1
ATOM 2865 O O . HIS B 1 94 ? 11.164 12.68 5.102 1 86.75 94 HIS B O 1
ATOM 2871 N N . SER B 1 95 ? 11 14.852 4.516 1 85.25 95 SER B N 1
ATOM 2872 C CA . SER B 1 95 ? 9.633 14.891 5.035 1 85.25 95 SER B CA 1
ATOM 2873 C C . SER B 1 95 ? 8.617 14.781 3.908 1 85.25 95 SER B C 1
ATOM 2875 O O . SER B 1 95 ? 7.441 14.492 4.152 1 85.25 95 SER B O 1
ATOM 2877 N N . ASN B 1 96 ? 9.07 14.969 2.723 1 90 96 ASN B N 1
ATOM 2878 C CA . ASN B 1 96 ? 8.102 15.047 1.64 1 90 96 ASN B CA 1
ATOM 2879 C C . ASN B 1 96 ? 8.289 13.906 0.637 1 90 96 ASN B C 1
ATOM 2881 O O . ASN B 1 96 ? 7.473 13.734 -0.268 1 90 96 ASN B O 1
ATOM 2885 N N . ILE B 1 97 ? 9.32 13.117 0.793 1 92.25 97 ILE B N 1
ATOM 2886 C CA . ILE B 1 97 ? 9.57 12.047 -0.167 1 92.25 97 ILE B CA 1
ATOM 2887 C C . ILE B 1 97 ? 9.383 10.688 0.512 1 92.25 97 ILE B C 1
ATOM 2889 O O . ILE B 1 97 ? 9.992 10.422 1.55 1 92.25 97 ILE B O 1
ATOM 2893 N N . PHE B 1 98 ? 8.516 9.883 -0.101 1 92.75 98 PHE B N 1
ATOM 2894 C CA . PHE B 1 98 ? 8.359 8.484 0.257 1 92.75 98 PHE B CA 1
ATOM 2895 C C . PHE B 1 98 ? 9.086 7.586 -0.742 1 92.75 98 PHE B C 1
ATOM 2897 O O . PHE B 1 98 ? 9.297 7.977 -1.892 1 92.75 98 PHE B O 1
ATOM 2904 N N . ILE B 1 99 ? 9.539 6.445 -0.266 1 93.88 99 ILE B N 1
ATOM 2905 C CA . ILE B 1 99 ? 10.203 5.469 -1.118 1 93.88 99 ILE B CA 1
ATOM 2906 C C . ILE B 1 99 ? 9.438 4.148 -1.086 1 93.88 99 ILE B C 1
ATOM 2908 O O . ILE B 1 99 ? 8.977 3.715 -0.027 1 93.88 99 ILE B O 1
ATOM 2912 N N . THR B 1 100 ? 9.297 3.52 -2.217 1 93.06 100 THR B N 1
ATOM 2913 C CA . THR B 1 100 ? 8.711 2.188 -2.299 1 93.06 100 THR B CA 1
ATOM 2914 C C . THR B 1 100 ? 9.328 1.393 -3.443 1 93.06 100 THR B C 1
ATOM 2916 O O . THR B 1 100 ? 9.766 1.969 -4.445 1 93.06 100 THR B O 1
ATOM 2919 N N . SER B 1 101 ? 9.438 0.136 -3.254 1 93 101 SER B N 1
ATOM 2920 C CA . SER B 1 101 ? 9.953 -0.722 -4.316 1 93 101 SER B CA 1
ATOM 2921 C C . SER B 1 101 ? 8.914 -1.754 -4.746 1 93 101 SER B C 1
ATOM 2923 O O . SER B 1 101 ? 7.953 -2.016 -4.02 1 93 101 SER B O 1
ATOM 2925 N N . MET B 1 102 ? 9.047 -2.174 -5.91 1 87.56 102 MET B N 1
ATOM 2926 C CA . MET B 1 102 ? 8.195 -3.238 -6.434 1 87.56 102 MET B CA 1
ATOM 2927 C C . MET B 1 102 ? 8.992 -4.168 -7.348 1 87.56 102 MET B C 1
ATOM 2929 O O . MET B 1 102 ? 9.969 -3.752 -7.965 1 87.56 102 MET B O 1
ATOM 2933 N N . ILE B 1 103 ? 8.484 -5.418 -7.297 1 80.19 103 ILE B N 1
ATOM 2934 C CA . ILE B 1 103 ? 9.086 -6.406 -8.188 1 80.19 103 ILE B CA 1
ATOM 2935 C C . ILE B 1 103 ? 7.996 -7.07 -9.023 1 80.19 103 ILE B C 1
ATOM 2937 O O . ILE B 1 103 ? 6.996 -7.555 -8.484 1 80.19 103 ILE B O 1
ATOM 2941 N N . ASP B 1 104 ? 8.125 -7.066 -10.352 1 74.94 104 ASP B N 1
ATOM 2942 C CA . ASP B 1 104 ? 7.34 -7.832 -11.312 1 74.94 104 ASP B CA 1
ATOM 2943 C C . ASP B 1 104 ? 5.945 -7.23 -11.484 1 74.94 104 ASP B C 1
ATOM 2945 O O . ASP B 1 104 ? 5.699 -6.488 -12.438 1 74.94 104 ASP B O 1
ATOM 2949 N N . SER B 1 105 ? 5.039 -7.391 -10.477 1 80.94 105 SER B N 1
ATOM 2950 C CA . SER B 1 105 ? 3.619 -7.094 -10.648 1 80.94 105 SER B CA 1
ATOM 2951 C C . SER B 1 105 ? 3.133 -6.105 -9.594 1 80.94 105 SER B C 1
ATOM 2953 O O . SER B 1 105 ? 3.348 -6.309 -8.391 1 80.94 105 SER B O 1
ATOM 2955 N N . PRO B 1 106 ? 2.574 -5.012 -10.172 1 87.94 106 PRO B N 1
ATOM 2956 C CA . PRO B 1 106 ? 1.997 -4.07 -9.211 1 87.94 106 PRO B CA 1
ATOM 2957 C C . PRO B 1 106 ? 0.917 -4.703 -8.344 1 87.94 106 PRO B C 1
ATOM 2959 O O . PRO B 1 106 ? 0.699 -4.266 -7.207 1 87.94 106 PRO B O 1
ATOM 2962 N N . ILE B 1 107 ? 0.256 -5.738 -8.852 1 87.38 107 ILE B N 1
ATOM 2963 C CA . ILE B 1 107 ? -0.764 -6.434 -8.078 1 87.38 107 ILE B CA 1
ATOM 2964 C C . ILE B 1 107 ? -0.111 -7.156 -6.898 1 87.38 107 ILE B C 1
ATOM 2966 O O . ILE B 1 107 ? -0.563 -7.031 -5.758 1 87.38 107 ILE B O 1
ATOM 2970 N N . THR B 1 108 ? 0.908 -7.801 -7.203 1 84.62 108 THR B N 1
ATOM 2971 C CA . THR B 1 108 ? 1.643 -8.523 -6.172 1 84.62 108 THR B CA 1
ATOM 2972 C C . THR B 1 108 ? 2.238 -7.562 -5.152 1 84.62 108 THR B C 1
ATOM 2974 O O . THR B 1 108 ? 2.219 -7.832 -3.947 1 84.62 108 THR B O 1
ATOM 2977 N N . ALA B 1 109 ? 2.754 -6.48 -5.66 1 88.69 109 ALA B N 1
ATOM 2978 C CA . ALA B 1 109 ? 3.346 -5.473 -4.781 1 88.69 109 ALA B CA 1
ATOM 2979 C C . ALA B 1 109 ? 2.303 -4.891 -3.832 1 88.69 109 ALA B C 1
ATOM 2981 O O . ALA B 1 109 ? 2.553 -4.754 -2.631 1 88.69 109 ALA B O 1
ATOM 2982 N N . LEU B 1 110 ? 1.196 -4.551 -4.371 1 92.5 110 LEU B N 1
ATOM 2983 C CA . LEU B 1 110 ? 0.124 -4.008 -3.541 1 92.5 110 LEU B CA 1
ATOM 2984 C C . LEU B 1 110 ? -0.349 -5.043 -2.523 1 92.5 110 LEU B C 1
ATOM 2986 O O . LEU B 1 110 ? -0.552 -4.719 -1.352 1 92.5 110 LEU B O 1
ATOM 2990 N N . TYR B 1 111 ? -0.516 -6.27 -2.965 1 90.88 111 TYR B N 1
ATOM 2991 C CA . TYR B 1 111 ? -0.959 -7.336 -2.078 1 90.88 111 TYR B CA 1
ATOM 2992 C C . TYR B 1 111 ? -0.029 -7.473 -0.879 1 90.88 111 TYR B C 1
ATOM 2994 O O . TYR B 1 111 ? -0.479 -7.449 0.269 1 90.88 111 TYR B O 1
ATOM 3002 N N . HIS B 1 112 ? 1.199 -7.547 -1.098 1 88.12 112 HIS B N 1
ATOM 3003 C CA . HIS B 1 112 ? 2.154 -7.785 -0.022 1 88.12 112 HIS B CA 1
ATOM 3004 C C . HIS B 1 112 ? 2.27 -6.566 0.89 1 88.12 112 HIS B C 1
ATOM 3006 O O . HIS B 1 112 ? 2.467 -6.707 2.1 1 88.12 112 HIS B O 1
ATOM 3012 N N . SER B 1 113 ? 2.254 -5.395 0.288 1 92.31 113 SER B N 1
ATOM 3013 C CA . SER B 1 113 ? 2.287 -4.188 1.106 1 92.31 113 SER B CA 1
ATOM 3014 C C . SER B 1 113 ? 1.109 -4.145 2.074 1 92.31 113 SER B C 1
ATOM 3016 O O . SER B 1 113 ? 1.28 -3.826 3.254 1 92.31 113 SER B O 1
ATOM 3018 N N . VAL B 1 114 ? -0.031 -4.438 1.545 1 92.12 114 VAL B N 1
ATOM 3019 C CA . VAL B 1 114 ? -1.228 -4.434 2.379 1 92.12 114 VAL B CA 1
ATOM 3020 C C . VAL B 1 114 ? -1.132 -5.539 3.428 1 92.12 114 VAL B C 1
ATOM 3022 O O . VAL B 1 114 ? -1.326 -5.293 4.621 1 92.12 114 VAL B O 1
ATOM 3025 N N . GLN B 1 115 ? -0.782 -6.66 3.008 1 90.88 115 GLN B N 1
ATOM 3026 C CA . GLN B 1 115 ? -0.785 -7.852 3.854 1 90.88 115 GLN B CA 1
ATOM 3027 C C . GLN B 1 115 ? 0.248 -7.734 4.969 1 90.88 115 GLN B C 1
ATOM 3029 O O . GLN B 1 115 ? -0.018 -8.117 6.113 1 90.88 115 GLN B O 1
ATOM 3034 N N . LYS B 1 116 ? 1.351 -7.285 4.637 1 89.25 116 LYS B N 1
ATOM 3035 C CA . LYS B 1 116 ? 2.461 -7.355 5.578 1 89.25 116 LYS B CA 1
ATOM 3036 C C . LYS B 1 116 ? 2.6 -6.055 6.367 1 89.25 116 LYS B C 1
ATOM 3038 O O . LYS B 1 116 ? 3.035 -6.062 7.52 1 89.25 116 LYS B O 1
ATOM 3043 N N . ILE B 1 117 ? 2.182 -4.98 5.777 1 91.56 117 ILE B N 1
ATOM 3044 C CA . ILE B 1 117 ? 2.484 -3.695 6.398 1 91.56 117 ILE B CA 1
ATOM 3045 C C . ILE B 1 117 ? 1.198 -3.066 6.934 1 91.56 117 ILE B C 1
ATOM 3047 O O . ILE B 1 117 ? 1.048 -2.879 8.141 1 91.56 117 ILE B O 1
ATOM 3051 N N . PHE B 1 118 ? 0.248 -2.852 6.094 1 92.5 118 PHE B N 1
ATOM 3052 C CA . PHE B 1 118 ? -0.824 -1.923 6.426 1 92.5 118 PHE B CA 1
ATOM 3053 C C . PHE B 1 118 ? -1.94 -2.635 7.184 1 92.5 118 PHE B C 1
ATOM 3055 O O . PHE B 1 118 ? -2.514 -2.078 8.117 1 92.5 118 PHE B O 1
ATOM 3062 N N . ALA B 1 119 ? -2.252 -3.826 6.754 1 89.75 119 ALA B N 1
ATOM 3063 C CA . ALA B 1 119 ? -3.346 -4.535 7.41 1 89.75 119 ALA B CA 1
ATOM 3064 C C . ALA B 1 119 ? -3.037 -4.773 8.883 1 89.75 119 ALA B C 1
ATOM 3066 O O . ALA B 1 119 ? -3.855 -4.465 9.758 1 89.75 119 ALA B O 1
ATOM 3067 N N . PRO B 1 120 ? -1.89 -5.238 9.195 1 87.44 120 PRO B N 1
ATOM 3068 C CA . PRO B 1 120 ? -1.588 -5.457 10.617 1 87.44 120 PRO B CA 1
ATOM 3069 C C . PRO B 1 120 ? -1.624 -4.168 11.43 1 87.44 120 PRO B C 1
ATOM 3071 O O . PRO B 1 120 ? -2.023 -4.188 12.602 1 87.44 120 PRO B O 1
ATOM 3074 N N . VAL B 1 121 ? -1.271 -3.1 10.906 1 88 121 VAL B N 1
ATOM 3075 C CA . VAL B 1 121 ? -1.201 -1.834 11.625 1 88 121 VAL B CA 1
ATOM 3076 C C . VAL B 1 121 ? -2.6 -1.232 11.75 1 88 121 VAL B C 1
ATOM 3078 O O . VAL B 1 121 ? -2.99 -0.768 12.82 1 88 121 VAL B O 1
ATOM 3081 N N . LEU B 1 122 ? -3.297 -1.29 10.688 1 88.5 122 LEU B N 1
ATOM 3082 C CA . LEU B 1 122 ? -4.555 -0.55 10.641 1 88.5 122 LEU B CA 1
ATOM 3083 C C . LEU B 1 122 ? -5.715 -1.412 11.125 1 88.5 122 LEU B C 1
ATOM 3085 O O . LEU B 1 122 ? -6.754 -0.89 11.531 1 88.5 122 LEU B O 1
ATOM 3089 N N . LEU B 1 123 ? -5.551 -2.713 11.047 1 83.19 123 LEU B N 1
ATOM 3090 C CA . LEU B 1 123 ? -6.648 -3.598 11.422 1 83.19 123 LEU B CA 1
ATOM 3091 C C . LEU B 1 123 ? -6.406 -4.199 12.805 1 83.19 123 LEU B C 1
ATOM 3093 O O . LEU B 1 123 ? -7.352 -4.598 13.484 1 83.19 123 LEU B O 1
ATOM 3097 N N . LYS B 1 124 ? -5.199 -4.273 13.242 1 78.88 124 LYS B N 1
ATOM 3098 C CA . LYS B 1 124 ? -4.91 -5.043 14.453 1 78.88 124 LYS B CA 1
ATOM 3099 C C . LYS B 1 124 ? -4.238 -4.168 15.508 1 78.88 124 LYS B C 1
ATOM 3101 O O . LYS B 1 124 ? -4.328 -4.457 16.703 1 78.88 124 LYS B O 1
ATOM 3106 N N . ASN B 1 125 ? -3.547 -3.135 15.102 1 76.12 125 ASN B N 1
ATOM 3107 C CA . ASN B 1 125 ? -2.775 -2.303 16.016 1 76.12 125 ASN B CA 1
ATOM 3108 C C . ASN B 1 125 ? -3.684 -1.475 16.922 1 76.12 125 ASN B C 1
ATOM 3110 O O . ASN B 1 125 ? -4.633 -0.85 16.453 1 76.12 125 ASN B O 1
ATOM 3114 N N . GLU B 1 126 ? -3.387 -1.382 18.125 1 71.88 126 GLU B N 1
ATOM 3115 C CA . GLU B 1 126 ? -4.211 -0.739 19.141 1 71.88 126 GLU B CA 1
ATOM 3116 C C . GLU B 1 126 ? -4.25 0.774 18.938 1 71.88 126 GLU B C 1
ATOM 3118 O O . GLU B 1 126 ? -5.246 1.422 19.281 1 71.88 126 GLU B O 1
ATOM 3123 N N . ARG B 1 127 ? -3.264 1.256 18.484 1 74.81 127 ARG B N 1
ATOM 3124 C CA . ARG B 1 127 ? -3.158 2.707 18.359 1 74.81 127 ARG B CA 1
ATOM 3125 C C . ARG B 1 127 ? -3.928 3.213 17.141 1 74.81 127 ARG B C 1
ATOM 3127 O O . ARG B 1 127 ? -4.578 4.258 17.203 1 74.81 127 ARG B O 1
ATOM 3134 N N . TRP B 1 128 ? -3.877 2.521 16.125 1 77.19 128 TRP B N 1
ATOM 3135 C CA . TRP B 1 128 ? -4.371 3.061 14.859 1 77.19 128 TRP B CA 1
ATOM 3136 C C . TRP B 1 128 ? -5.688 2.398 14.461 1 77.19 128 TRP B C 1
ATOM 3138 O O . TRP B 1 128 ? -6.52 3.01 13.789 1 77.19 128 TRP B O 1
ATOM 3148 N N . SER B 1 129 ? -5.875 1.197 14.867 1 73 129 SER B N 1
ATOM 3149 C CA . SER B 1 129 ? -7.043 0.431 14.445 1 73 129 SER B CA 1
ATOM 3150 C C . SER B 1 129 ? -8.336 1.113 14.875 1 73 129 SER B C 1
ATOM 3152 O O . SER B 1 129 ? -9.289 1.204 14.102 1 73 129 SER B O 1
ATOM 3154 N N . PRO B 1 130 ? -8.336 1.665 16.031 1 69.75 130 PRO B N 1
ATOM 3155 C CA . PRO B 1 130 ? -9.586 2.309 16.453 1 69.75 130 PRO B CA 1
ATOM 3156 C C . PRO B 1 130 ? -9.906 3.557 15.633 1 69.75 130 PRO B C 1
ATOM 3158 O O . PRO B 1 130 ? -11.078 3.91 15.477 1 69.75 130 PRO B O 1
ATOM 3161 N N . SER B 1 131 ? -8.898 4.215 15.203 1 68.56 131 SER B N 1
ATOM 3162 C CA . SER B 1 131 ? -9.102 5.434 14.43 1 68.56 131 SER B CA 1
ATOM 3163 C C . SER B 1 131 ? -9.461 5.121 12.984 1 68.56 131 SER B C 1
ATOM 3165 O O . SER B 1 131 ? -9.945 5.992 12.258 1 68.56 131 SER B O 1
ATOM 3167 N N . PHE B 1 132 ? -9.172 3.934 12.68 1 78.25 132 PHE B N 1
ATOM 3168 C CA . PHE B 1 132 ? -9.461 3.492 11.32 1 78.25 132 PHE B CA 1
ATOM 3169 C C . PHE B 1 132 ? -10.898 3.01 11.195 1 78.25 132 PHE B C 1
ATOM 3171 O O . PHE B 1 132 ? -11.281 2.014 11.812 1 78.25 132 PHE B O 1
ATOM 3178 N N . ASN B 1 133 ? -11.797 3.723 10.672 1 73.62 133 ASN B N 1
ATOM 3179 C CA . ASN B 1 133 ? -13.234 3.477 10.656 1 73.62 133 ASN B CA 1
ATOM 3180 C C . ASN B 1 133 ? -13.57 2.096 10.102 1 73.62 133 ASN B C 1
ATOM 3182 O O . ASN B 1 133 ? -12.828 1.566 9.266 1 73.62 133 ASN B O 1
ATOM 3186 N N . PRO B 1 134 ? -14.531 1.492 10.508 1 71.69 134 PRO B N 1
ATOM 3187 C CA . PRO B 1 134 ? -14.914 0.12 10.164 1 71.69 134 PRO B CA 1
ATOM 3188 C C . PRO B 1 134 ? -15.102 -0.087 8.664 1 71.69 134 PRO B C 1
ATOM 3190 O O . PRO B 1 134 ? -14.789 -1.158 8.141 1 71.69 134 PRO B O 1
ATOM 3193 N N . LYS B 1 135 ? -15.625 0.863 8.07 1 73.38 135 LYS B N 1
ATOM 3194 C CA . LYS B 1 135 ? -15.805 0.748 6.629 1 73.38 135 LYS B CA 1
ATOM 3195 C C . LYS B 1 135 ? -14.469 0.555 5.918 1 73.38 135 LYS B C 1
ATOM 3197 O O . LYS B 1 135 ? -14.336 -0.313 5.055 1 73.38 135 LYS B O 1
ATOM 3202 N N . LEU B 1 136 ? -13.539 1.353 6.289 1 83.5 136 LEU B N 1
ATOM 3203 C CA . LEU B 1 136 ? -12.211 1.264 5.688 1 83.5 136 LEU B CA 1
ATOM 3204 C C . LEU B 1 136 ? -11.531 -0.049 6.062 1 83.5 136 LEU B C 1
ATOM 3206 O O . LEU B 1 136 ? -10.781 -0.612 5.27 1 83.5 136 LEU B O 1
ATOM 3210 N N . GLN B 1 137 ? -11.812 -0.466 7.242 1 81.75 137 GLN B N 1
ATOM 3211 C CA . GLN B 1 137 ? -11.281 -1.76 7.656 1 81.75 137 GLN B CA 1
ATOM 3212 C C . GLN B 1 137 ? -11.82 -2.883 6.777 1 81.75 137 GLN B C 1
ATOM 3214 O O . GLN B 1 137 ? -11.07 -3.764 6.355 1 81.75 137 GLN B O 1
ATOM 3219 N N . SER B 1 138 ? -13.055 -2.75 6.562 1 78.62 138 SER B N 1
ATOM 3220 C CA . SER B 1 138 ? -13.688 -3.752 5.711 1 78.62 138 SER B CA 1
ATOM 3221 C C . SER B 1 138 ? -13.148 -3.686 4.285 1 78.62 138 SER B C 1
ATOM 3223 O O . SER B 1 138 ? -12.852 -4.719 3.678 1 78.62 138 SER B O 1
ATOM 3225 N N . LEU B 1 139 ? -13.062 -2.514 3.76 1 82.5 139 LEU B N 1
ATOM 3226 C CA . LEU B 1 139 ? -12.539 -2.312 2.414 1 82.5 139 LEU B CA 1
ATOM 3227 C C . LEU B 1 139 ? -11.125 -2.865 2.295 1 82.5 139 LEU B C 1
ATOM 3229 O O . LEU B 1 139 ? -10.797 -3.551 1.322 1 82.5 139 LEU B O 1
ATOM 3233 N N . LEU B 1 140 ? -10.367 -2.551 3.277 1 90.31 140 LEU B N 1
ATOM 3234 C CA . LEU B 1 140 ? -8.984 -3.01 3.277 1 90.31 140 LEU B CA 1
ATOM 3235 C C . LEU B 1 140 ? -8.914 -4.531 3.359 1 90.31 140 LEU B C 1
ATOM 3237 O O . LEU B 1 140 ? -8.102 -5.156 2.674 1 90.31 140 LEU B O 1
ATOM 3241 N N . GLY B 1 141 ? -9.719 -5.027 4.164 1 84.88 141 GLY B N 1
ATOM 3242 C CA . GLY B 1 141 ? -9.773 -6.473 4.281 1 84.88 141 GLY B CA 1
ATOM 3243 C C . GLY B 1 141 ? -10.219 -7.16 3 1 84.88 141 GLY B C 1
ATOM 3244 O O . GLY B 1 141 ? -9.625 -8.156 2.588 1 84.88 141 GLY B O 1
ATOM 3245 N N . GLU B 1 142 ? -11.188 -6.633 2.416 1 80.25 142 GLU B N 1
ATOM 3246 C CA . GLU B 1 142 ? -11.695 -7.18 1.158 1 80.25 142 GLU B CA 1
ATOM 3247 C C . GLU B 1 142 ? -10.664 -7.035 0.042 1 80.25 142 GLU B C 1
ATOM 3249 O O . GLU B 1 142 ? -10.508 -7.93 -0.791 1 80.25 142 GLU B O 1
ATOM 3254 N N . LEU B 1 143 ? -10.086 -5.938 0.014 1 89.12 143 LEU B N 1
ATOM 3255 C CA . LEU B 1 143 ? -9.039 -5.719 -0.975 1 89.12 143 LEU B CA 1
ATOM 3256 C C . LEU B 1 143 ? -7.906 -6.723 -0.799 1 89.12 143 LEU B C 1
ATOM 3258 O O . LEU B 1 143 ? -7.434 -7.309 -1.775 1 89.12 143 LEU B O 1
ATOM 3262 N N . GLU B 1 144 ? -7.492 -6.887 0.428 1 88.81 144 GLU B N 1
ATOM 3263 C CA . GLU B 1 144 ? -6.43 -7.848 0.719 1 88.81 144 GLU B CA 1
ATOM 3264 C C . GLU B 1 144 ? -6.809 -9.25 0.249 1 88.81 144 GLU B C 1
ATOM 3266 O O . GLU B 1 144 ? -6.008 -9.93 -0.391 1 88.81 144 GLU B O 1
ATOM 3271 N N . ALA B 1 145 ? -7.973 -9.641 0.58 1 79.75 145 ALA B N 1
ATOM 3272 C CA . ALA B 1 145 ? -8.453 -10.961 0.198 1 79.75 145 ALA B CA 1
ATOM 3273 C C . ALA B 1 145 ? -8.516 -11.109 -1.32 1 79.75 145 ALA B C 1
ATOM 3275 O O . ALA B 1 145 ? -8.102 -12.133 -1.867 1 79.75 145 ALA B O 1
ATOM 3276 N N . GLY B 1 146 ? -9.047 -10.102 -1.925 1 80.88 146 GLY B N 1
ATOM 3277 C CA . GLY B 1 146 ? -9.141 -10.125 -3.375 1 80.88 146 GLY B CA 1
ATOM 3278 C C . GLY B 1 146 ? -7.793 -10.164 -4.062 1 80.88 146 GLY B C 1
ATOM 3279 O O . GLY B 1 146 ? -7.59 -10.93 -5.008 1 80.88 146 GLY B O 1
ATOM 3280 N N . LEU B 1 147 ? -6.898 -9.32 -3.664 1 85.94 147 LEU B N 1
ATOM 3281 C CA . LEU B 1 147 ? -5.543 -9.305 -4.203 1 85.94 147 LEU B CA 1
ATOM 3282 C C . LEU B 1 147 ? -4.855 -10.648 -3.979 1 85.94 147 LEU B C 1
ATOM 3284 O O . LEU B 1 147 ? -4.168 -11.156 -4.867 1 85.94 147 LEU B O 1
ATOM 3288 N N . GLY B 1 148 ? -5.02 -11.156 -2.787 1 83.06 148 GLY B N 1
ATOM 3289 C CA . GLY B 1 148 ? -4.449 -12.453 -2.477 1 83.06 148 GLY B CA 1
ATOM 3290 C C . GLY B 1 148 ? -4.906 -13.547 -3.424 1 83.06 148 GLY B C 1
ATOM 3291 O O . GLY B 1 148 ? -4.098 -14.367 -3.871 1 83.06 148 GLY B O 1
ATOM 3292 N N . SER B 1 149 ? -6.078 -13.477 -3.674 1 75.81 149 SER B N 1
ATOM 3293 C CA . SER B 1 149 ? -6.637 -14.445 -4.605 1 75.81 149 SER B CA 1
ATOM 3294 C C . SER B 1 149 ? -6 -14.32 -5.984 1 75.81 149 SER B C 1
ATOM 3296 O O . SER B 1 149 ? -5.695 -15.328 -6.625 1 75.81 149 SER B O 1
ATOM 3298 N N . MET B 1 150 ? -5.801 -13.188 -6.465 1 76.56 150 MET B N 1
ATOM 3299 C CA . MET B 1 150 ? -5.199 -12.938 -7.77 1 76.56 150 MET B CA 1
ATOM 3300 C C . MET B 1 150 ? -3.752 -13.422 -7.805 1 76.56 150 MET B C 1
ATOM 3302 O O . MET B 1 150 ? -3.322 -14.039 -8.781 1 76.56 150 MET B O 1
ATOM 3306 N N . VAL B 1 151 ? -3.047 -13.133 -6.785 1 77.88 151 VAL B N 1
ATOM 3307 C CA . VAL B 1 151 ? -1.637 -13.5 -6.707 1 77.88 151 VAL B CA 1
ATOM 3308 C C . VAL B 1 151 ? -1.498 -15.023 -6.668 1 77.88 151 VAL B C 1
ATOM 3310 O O . VAL B 1 151 ? -0.615 -15.586 -7.316 1 77.88 151 VAL B O 1
ATOM 3313 N N . ARG B 1 152 ? -2.305 -15.625 -5.973 1 71.56 152 ARG B N 1
ATOM 3314 C CA . ARG B 1 152 ? -2.277 -17.078 -5.879 1 71.56 152 ARG B CA 1
ATOM 3315 C C . ARG B 1 152 ? -2.617 -17.719 -7.219 1 71.56 152 ARG B C 1
ATOM 3317 O O . ARG B 1 152 ? -2.039 -18.75 -7.586 1 71.56 152 ARG B O 1
ATOM 3324 N N . LYS B 1 153 ? -3.539 -17.125 -7.895 1 65.56 153 LYS B N 1
ATOM 3325 C CA . LYS B 1 153 ? -3.91 -17.625 -9.219 1 65.56 153 LYS B CA 1
ATOM 3326 C C . LYS B 1 153 ? -2.756 -17.469 -10.203 1 65.56 153 LYS B C 1
ATOM 3328 O O . LYS B 1 153 ? -2.533 -18.344 -11.047 1 65.56 153 LYS B O 1
ATOM 3333 N N . SER B 1 154 ? -2.227 -16.344 -10.109 1 61.75 154 SER B N 1
ATOM 3334 C CA . SER B 1 154 ? -1.094 -16.094 -11 1 61.75 154 SER B CA 1
ATOM 3335 C C . SER B 1 154 ? 0.061 -17.047 -10.703 1 61.75 154 SER B C 1
ATOM 3337 O O . SER B 1 154 ? 0.744 -17.516 -11.617 1 61.75 154 SER B O 1
ATOM 3339 N N . ASP B 1 155 ? 0.256 -17.156 -9.383 1 55.75 155 ASP B N 1
ATOM 3340 C CA . ASP B 1 155 ? 1.312 -18.078 -8.977 1 55.75 155 ASP B CA 1
ATOM 3341 C C . ASP B 1 155 ? 0.98 -19.516 -9.391 1 55.75 155 ASP B C 1
ATOM 3343 O O . ASP B 1 155 ? 1.863 -20.266 -9.812 1 55.75 155 ASP B O 1
ATOM 3347 N N . LYS B 1 156 ? -0.289 -19.875 -9.055 1 51.88 156 LYS B N 1
ATOM 3348 C CA . LYS B 1 156 ? -0.738 -21.203 -9.422 1 51.88 156 LYS B CA 1
ATOM 3349 C C . LYS B 1 156 ? -0.747 -21.391 -10.938 1 51.88 156 LYS B C 1
ATOM 3351 O O . LYS B 1 156 ? -0.491 -22.484 -11.438 1 51.88 156 LYS B O 1
ATOM 3356 N N . ALA B 1 157 ? -1.42 -20.375 -11.633 1 47.38 157 ALA B N 1
ATOM 3357 C CA . ALA B 1 157 ? -1.331 -20.5 -13.086 1 47.38 157 ALA B CA 1
ATOM 3358 C C . ALA B 1 157 ? 0.071 -20.938 -13.516 1 47.38 157 ALA B C 1
ATOM 3360 O O . ALA B 1 157 ? 0.236 -21.625 -14.516 1 47.38 157 ALA B O 1
ATOM 3361 N N . ASP B 1 158 ? 0.854 -20.375 -12.75 1 43.22 158 ASP B N 1
ATOM 3362 C CA . ASP B 1 158 ? 2.156 -21 -12.984 1 43.22 158 ASP B CA 1
ATOM 3363 C C . ASP B 1 158 ? 2.18 -22.438 -12.508 1 43.22 158 ASP B C 1
ATOM 3365 O O . ASP B 1 158 ? 2.992 -23.25 -12.969 1 43.22 158 ASP B O 1
ATOM 3369 N N . LEU B 1 159 ? 1.412 -22.656 -11.352 1 42.06 159 LEU B N 1
ATOM 3370 C CA . LEU B 1 159 ? 1.331 -24.062 -10.953 1 42.06 159 LEU B CA 1
ATOM 3371 C C . LEU B 1 159 ? 0.324 -24.812 -11.82 1 42.06 159 LEU B C 1
ATOM 3373 O O . LEU B 1 159 ? -0.621 -24.219 -12.336 1 42.06 159 LEU B O 1
ATOM 3377 N N . GLU B 1 160 ? 0.549 -25.891 -12.344 1 41.69 160 GLU B N 1
ATOM 3378 C CA . GLU B 1 160 ? -0.189 -26.797 -13.227 1 41.69 160 GLU B CA 1
ATOM 3379 C C . GLU B 1 160 ? -1.634 -26.953 -12.766 1 41.69 160 GLU B C 1
ATOM 3381 O O . GLU B 1 160 ? -1.887 -27.328 -11.617 1 41.69 160 GLU B O 1
ATOM 3386 N N . VAL B 1 161 ? -2.662 -26.141 -13.148 1 43.41 161 VAL B N 1
ATOM 3387 C CA . VAL B 1 161 ? -4.121 -26.109 -13.094 1 43.41 161 VAL B CA 1
ATOM 3388 C C . VAL B 1 161 ? -4.645 -27.5 -12.695 1 43.41 161 VAL B C 1
ATOM 3390 O O . VAL B 1 161 ? -5.57 -27.594 -11.883 1 43.41 161 VAL B O 1
ATOM 3393 N N . GLY B 1 162 ? -4.191 -28.438 -13.305 1 42.34 162 GLY B N 1
ATOM 3394 C CA . GLY B 1 162 ? -4.688 -29.797 -13.172 1 42.34 162 GLY B CA 1
ATOM 3395 C C . GLY B 1 162 ? -4.609 -30.328 -11.758 1 42.34 162 GLY B C 1
ATOM 3396 O O . GLY B 1 162 ? -5.309 -31.281 -11.406 1 42.34 162 GLY B O 1
ATOM 3397 N N . GLU B 1 163 ? -3.625 -29.875 -10.977 1 47.59 163 GLU B N 1
ATOM 3398 C CA . GLU B 1 163 ? -3.393 -30.516 -9.688 1 47.59 163 GLU B CA 1
ATOM 3399 C C . GLU B 1 163 ? -3.992 -29.703 -8.547 1 47.59 163 GLU B C 1
ATOM 3401 O O . GLU B 1 163 ? -3.803 -30.031 -7.375 1 47.59 163 GLU B O 1
ATOM 3406 N N . ARG B 1 164 ? -4.656 -28.797 -8.82 1 53.31 164 ARG B N 1
ATOM 3407 C CA . ARG B 1 164 ? -5.215 -28 -7.734 1 53.31 164 ARG B CA 1
ATOM 3408 C C . ARG B 1 164 ? -6.297 -28.766 -6.992 1 53.31 164 ARG B C 1
ATOM 3410 O O . ARG B 1 164 ? -7.246 -29.266 -7.605 1 53.31 164 ARG B O 1
ATOM 3417 N N . GLU B 1 165 ? -6.004 -29.031 -5.699 1 60.69 165 GLU B N 1
ATOM 3418 C CA . GLU B 1 165 ? -6.953 -29.766 -4.852 1 60.69 165 GLU B CA 1
ATOM 3419 C C . GLU B 1 165 ? -8.219 -28.938 -4.625 1 60.69 165 GLU B C 1
ATOM 3421 O O . GLU B 1 165 ? -8.172 -27.719 -4.574 1 60.69 165 GLU B O 1
ATOM 3426 N N . GLU B 1 166 ? -9.305 -29.516 -4.781 1 70.69 166 GLU B N 1
ATOM 3427 C CA . GLU B 1 166 ? -10.641 -28.953 -4.602 1 70.69 166 GLU B CA 1
ATOM 3428 C C . GLU B 1 166 ? -10.727 -28.156 -3.299 1 70.69 166 GLU B C 1
ATOM 3430 O O . GLU B 1 166 ? -11.492 -27.188 -3.205 1 70.69 166 GLU B O 1
ATOM 3435 N N . ASN B 1 167 ? -9.758 -28.484 -2.412 1 61.41 167 ASN B N 1
ATOM 3436 C CA . ASN B 1 167 ? -9.828 -27.875 -1.093 1 61.41 167 ASN B CA 1
ATOM 3437 C C . ASN B 1 167 ? -9 -26.594 -1.028 1 61.41 167 ASN B C 1
ATOM 3439 O O . ASN B 1 167 ? -9.031 -25.875 -0.028 1 61.41 167 ASN B O 1
ATOM 3443 N N . ASN B 1 168 ? -8.383 -26.391 -2.037 1 59.88 168 ASN B N 1
ATOM 3444 C CA . ASN B 1 168 ? -7.578 -25.188 -2.055 1 59.88 168 ASN B CA 1
ATOM 3445 C C . ASN B 1 168 ? -8.414 -23.953 -2.432 1 59.88 168 ASN B C 1
ATOM 3447 O O . ASN B 1 168 ? -8.703 -23.734 -3.609 1 59.88 168 ASN B O 1
ATOM 3451 N N . LEU B 1 169 ? -8.852 -23.172 -1.442 1 61.81 169 LEU B N 1
ATOM 3452 C CA . LEU B 1 169 ? -9.758 -22.031 -1.615 1 61.81 169 LEU B CA 1
ATOM 3453 C C . LEU B 1 169 ? -8.977 -20.734 -1.71 1 61.81 169 LEU B C 1
ATOM 3455 O O . LEU B 1 169 ? -9.562 -19.656 -1.927 1 61.81 169 LEU B O 1
ATOM 3459 N N . ALA B 1 170 ? -7.723 -20.875 -1.532 1 52.5 170 ALA B N 1
ATOM 3460 C CA . ALA B 1 170 ? -6.887 -19.688 -1.414 1 52.5 170 ALA B CA 1
ATOM 3461 C C . ALA B 1 170 ? -6.969 -18.828 -2.676 1 52.5 170 ALA B C 1
ATOM 3463 O O . ALA B 1 170 ? -6.945 -17.609 -2.602 1 52.5 170 ALA B O 1
ATOM 3464 N N . GLY B 1 171 ? -7.293 -19.484 -3.824 1 56.34 171 GLY B N 1
ATOM 3465 C CA . GLY B 1 171 ? -7.348 -18.766 -5.086 1 56.34 171 GLY B CA 1
ATOM 3466 C C . GLY B 1 171 ? -8.758 -18.344 -5.477 1 56.34 171 GLY B C 1
ATOM 3467 O O . GLY B 1 171 ? -8.953 -17.672 -6.492 1 56.34 171 GLY B O 1
ATOM 3468 N N . ILE B 1 172 ? -9.711 -18.688 -4.594 1 68.06 172 ILE B N 1
ATOM 3469 C CA . ILE B 1 172 ? -11.109 -18.422 -4.902 1 68.06 172 ILE B CA 1
ATOM 3470 C C . ILE B 1 172 ? -11.586 -17.188 -4.133 1 68.06 172 ILE B C 1
ATOM 3472 O O . ILE B 1 172 ? -11.984 -17.297 -2.973 1 68.06 172 ILE B O 1
ATOM 3476 N N . LEU B 1 173 ? -11.594 -16.078 -4.758 1 55.84 173 LEU B N 1
ATOM 3477 C CA . LEU B 1 173 ? -11.852 -14.82 -4.059 1 55.84 173 LEU B CA 1
ATOM 3478 C C . LEU B 1 173 ? -13.195 -14.234 -4.48 1 55.84 173 LEU B C 1
ATOM 3480 O O . LEU B 1 173 ? -13.734 -13.352 -3.809 1 55.84 173 LEU B O 1
ATOM 3484 N N . SER B 1 174 ? -13.703 -14.594 -5.641 1 62.84 174 SER B N 1
ATOM 3485 C CA . SER B 1 174 ? -15 -14.188 -6.168 1 62.84 174 SER B CA 1
ATOM 3486 C C . SER B 1 174 ? -15.781 -15.391 -6.691 1 62.84 174 SER B C 1
ATOM 3488 O O . SER B 1 174 ? -15.211 -16.453 -6.93 1 62.84 174 SER B O 1
ATOM 3490 N N . PRO B 1 175 ? -17.094 -15.102 -6.676 1 72.94 175 PRO B N 1
ATOM 3491 C CA . PRO B 1 175 ? -17.875 -16.188 -7.277 1 72.94 175 PRO B CA 1
ATOM 3492 C C . PRO B 1 175 ? -17.359 -16.578 -8.664 1 72.94 175 PRO B C 1
ATOM 3494 O O . PRO B 1 175 ? -17.344 -17.766 -9 1 72.94 175 PRO B O 1
ATOM 3497 N N . ASN B 1 176 ? -16.891 -15.602 -9.289 1 72.19 176 ASN B N 1
ATOM 3498 C CA . ASN B 1 176 ? -16.375 -15.914 -10.625 1 72.19 176 ASN B CA 1
ATOM 3499 C C . ASN B 1 176 ? -15.125 -16.766 -10.555 1 72.19 176 ASN B C 1
ATOM 3501 O O . ASN B 1 176 ? -14.906 -17.625 -11.414 1 72.19 176 ASN B O 1
ATOM 3505 N N . ASP B 1 177 ? -14.375 -16.578 -9.594 1 69.69 177 ASP B N 1
ATOM 3506 C CA . ASP B 1 177 ? -13.227 -17.453 -9.375 1 69.69 177 ASP B CA 1
ATOM 3507 C C . ASP B 1 177 ? -13.664 -18.906 -9.203 1 69.69 177 ASP B C 1
ATOM 3509 O O . ASP B 1 177 ? -13.008 -19.828 -9.703 1 69.69 177 ASP B O 1
ATOM 3513 N N . GLU B 1 178 ? -14.703 -19.016 -8.391 1 79.31 178 GLU B N 1
ATOM 3514 C CA . GLU B 1 178 ? -15.25 -20.359 -8.164 1 79.31 178 GLU B CA 1
ATOM 3515 C C . GLU B 1 178 ? -15.711 -21 -9.469 1 79.31 178 GLU B C 1
ATOM 3517 O O . GLU B 1 178 ? -15.438 -22.172 -9.719 1 79.31 178 GLU B O 1
ATOM 3522 N N . PHE B 1 179 ? -16.312 -20.188 -10.234 1 81.69 179 PHE B N 1
ATOM 3523 C CA . PHE B 1 179 ? -16.828 -20.703 -11.5 1 81.69 179 PHE B CA 1
ATOM 3524 C C . PHE B 1 179 ? -15.672 -21.094 -12.422 1 81.69 179 PHE B C 1
ATOM 3526 O O . PHE B 1 179 ? -15.711 -22.141 -13.062 1 81.69 179 PHE B O 1
ATOM 3533 N N . THR B 1 180 ? -14.719 -20.25 -12.445 1 76.25 180 THR B N 1
ATOM 3534 C CA . THR B 1 180 ? -13.547 -20.5 -13.273 1 76.25 180 THR B CA 1
ATOM 3535 C C . THR B 1 180 ? -12.805 -21.75 -12.805 1 76.25 180 THR B C 1
ATOM 3537 O O . THR B 1 180 ? -12.281 -22.516 -13.617 1 76.25 180 THR B O 1
ATOM 3540 N N . PHE B 1 181 ? -12.711 -21.906 -11.547 1 81.75 181 PHE B N 1
ATOM 3541 C CA . PHE B 1 181 ? -12.078 -23.078 -10.969 1 81.75 181 PHE B CA 1
ATOM 3542 C C . PHE B 1 181 ? -12.703 -24.359 -11.523 1 81.75 181 PHE B C 1
ATOM 3544 O O . PHE B 1 181 ? -11.984 -25.25 -11.969 1 81.75 181 PHE B O 1
ATOM 3551 N N . TRP B 1 182 ? -14 -24.422 -11.5 1 85.56 182 TRP B N 1
ATOM 3552 C CA . TRP B 1 182 ? -14.695 -25.625 -11.938 1 85.56 182 TRP B CA 1
ATOM 3553 C C . TRP B 1 182 ? -14.609 -25.781 -13.453 1 85.56 182 TRP B C 1
ATOM 3555 O O . TRP B 1 182 ? -14.523 -26.906 -13.961 1 85.56 182 TRP B O 1
ATOM 3565 N N . ASN B 1 183 ? -14.609 -24.656 -14.109 1 83.56 183 ASN B N 1
ATOM 3566 C CA . ASN B 1 183 ? -14.406 -24.719 -15.547 1 83.56 183 ASN B CA 1
ATOM 3567 C C . ASN B 1 183 ? -13.031 -25.281 -15.898 1 83.56 183 ASN B C 1
ATOM 3569 O O . ASN B 1 183 ? -12.906 -26.109 -16.797 1 83.56 183 ASN B O 1
ATOM 3573 N N . ASP B 1 184 ? -12.055 -24.828 -15.234 1 79.12 184 ASP B N 1
ATOM 3574 C CA . ASP B 1 184 ? -10.688 -25.297 -15.453 1 79.12 184 ASP B CA 1
ATOM 3575 C C . ASP B 1 184 ? -10.555 -26.781 -15.102 1 79.12 184 ASP B C 1
ATOM 3577 O O . ASP B 1 184 ? -9.922 -27.547 -15.836 1 79.12 184 ASP B O 1
ATOM 3581 N N . ARG B 1 185 ? -11.062 -27.109 -14.023 1 81.62 185 ARG B N 1
ATOM 3582 C CA . ARG B 1 185 ? -10.992 -28.5 -13.586 1 81.62 185 ARG B CA 1
ATOM 3583 C C . ARG B 1 185 ? -11.719 -29.422 -14.562 1 81.62 185 ARG B C 1
ATOM 3585 O O . ARG B 1 185 ? -11.312 -30.562 -14.766 1 81.62 185 ARG B O 1
ATOM 3592 N N . ALA B 1 186 ? -12.781 -28.922 -15.102 1 85.44 186 ALA B N 1
ATOM 3593 C CA . ALA B 1 186 ? -13.531 -29.703 -16.094 1 85.44 186 ALA B CA 1
ATOM 3594 C C . ALA B 1 186 ? -12.695 -29.953 -17.344 1 85.44 186 ALA B C 1
ATOM 3596 O O . ALA B 1 186 ? -12.859 -30.984 -18 1 85.44 186 ALA B O 1
ATOM 3597 N N . ARG B 1 187 ? -11.82 -29.047 -17.562 1 81.5 187 ARG B N 1
ATOM 3598 C CA . ARG B 1 187 ? -11.031 -29.125 -18.781 1 81.5 187 ARG B CA 1
ATOM 3599 C C . ARG B 1 187 ? -9.688 -29.812 -18.531 1 81.5 187 ARG B C 1
ATOM 3601 O O . ARG B 1 187 ? -9.18 -30.531 -19.391 1 81.5 187 ARG B O 1
ATOM 3608 N N . LEU B 1 188 ? -9.18 -29.734 -17.344 1 76 188 LEU B N 1
ATOM 3609 C CA . LEU B 1 188 ? -7.773 -30.062 -17.141 1 76 188 LEU B CA 1
ATOM 3610 C C . LEU B 1 188 ? -7.633 -31.234 -16.172 1 76 188 LEU B C 1
ATOM 3612 O O . LEU B 1 188 ? -6.543 -31.781 -16.016 1 76 188 LEU B O 1
ATOM 3616 N N . ALA B 1 189 ? -8.672 -31.562 -15.539 1 76.31 189 ALA B N 1
ATOM 3617 C CA . ALA B 1 189 ? -8.57 -32.625 -14.547 1 76.31 189 ALA B CA 1
ATOM 3618 C C . ALA B 1 189 ? -8.094 -33.938 -15.195 1 76.31 189 ALA B C 1
ATOM 3620 O O . ALA B 1 189 ? -8.406 -34.219 -16.359 1 76.31 189 ALA B O 1
ATOM 3621 N N . PRO B 1 190 ? -7.23 -34.656 -14.594 1 75.44 190 PRO B N 1
ATOM 3622 C CA . PRO B 1 190 ? -6.68 -35.875 -15.18 1 75.44 190 PRO B CA 1
ATOM 3623 C C . PRO B 1 190 ? -7.727 -36.969 -15.352 1 75.44 190 PRO B C 1
ATOM 3625 O O . PRO B 1 190 ? -7.66 -37.75 -16.297 1 75.44 190 PRO B O 1
ATOM 3628 N N . GLY B 1 191 ? -8.727 -37.188 -14.57 1 80.44 191 GLY B N 1
ATOM 3629 C CA . GLY B 1 191 ? -9.695 -38.25 -14.609 1 80.44 191 GLY B CA 1
ATOM 3630 C C . GLY B 1 191 ? -11.016 -37.844 -15.242 1 80.44 191 GLY B C 1
ATOM 3631 O O . GLY B 1 191 ? -11.477 -36.719 -15.07 1 80.44 191 GLY B O 1
ATOM 3632 N N . ARG B 1 192 ? -11.445 -38.781 -16.188 1 87 192 ARG B N 1
ATOM 3633 C CA . ARG B 1 192 ? -12.727 -38.531 -16.859 1 87 192 ARG B CA 1
ATOM 3634 C C . ARG B 1 192 ? -13.82 -38.281 -15.828 1 87 192 ARG B C 1
ATOM 3636 O O . ARG B 1 192 ? -14.664 -37.406 -16.031 1 87 192 ARG B O 1
ATOM 3643 N N . ALA B 1 193 ? -13.852 -39.031 -14.742 1 86.81 193 ALA B N 1
ATOM 3644 C CA . ALA B 1 193 ? -14.867 -38.875 -13.711 1 86.81 193 ALA B CA 1
ATOM 3645 C C . ALA B 1 193 ? -14.805 -37.469 -13.102 1 86.81 193 ALA B C 1
ATOM 3647 O O . ALA B 1 193 ? -15.836 -36.812 -12.891 1 86.81 193 ALA B O 1
ATOM 3648 N N . GLU B 1 194 ? -13.602 -37.062 -12.906 1 85.25 194 GLU B N 1
ATOM 3649 C CA . GLU B 1 194 ? -13.422 -35.75 -12.312 1 85.25 194 GLU B CA 1
ATOM 3650 C C . GLU B 1 194 ? -13.789 -34.625 -13.305 1 85.25 194 GLU B C 1
ATOM 3652 O O . GLU B 1 194 ? -14.352 -33.625 -12.914 1 85.25 194 GLU B O 1
ATOM 3657 N N . LYS B 1 195 ? -13.484 -34.844 -14.477 1 86.88 195 LYS B N 1
ATOM 3658 C CA . LYS B 1 195 ? -13.828 -33.875 -15.516 1 86.88 195 LYS B CA 1
ATOM 3659 C C . LYS B 1 195 ? -15.344 -33.719 -15.641 1 86.88 195 LYS B C 1
ATOM 3661 O O . LYS B 1 195 ? -15.859 -32.625 -15.695 1 86.88 195 LYS B O 1
ATOM 3666 N N . GLU B 1 196 ? -15.969 -34.844 -15.68 1 90.81 196 GLU B N 1
ATOM 3667 C CA . GLU B 1 196 ? -17.422 -34.844 -15.805 1 90.81 196 GLU B CA 1
ATOM 3668 C C . GLU B 1 196 ? -18.078 -34.219 -14.578 1 90.81 196 GLU B C 1
ATOM 3670 O O . GLU B 1 196 ? -19.031 -33.438 -14.711 1 90.81 196 GLU B O 1
ATOM 3675 N N . ARG B 1 197 ? -17.547 -34.562 -13.43 1 90.62 197 ARG B N 1
ATOM 3676 C CA . ARG B 1 197 ? -18.047 -33.969 -12.188 1 90.62 197 ARG B CA 1
ATOM 3677 C C . ARG B 1 197 ? -17.859 -32.469 -12.18 1 90.62 197 ARG B C 1
ATOM 3679 O O . ARG B 1 197 ? -18.797 -31.719 -11.859 1 90.62 197 ARG B O 1
ATOM 3686 N N . SER B 1 198 ? -16.75 -32.094 -12.539 1 88.38 198 SER B N 1
ATOM 3687 C CA . SER B 1 198 ? -16.438 -30.672 -12.555 1 88.38 198 SER B CA 1
ATOM 3688 C C . SER B 1 198 ? -17.25 -29.938 -13.609 1 88.38 198 SER B C 1
ATOM 3690 O O . SER B 1 198 ? -17.688 -28.797 -13.391 1 88.38 198 SER B O 1
ATOM 3692 N N . ALA B 1 199 ? -17.391 -30.516 -14.695 1 89.25 199 ALA B N 1
ATOM 3693 C CA . ALA B 1 199 ? -18.234 -29.938 -15.742 1 89.25 199 ALA B CA 1
ATOM 3694 C C . ALA B 1 199 ? -19.672 -29.781 -15.266 1 89.25 199 ALA B C 1
ATOM 3696 O O . ALA B 1 199 ? -20.328 -28.797 -15.594 1 89.25 199 ALA B O 1
ATOM 3697 N N . HIS B 1 200 ? -20.125 -30.766 -14.531 1 91.12 200 HIS B N 1
ATOM 3698 C 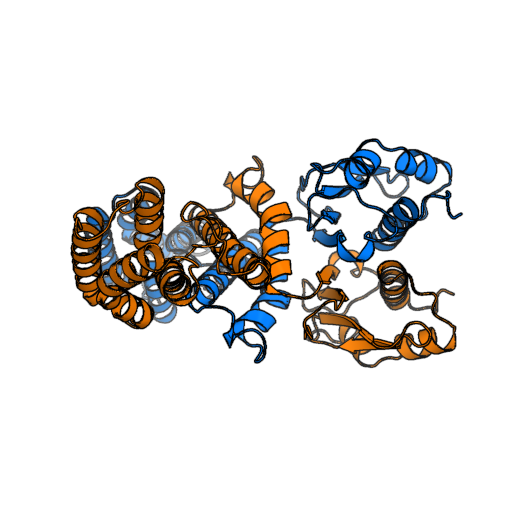CA . HIS B 1 200 ? -21.469 -30.688 -13.969 1 91.12 200 HIS B CA 1
ATOM 3699 C C . HIS B 1 200 ? -21.594 -29.516 -13 1 91.12 200 HIS B C 1
ATOM 3701 O O . HIS B 1 200 ? -22.562 -28.75 -13.078 1 91.12 200 HIS B O 1
ATOM 3707 N N . PHE B 1 201 ? -20.656 -29.406 -12.055 1 89.69 201 PHE B N 1
ATOM 3708 C CA . PHE B 1 201 ? -20.672 -28.266 -11.141 1 89.69 201 PHE B CA 1
ATOM 3709 C C . PHE B 1 201 ? -20.656 -26.953 -11.906 1 89.69 201 PHE B C 1
ATOM 3711 O O . PHE B 1 201 ? -21.391 -26.031 -11.57 1 89.69 201 PHE B O 1
ATOM 3718 N N . HIS B 1 202 ? -19.844 -26.875 -12.859 1 87.75 202 HIS B N 1
ATOM 3719 C CA . HIS B 1 202 ? -19.766 -25.672 -13.664 1 87.75 202 HIS B CA 1
ATOM 3720 C C . HIS B 1 202 ? -21.094 -25.344 -14.328 1 87.75 202 HIS B C 1
ATOM 3722 O O . HIS B 1 202 ? -21.5 -24.188 -14.375 1 87.75 202 HIS B O 1
ATOM 3728 N N . SER B 1 203 ? -21.703 -26.375 -14.859 1 89.44 203 SER B N 1
ATOM 3729 C CA . SER B 1 203 ? -22.984 -26.188 -15.523 1 89.44 203 SER B CA 1
ATOM 3730 C C . SER B 1 203 ? -24.047 -25.672 -14.555 1 89.44 203 SER B C 1
ATOM 3732 O O . SER B 1 203 ? -24.906 -24.875 -14.93 1 89.44 203 SER B O 1
ATOM 3734 N N . LEU B 1 204 ? -24 -26.078 -13.328 1 87.19 204 LEU B N 1
ATOM 3735 C CA . LEU B 1 204 ? -24.938 -25.625 -12.305 1 87.19 204 LEU B CA 1
ATOM 3736 C C . LEU B 1 204 ? -24.703 -24.156 -11.984 1 87.19 204 LEU B C 1
ATOM 3738 O O . LEU B 1 204 ? -25.656 -23.422 -11.695 1 87.19 204 LEU B O 1
ATOM 3742 N N . PHE B 1 205 ? -23.469 -23.719 -12.117 1 87.38 205 PHE B N 1
ATOM 3743 C CA . PHE B 1 205 ? -23.125 -22.344 -11.758 1 87.38 205 PHE B CA 1
ATOM 3744 C C . PHE B 1 205 ? -23.359 -21.406 -12.945 1 87.38 205 PHE B C 1
ATOM 3746 O O . PHE B 1 205 ? -23.375 -20.188 -12.781 1 87.38 205 PHE B O 1
ATOM 3753 N N . GLU B 1 206 ? -23.562 -21.828 -14.094 1 83.5 206 GLU B N 1
ATOM 3754 C CA . GLU B 1 206 ? -23.609 -21.078 -15.344 1 83.5 206 GLU B CA 1
ATOM 3755 C C . GLU B 1 206 ? -24.594 -19.906 -15.242 1 83.5 206 GLU B C 1
ATOM 3757 O O . GLU B 1 206 ? -24.266 -18.781 -15.648 1 83.5 206 GLU B O 1
ATOM 3762 N N . PRO B 1 207 ? -25.797 -20.109 -14.688 1 80.88 207 PRO B N 1
ATOM 3763 C CA . PRO B 1 207 ? -26.703 -18.984 -14.578 1 80.88 207 PRO B CA 1
ATOM 3764 C C . PRO B 1 207 ? -26.156 -17.859 -13.688 1 80.88 207 PRO B C 1
ATOM 3766 O O . PRO B 1 207 ? -26.406 -16.688 -13.953 1 80.88 207 PRO B O 1
ATOM 3769 N N . LEU B 1 208 ? -25.438 -18.25 -12.711 1 77.06 208 LEU B N 1
ATOM 3770 C CA . LEU B 1 208 ? -24.906 -17.281 -11.766 1 77.06 208 LEU B CA 1
ATOM 3771 C C . LEU B 1 208 ? -23.734 -16.516 -12.383 1 77.06 208 LEU B C 1
ATOM 3773 O O . LEU B 1 208 ? -23.578 -15.32 -12.125 1 77.06 208 LEU B O 1
ATOM 3777 N N . GLN B 1 209 ? -22.984 -17.281 -13.07 1 75.06 209 GLN B N 1
ATOM 3778 C CA . GLN B 1 209 ? -21.844 -16.656 -13.719 1 75.06 209 GLN B CA 1
ATOM 3779 C C . GLN B 1 209 ? -22.281 -15.5 -14.609 1 75.06 209 GLN B C 1
ATOM 3781 O O . GLN B 1 209 ? -21.672 -14.422 -14.57 1 75.06 209 GLN B O 1
ATOM 3786 N N . LYS B 1 210 ? -23.297 -15.703 -15.281 1 70.81 210 LYS B N 1
ATOM 3787 C CA . LYS B 1 210 ? -23.828 -14.664 -16.156 1 70.81 210 LYS B CA 1
ATOM 3788 C C . LYS B 1 210 ? -24.344 -13.477 -15.336 1 70.81 210 LYS B C 1
ATOM 3790 O O . LYS B 1 210 ? -24.125 -12.32 -15.719 1 70.81 210 LYS B O 1
ATOM 3795 N N . SER B 1 211 ? -24.938 -13.805 -14.289 1 69.62 211 SER B N 1
ATOM 3796 C CA . SER B 1 211 ? -25.531 -12.766 -13.445 1 69.62 211 SER B CA 1
ATOM 3797 C C . SER B 1 211 ? -24.438 -11.953 -12.742 1 69.62 211 SER B C 1
ATOM 3799 O O . SER B 1 211 ? -24.562 -10.734 -12.602 1 69.62 211 SER B O 1
ATOM 3801 N N . PHE B 1 212 ? -23.5 -12.641 -12.312 1 64 212 PHE B N 1
ATOM 3802 C CA . PHE B 1 212 ? -22.469 -11.953 -11.547 1 64 212 PHE B CA 1
ATOM 3803 C C . PHE B 1 212 ? -21.547 -11.164 -12.469 1 64 212 PHE B C 1
ATOM 3805 O O . PHE B 1 212 ? -20.922 -10.188 -12.047 1 64 212 PHE B O 1
ATOM 3812 N N . GLU B 1 213 ? -21.516 -11.586 -13.602 1 58.44 213 GLU B N 1
ATOM 3813 C CA . GLU B 1 213 ? -20.766 -10.812 -14.594 1 58.44 213 GLU B CA 1
ATOM 3814 C C . GLU B 1 213 ? -21.438 -9.461 -14.852 1 58.44 213 GLU B C 1
ATOM 3816 O O . GLU B 1 213 ? -20.766 -8.477 -15.148 1 58.44 213 GLU B O 1
ATOM 3821 N N . THR B 1 214 ? -22.703 -9.422 -14.68 1 52.12 214 THR B N 1
ATOM 3822 C CA . THR B 1 214 ? -23.469 -8.219 -14.984 1 52.12 214 THR B CA 1
ATOM 3823 C C . THR B 1 214 ? -23.719 -7.398 -13.719 1 52.12 214 THR B C 1
ATOM 3825 O O . THR B 1 214 ? -24.281 -6.305 -13.781 1 52.12 214 THR B O 1
ATOM 3828 N N . LEU B 1 215 ? -23.375 -7.969 -12.727 1 52.38 215 LEU B N 1
ATOM 3829 C CA . LEU B 1 215 ? -23.719 -7.379 -11.438 1 52.38 215 LEU B CA 1
ATOM 3830 C C . LEU B 1 215 ? -23.125 -5.98 -11.305 1 52.38 215 LEU B C 1
ATOM 3832 O O . LEU B 1 215 ? -23.75 -5.09 -10.719 1 52.38 215 LEU B O 1
ATOM 3836 N N . GLU B 1 216 ? -22 -5.832 -11.734 1 44.78 216 GLU B N 1
ATOM 3837 C CA . GLU B 1 216 ? -21.391 -4.512 -11.641 1 44.78 216 GLU B CA 1
ATOM 3838 C C . GLU B 1 216 ? -22.266 -3.441 -12.281 1 44.78 216 GLU B C 1
ATOM 3840 O O . GLU B 1 216 ? -22.156 -2.26 -11.938 1 44.78 216 GLU B O 1
ATOM 3845 N N . THR B 1 217 ? -23.078 -3.836 -13.133 1 43.34 217 THR B N 1
ATOM 3846 C CA . THR B 1 217 ? -23.891 -2.916 -13.922 1 43.34 217 THR B CA 1
ATOM 3847 C C . THR B 1 217 ? -25.344 -2.947 -13.461 1 43.34 217 THR B C 1
ATOM 3849 O O . THR B 1 217 ? -26.172 -2.178 -13.953 1 43.34 217 THR B O 1
ATOM 3852 N N . VAL B 1 218 ? -25.688 -3.768 -12.742 1 46.78 218 VAL B N 1
ATOM 3853 C CA . VAL B 1 218 ? -27.109 -3.988 -12.5 1 46.78 218 VAL B CA 1
ATOM 3854 C C . VAL B 1 218 ? -27.578 -3.09 -11.359 1 46.78 218 VAL B C 1
ATOM 3856 O O . VAL B 1 218 ? -26.906 -2.979 -10.328 1 46.78 218 VAL B O 1
ATOM 3859 N N . PRO B 1 219 ? -28.609 -2.344 -11.688 1 42.97 219 PRO B N 1
ATOM 3860 C CA . PRO B 1 219 ? -29.266 -1.547 -10.648 1 42.97 219 PRO B CA 1
ATOM 3861 C C . PRO B 1 219 ? -29.578 -2.352 -9.391 1 42.97 219 PRO B C 1
ATOM 3863 O O . PRO B 1 219 ? -29.703 -3.578 -9.453 1 42.97 219 PRO B O 1
ATOM 3866 N N . LEU B 1 220 ? -29.5 -1.799 -8.242 1 44.47 220 LEU B N 1
ATOM 3867 C CA . LEU B 1 220 ? -29.688 -2.375 -6.918 1 44.47 220 LEU B CA 1
ATOM 3868 C C . LEU B 1 220 ? -30.891 -3.309 -6.898 1 44.47 220 LEU B C 1
ATOM 3870 O O . LEU B 1 220 ? -30.859 -4.363 -6.262 1 44.47 220 LEU B O 1
ATOM 3874 N N . VAL B 1 221 ? -31.953 -3.004 -7.609 1 48.47 221 VAL B N 1
ATOM 3875 C CA . VAL B 1 221 ? -33.219 -3.734 -7.641 1 48.47 221 VAL B CA 1
ATOM 3876 C C . VAL B 1 221 ? -33 -5.137 -8.203 1 48.47 221 VAL B C 1
ATOM 3878 O O . VAL B 1 221 ? -33.594 -6.105 -7.727 1 48.47 221 VAL B O 1
ATOM 3881 N N . GLU B 1 222 ? -32.125 -5.215 -9.031 1 54.62 222 GLU B N 1
ATOM 3882 C CA . GLU B 1 222 ? -31.922 -6.48 -9.734 1 54.62 222 GLU B CA 1
ATOM 3883 C C . GLU B 1 222 ? -30.938 -7.383 -8.977 1 54.62 222 GLU B C 1
ATOM 3885 O O . GLU B 1 222 ? -30.797 -8.562 -9.305 1 54.62 222 GLU B O 1
ATOM 3890 N N . CYS B 1 223 ? -30.578 -6.793 -7.977 1 55.09 223 CYS B N 1
ATOM 3891 C CA . CYS B 1 223 ? -29.672 -7.578 -7.141 1 55.09 223 CYS B CA 1
ATOM 3892 C C . CYS B 1 223 ? -30.438 -8.656 -6.379 1 55.09 223 CYS B C 1
ATOM 3894 O O . CYS B 1 223 ? -29.938 -9.766 -6.191 1 55.09 223 CYS B O 1
ATOM 3896 N N . LEU B 1 224 ? -31.703 -8.336 -6.105 1 56 224 LEU B N 1
ATOM 3897 C CA . LEU B 1 224 ? -32.531 -9.328 -5.406 1 56 224 LEU B CA 1
ATOM 3898 C C . LEU B 1 224 ? -32.719 -10.562 -6.277 1 56 224 LEU B C 1
ATOM 3900 O O . LEU B 1 224 ? -32.688 -11.688 -5.781 1 56 224 LEU B O 1
ATOM 3904 N N . ASP B 1 225 ? -32.938 -10.258 -7.465 1 67.81 225 ASP B N 1
ATOM 3905 C CA . ASP B 1 225 ? -33.125 -11.359 -8.406 1 67.81 225 ASP B CA 1
ATOM 3906 C C . ASP B 1 225 ? -31.844 -12.188 -8.539 1 67.81 225 ASP B C 1
ATOM 3908 O O . ASP B 1 225 ? -31.906 -13.414 -8.625 1 67.81 225 ASP B O 1
ATOM 3912 N N . ILE B 1 226 ? -30.812 -11.484 -8.398 1 70.06 226 ILE B N 1
ATOM 3913 C CA . ILE B 1 226 ? -29.531 -12.164 -8.531 1 70.06 226 ILE B CA 1
ATOM 3914 C C . ILE B 1 226 ? -29.266 -12.992 -7.273 1 70.06 226 ILE B C 1
ATOM 3916 O O . ILE B 1 226 ? -28.766 -14.117 -7.363 1 70.06 226 ILE B O 1
ATOM 3920 N N . LEU B 1 227 ? -29.766 -12.477 -6.277 1 66.44 227 LEU B N 1
ATOM 3921 C CA . LEU B 1 227 ? -29.578 -13.195 -5.027 1 66.44 227 LEU B CA 1
ATOM 3922 C C . LEU B 1 227 ? -30.453 -14.445 -4.969 1 66.44 227 LEU B C 1
ATOM 3924 O O . LEU B 1 227 ? -30 -15.508 -4.539 1 66.44 227 LEU B O 1
ATOM 3928 N N . GLU B 1 228 ? -31.656 -14.25 -5.367 1 71.31 228 GLU B N 1
ATOM 3929 C CA . GLU B 1 228 ? -32.562 -15.391 -5.434 1 71.31 228 GLU B CA 1
ATOM 3930 C C . GLU B 1 228 ? -32 -16.469 -6.359 1 71.31 228 GLU B C 1
ATOM 3932 O O . GLU B 1 228 ? -32.062 -17.672 -6.035 1 71.31 228 GLU B O 1
ATOM 3937 N N . LEU B 1 229 ? -31.531 -16.016 -7.375 1 77.44 229 LEU B N 1
ATOM 3938 C CA . LEU B 1 229 ? -30.922 -16.953 -8.312 1 77.44 229 LEU B CA 1
ATOM 3939 C C . LEU B 1 229 ? -29.703 -17.625 -7.691 1 77.44 229 LEU B C 1
ATOM 3941 O O . LEU B 1 229 ? -29.5 -18.828 -7.859 1 77.44 229 LEU B O 1
ATOM 3945 N N . ALA B 1 230 ? -29 -16.859 -7.012 1 75.38 230 ALA B N 1
ATOM 3946 C CA . ALA B 1 230 ? -27.812 -17.406 -6.371 1 75.38 230 ALA B CA 1
ATOM 3947 C C . ALA B 1 230 ? -28.188 -18.5 -5.367 1 75.38 230 ALA B C 1
ATOM 3949 O O . ALA B 1 230 ? -27.578 -19.562 -5.352 1 75.38 230 ALA B O 1
ATOM 3950 N N . PHE B 1 231 ? -29.281 -18.219 -4.66 1 73.31 231 PHE B N 1
ATOM 3951 C CA . PHE B 1 231 ? -29.688 -19.188 -3.66 1 73.31 231 PHE B CA 1
ATOM 3952 C C . PHE B 1 231 ? -30.203 -20.469 -4.324 1 73.31 231 PHE B C 1
ATOM 3954 O O . PHE B 1 231 ? -29.938 -21.578 -3.85 1 73.31 231 PHE B O 1
ATOM 3961 N N . SER B 1 232 ? -30.891 -20.25 -5.297 1 80.44 232 SER B N 1
ATOM 3962 C CA . SER B 1 232 ? -31.406 -21.391 -6.035 1 80.44 232 SER B CA 1
ATOM 3963 C C . SER B 1 232 ? -30.281 -22.234 -6.617 1 80.44 232 SER B C 1
ATOM 3965 O O . SER B 1 232 ? -30.297 -23.469 -6.516 1 80.44 232 SER B O 1
ATOM 3967 N N . VAL B 1 233 ? -29.328 -21.609 -7.152 1 81.56 233 VAL B N 1
ATOM 3968 C CA . VAL B 1 233 ? -28.203 -22.312 -7.777 1 81.56 233 VAL B CA 1
ATOM 3969 C C . VAL B 1 233 ? -27.375 -23.016 -6.707 1 81.56 233 VAL B C 1
ATOM 3971 O O . VAL B 1 233 ? -26.969 -24.156 -6.887 1 81.56 233 VAL B O 1
ATOM 3974 N N . LEU B 1 234 ? -27.203 -22.375 -5.625 1 80.06 234 LEU B N 1
ATOM 3975 C CA . LEU B 1 234 ? -26.422 -22.969 -4.547 1 80.06 234 LEU B CA 1
ATOM 3976 C C . LEU B 1 234 ? -27.125 -24.203 -3.986 1 80.06 234 LEU B C 1
ATOM 3978 O O . LEU B 1 234 ? -26.484 -25.203 -3.652 1 80.06 234 LEU B O 1
ATOM 3982 N N . ASP B 1 235 ? -28.406 -24.016 -3.879 1 78.56 235 ASP B N 1
ATOM 3983 C CA . ASP B 1 235 ? -29.203 -25.156 -3.441 1 78.56 235 ASP B CA 1
ATOM 3984 C C . ASP B 1 235 ? -29.047 -26.344 -4.398 1 78.56 235 ASP B C 1
ATOM 3986 O O . ASP B 1 235 ? -28.906 -27.484 -3.965 1 78.56 235 ASP B O 1
ATOM 3990 N N . ASP B 1 236 ? -29.094 -26.078 -5.629 1 85 236 ASP B N 1
ATOM 3991 C CA . ASP B 1 236 ? -28.938 -27.125 -6.645 1 85 236 ASP B CA 1
ATOM 3992 C C . ASP B 1 236 ? -27.562 -27.781 -6.543 1 85 236 ASP B C 1
ATOM 3994 O O . ASP B 1 236 ? -27.438 -29 -6.648 1 85 236 ASP B O 1
ATOM 3998 N N . VAL B 1 237 ? -26.516 -26.938 -6.375 1 85.44 237 VAL B N 1
ATOM 3999 C CA . VAL B 1 237 ? -25.156 -27.453 -6.277 1 85.44 237 VAL B CA 1
ATOM 4000 C C . VAL B 1 237 ? -25.016 -28.328 -5.035 1 85.44 237 VAL B C 1
ATOM 4002 O O . VAL B 1 237 ? -24.391 -29.391 -5.082 1 85.44 237 VAL B O 1
ATOM 4005 N N . TRP B 1 238 ? -25.688 -27.891 -3.998 1 79.69 238 TRP B N 1
ATOM 4006 C CA . TRP B 1 238 ? -25.594 -28.578 -2.715 1 79.69 238 TRP B CA 1
ATOM 4007 C C . TRP B 1 238 ? -26.312 -29.922 -2.76 1 79.69 238 TRP B C 1
ATOM 4009 O O . TRP B 1 238 ? -25.844 -30.906 -2.195 1 79.69 238 TRP B O 1
ATOM 4019 N N . LYS B 1 239 ? -27.344 -29.938 -3.486 1 81.19 239 LYS B N 1
ATOM 4020 C CA . LYS B 1 239 ? -28.219 -31.109 -3.461 1 81.19 239 LYS B CA 1
ATOM 4021 C C . LYS B 1 239 ? -27.891 -32.062 -4.617 1 81.19 239 LYS B C 1
ATOM 4023 O O . LYS B 1 239 ? -28.469 -33.156 -4.711 1 81.19 239 LYS B O 1
ATOM 4028 N N . GLN B 1 240 ? -27.031 -31.609 -5.41 1 82.75 240 GLN B N 1
ATOM 4029 C CA . GLN B 1 240 ? -26.766 -32.438 -6.578 1 82.75 240 GLN B CA 1
ATOM 4030 C C . GLN B 1 240 ? -26.234 -33.812 -6.168 1 82.75 240 GLN B C 1
ATOM 4032 O O . GLN B 1 240 ? -25.406 -33.906 -5.25 1 82.75 240 GLN B O 1
ATOM 4037 N N . GLU B 1 241 ? -26.734 -34.938 -6.789 1 81.75 241 GLU B N 1
ATOM 4038 C CA . GLU B 1 241 ? -26.344 -36.312 -6.48 1 81.75 241 GLU B CA 1
ATOM 4039 C C . GLU B 1 241 ? -25.797 -37.031 -7.715 1 81.75 241 GLU B C 1
ATOM 4041 O O . GLU B 1 241 ? -25.5 -38.219 -7.672 1 81.75 241 GLU B O 1
ATOM 4046 N N . GLU B 1 242 ? -25.797 -36.312 -8.805 1 84.06 242 GLU B N 1
ATOM 4047 C CA . GLU B 1 242 ? -25.375 -36.906 -10.062 1 84.06 242 GLU B CA 1
ATOM 4048 C C . GLU B 1 242 ? -23.922 -37.375 -9.992 1 84.06 242 GLU B C 1
ATOM 4050 O O . GLU B 1 242 ? -23.562 -38.406 -10.57 1 84.06 242 GLU B O 1
ATOM 4055 N N . TYR B 1 243 ? -23.156 -36.594 -9.312 1 83.69 243 TYR B N 1
ATOM 4056 C CA . TYR B 1 243 ? -21.734 -36.938 -9.258 1 83.69 243 TYR B CA 1
ATOM 4057 C C . TYR B 1 243 ? -21.234 -36.938 -7.812 1 83.69 243 TYR B C 1
ATOM 4059 O O . TYR B 1 243 ? -21.734 -36.188 -6.969 1 83.69 243 TYR B O 1
ATOM 4067 N N . THR B 1 244 ? -20.344 -37.875 -7.539 1 82.31 244 THR B N 1
ATOM 4068 C CA . THR B 1 244 ? -19.656 -38 -6.258 1 82.31 244 THR B CA 1
ATOM 4069 C C . THR B 1 244 ? -18.156 -37.719 -6.414 1 82.31 244 THR B C 1
ATOM 4071 O O . THR B 1 244 ? -17.562 -38.062 -7.441 1 82.31 244 THR B O 1
ATOM 4074 N N . PRO B 1 245 ? -17.578 -36.969 -5.402 1 79.94 245 PRO B N 1
ATOM 4075 C CA . PRO B 1 245 ? -18.031 -36.406 -4.125 1 79.94 245 PRO B CA 1
ATOM 4076 C C . PRO B 1 245 ? -18.859 -35.125 -4.289 1 79.94 245 PRO B C 1
ATOM 4078 O O . PRO B 1 245 ? -18.703 -34.406 -5.281 1 79.94 245 PRO B O 1
ATOM 4081 N N . ALA B 1 246 ? -19.766 -34.969 -3.291 1 81.25 246 ALA B N 1
ATOM 4082 C CA . ALA B 1 246 ? -20.609 -33.75 -3.268 1 81.25 246 ALA B CA 1
ATOM 4083 C C . ALA B 1 246 ? -19.766 -32.5 -3.078 1 81.25 246 ALA B C 1
ATOM 4085 O O . ALA B 1 246 ? -18.578 -32.594 -2.742 1 81.25 246 ALA B O 1
ATOM 4086 N N . PHE B 1 247 ? -20.359 -31.422 -3.447 1 85.06 247 PHE B N 1
ATOM 4087 C CA . PHE B 1 247 ? -19.719 -30.125 -3.24 1 85.06 247 PHE B CA 1
ATOM 4088 C C . PHE B 1 247 ? -19.297 -29.953 -1.784 1 85.06 247 PHE B C 1
ATOM 4090 O O . PHE B 1 247 ? -20.109 -30.156 -0.874 1 85.06 247 PHE B O 1
ATOM 4097 N N . GLN B 1 248 ? -18.062 -29.719 -1.515 1 78.38 248 GLN B N 1
ATOM 4098 C CA . GLN B 1 248 ? -17.5 -29.703 -0.171 1 78.38 248 GLN B CA 1
ATOM 4099 C C . GLN B 1 248 ? -18.109 -28.578 0.675 1 78.38 248 GLN B C 1
ATOM 4101 O O . GLN B 1 248 ? -18.344 -27.484 0.18 1 78.38 248 GLN B O 1
ATOM 4106 N N . GLN B 1 249 ? -18.328 -28.906 1.896 1 72.38 249 GLN B N 1
ATOM 4107 C CA . GLN B 1 249 ? -18.953 -27.953 2.809 1 72.38 249 GLN B CA 1
ATOM 4108 C C . GLN B 1 249 ? -18.094 -26.703 2.982 1 72.38 249 GLN B C 1
ATOM 4110 O O . GLN B 1 249 ? -18.609 -25.578 3.014 1 72.38 249 GLN B O 1
ATOM 4115 N N . SER B 1 250 ? -16.859 -26.938 3.16 1 72 250 SER B N 1
ATOM 4116 C CA . SER B 1 250 ? -15.953 -25.812 3.352 1 72 250 SER B CA 1
ATOM 4117 C C . SER B 1 250 ? -15.977 -24.875 2.146 1 72 250 SER B C 1
ATOM 4119 O O . SER B 1 250 ? -15.961 -23.641 2.305 1 72 250 SER B O 1
ATOM 4121 N N . ARG B 1 251 ? -16.078 -25.375 1.018 1 78.81 251 ARG B N 1
ATOM 4122 C CA . ARG B 1 251 ? -16.094 -24.594 -0.216 1 78.81 251 ARG B CA 1
ATOM 4123 C C . ARG B 1 251 ? -17.422 -23.875 -0.393 1 78.81 251 ARG B C 1
ATOM 4125 O O . ARG B 1 251 ? -17.453 -22.719 -0.817 1 78.81 251 ARG B O 1
ATOM 4132 N N . MET B 1 252 ? -18.5 -24.562 0.03 1 76.12 252 MET B N 1
ATOM 4133 C CA . MET B 1 252 ? -19.812 -23.938 -0.01 1 76.12 252 MET B CA 1
ATOM 4134 C C . MET B 1 252 ? -19.875 -22.75 0.949 1 76.12 252 MET B C 1
ATOM 4136 O O . MET B 1 252 ? -20.359 -21.672 0.585 1 76.12 252 MET B O 1
ATOM 4140 N N . SER B 1 253 ? -19.344 -22.953 2.086 1 70.25 253 SER B N 1
ATOM 4141 C CA . SER B 1 253 ? -19.297 -21.859 3.064 1 70.25 253 SER B CA 1
ATOM 4142 C C . SER B 1 253 ? -18.484 -20.688 2.547 1 70.25 253 SER B C 1
ATOM 4144 O O . SER B 1 253 ? -18.906 -19.531 2.684 1 70.25 253 SER B O 1
ATOM 4146 N N . HIS B 1 254 ? -17.469 -20.969 1.983 1 71.5 254 HIS B N 1
ATOM 4147 C CA . HIS B 1 254 ? -16.609 -19.938 1.413 1 71.5 254 HIS B CA 1
ATOM 4148 C C . HIS B 1 254 ? -17.312 -19.188 0.291 1 71.5 254 HIS B C 1
ATOM 4150 O O . HIS B 1 254 ? -17.281 -17.969 0.235 1 71.5 254 HIS B O 1
ATOM 4156 N N . LEU B 1 255 ? -18 -19.922 -0.579 1 78.06 255 LEU B N 1
ATOM 4157 C CA . LEU B 1 255 ? -18.703 -19.344 -1.708 1 78.06 255 LEU B CA 1
ATOM 4158 C C . LEU B 1 255 ? -19.828 -18.422 -1.226 1 78.06 255 LEU B C 1
ATOM 4160 O O . LEU B 1 255 ? -20 -17.312 -1.749 1 78.06 255 LEU B O 1
ATOM 4164 N N . MET B 1 256 ? -20.469 -18.844 -0.228 1 71.69 256 MET B N 1
ATOM 4165 C CA . MET B 1 256 ? -21.547 -18.047 0.348 1 71.69 256 MET B CA 1
ATOM 4166 C C . MET B 1 256 ? -21 -16.75 0.952 1 71.69 256 MET B C 1
ATOM 4168 O O . MET B 1 256 ? -21.609 -15.695 0.825 1 71.69 256 MET B O 1
ATOM 4172 N N . ASP B 1 257 ? -19.906 -16.969 1.446 1 64.31 257 ASP B N 1
ATOM 4173 C CA . ASP B 1 257 ? -19.266 -15.805 2.037 1 64.31 257 ASP B CA 1
ATOM 4174 C C . ASP B 1 257 ? -18.891 -14.789 0.964 1 64.31 257 ASP B C 1
ATOM 4176 O O . ASP B 1 257 ? -19.062 -13.586 1.148 1 64.31 257 ASP B O 1
ATOM 4180 N N . ILE B 1 258 ? -18.516 -15.312 -0.078 1 66.62 258 ILE B N 1
ATOM 4181 C CA . ILE B 1 258 ? -18.047 -14.445 -1.152 1 66.62 258 ILE B CA 1
ATOM 4182 C C . ILE B 1 258 ? -19.234 -13.805 -1.859 1 66.62 258 ILE B C 1
ATOM 4184 O O . ILE B 1 258 ? -19.156 -12.656 -2.307 1 66.62 258 ILE B O 1
ATOM 4188 N N . ILE B 1 259 ? -20.328 -14.539 -2.021 1 64.94 259 ILE B N 1
ATOM 4189 C CA . ILE B 1 259 ? -21.531 -14.023 -2.656 1 64.94 259 ILE B CA 1
ATOM 4190 C C . ILE B 1 259 ? -22.172 -12.953 -1.774 1 64.94 259 ILE B C 1
ATOM 4192 O O . ILE B 1 259 ? -22.703 -11.961 -2.277 1 64.94 259 ILE B O 1
ATOM 4196 N N . GLY B 1 260 ? -22.094 -13.188 -0.554 1 57.78 260 GLY B N 1
ATOM 4197 C CA . GLY B 1 260 ? -22.703 -12.273 0.403 1 57.78 260 GLY B CA 1
ATOM 4198 C C . GLY B 1 260 ? -21.859 -11.031 0.659 1 57.78 260 GLY B C 1
ATOM 4199 O O . GLY B 1 260 ? -22.312 -10.094 1.308 1 57.78 260 GLY B O 1
ATOM 4200 N N . LYS B 1 261 ? -20.781 -11.07 0.223 1 52.56 261 LYS B N 1
ATOM 4201 C CA . LYS B 1 261 ? -19.875 -9.93 0.398 1 52.56 261 LYS B CA 1
ATOM 4202 C C . LYS B 1 261 ? -20.094 -8.891 -0.701 1 52.56 261 LYS B C 1
ATOM 4204 O O . LYS B 1 261 ? -20.453 -9.242 -1.828 1 52.56 261 LYS B O 1
#

Foldseek 3Di:
DCPVAVLLVVVVVVVCVVVVDDDDPVLSVCSSPDPLSCCCQAFLPQFKWKWWWDDDPPDIHIDIDSDDDAPAAFTKMKMKGFPGSDRHDPVCSVVTIDIDMDTGDPLVRVLCCLVPPVLCCCCPNPPRVVVNDPVNNVVSVLSNQQSQLVVVCVVCVVVQLQPDDLPPCSNPSALLSVLVSLVSNLVRHPDPLRNVVSVVLNVLCVVLNVVVVCV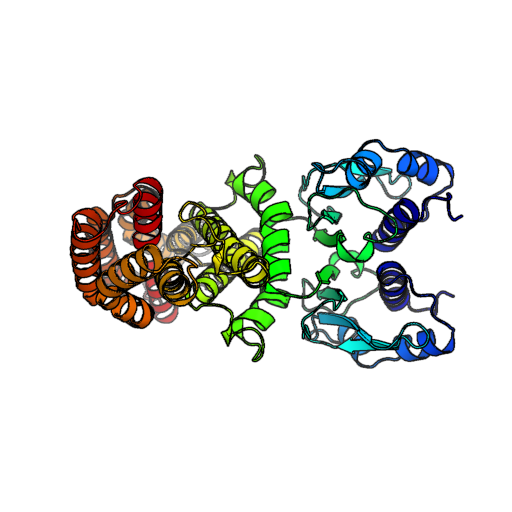VPDDPVCVVVSVVSVVVSLVCQQPPPPHPDGNDPVVSVVHVVRSVD/DCPVAVLLVVVVVVVCVVVVDDDDPVLSVCSSPDPLSCCCQAFLPQFKWKWWWDDDPVDIHIDIDSDDDAPAAFTKMKMKGFPGSDRHDPVCSVPTIDIDMDTGDPLVRVLCCLVPPVLCCCCPNPPRVVVNDPVNNVVSVLSNLQSQLVVVCVVCVVVQLQPDDLPPCRNPSALLSVLVSLVSNLVRHPDPLRNVVSVVLNVLCVVLNVVVVCVVPDDPVCVVVSVVSVVVSLVCQQPPPPHPDGNDPVVSVVNVVRSVD

Radius of gyration: 26.29 Å; Cα contacts (8 Å, |Δi|>4): 688; chains: 2; bounding box: 71×72×40 Å

Sequence (522 aa):
MPSGDSRKDFILTSIGDFFSLSMDENTLNQLFNAKELNNFLDEQDCHILSTQVEGQKDEKEIYFMNKVEPKGTDDRILIFFKIRPDVITPDNLHSNIFITSMIDSPITALYHSVQKIFAPVLLKNERWSPSFNPKLQSLLGELEAGLGSMVRKSDKADLEVGEREENNLAGILSPNDEFTFWNDRARLAPGRAEKERSAHFHSLFEPLQKSFETLETVPLVECLDILELAFSVLDDVWKQEEYTPAFQQSRMSHLMDIIGKMPSGDSRKDFILTSIGDFFSLSMDENTLNQLFNAKELNNFLDEQDCHILSTQVEGQKDEKEIYFMNKVEPKGTDDRILIFFKIRPDVITPDNLHSNIFITSMIDSPITALYHSVQKIFAPVLLKNERWSPSFNPKLQSLLGELEAGLGSMVRKSDKADLEVGEREENNLAGILSPNDEFTFWNDRARLAPGRAEKERSAHFHSLFEPLQKSFETLETVPLVECLDILELAFSVLDDVWKQEEYTPAFQQSRMSHLMDIIGK